Protein AF-A0A7V9L179-F1 (afdb_monomer_lite)

Sequence (390 aa):
MADELPDALVALLDKVSGKRRKLLLTRADIAQTIQEALVSEHGIAVRHGGAEPMSKTTLCIAIKPPKRQGVVVGIATCWADRPTPGRAWSDLGPWQQDFSRNVEKAHAWAAKTADDRVFVGGAKAAKAAKPAPTKSTAKGGDKLLAQILANPADDQARQVYADWLTEQGDPRGELITLQYALASASGSQKRELEKRTNELLKKHARTWAKEAMQNAKEYELRKGFVGMVKMTGAMWGAKGARLFAHDPIEELLISKPNAAGLKAIAAAPHTAKLQLIQNSSPVWLQSAKDVAAFAELFKSKYVGAVRELRFFVDHDRYLAPTPDLSALFAGVKLAGTKRLEIGFGPTLAAGYEQLAKLDAPALEELAIRSRSKPVVAALTKVFGKKLRSL

Foldseek 3Di:
DDDDPPVLVVVLQCVQCDPPDAWGDDPVNQVVLQVCLVPDPLSKGKDWSAADAPDKIKIKMWGDAPPAAWIKIFIHIAHRNDDDVCRRDVLQPPPDPPCVVRNVSSNVVSVDDDSRIDTDHDDDDDDDDDDDDDDDPDVLLVVLQVVCLVPVPPLVSLLVNLVNCVVVVNCLSVLLVLLVVLVPDDDPRNVVSVVVNVVCCVVPVCVQCVLLVVQAPDFDQHSSHGQEGEHALQSCLVRVVVRSPRGQHAEYAHEPYDLVSLQSCLPHQCLLSHQEYEYPDAQEDADPSSLVSQLSSQQRPSNLNHQEYAHEHEYDCVRHPQYDNQRNQAPGENARHQEYEYEYDPSVLVNLVSVLNYRYPNHQAYEYADPDPVSQVNVCVRCPPRYDYD

Radius of gyration: 29.22 Å; chains: 1; bounding box: 73×58×76 Å

Structure (mmCIF, N/CA/C/O backbone):
data_AF-A0A7V9L179-F1
#
_entry.id   AF-A0A7V9L179-F1
#
loop_
_atom_site.group_PDB
_atom_site.id
_atom_site.type_symbol
_atom_site.label_atom_id
_atom_site.label_alt_id
_atom_site.label_comp_id
_atom_site.label_asym_id
_atom_site.label_entity_id
_atom_site.label_seq_id
_atom_site.pdbx_PDB_ins_code
_atom_site.Cartn_x
_atom_site.Cartn_y
_atom_site.Cartn_z
_atom_site.occupancy
_atom_site.B_iso_or_equiv
_atom_site.auth_seq_id
_atom_site.auth_comp_id
_atom_site.auth_asym_id
_atom_site.auth_atom_id
_atom_site.pdbx_PDB_model_num
ATOM 1 N N . MET A 1 1 ? -21.851 7.223 19.942 1.00 31.70 1 MET A N 1
ATOM 2 C CA . MET A 1 1 ? -22.320 7.079 21.346 1.00 31.70 1 MET A CA 1
ATOM 3 C C . MET A 1 1 ? -23.003 5.722 21.589 1.00 31.70 1 MET A C 1
ATOM 5 O O . MET A 1 1 ? -24.134 5.663 22.054 1.00 31.70 1 MET A O 1
ATOM 9 N N . ALA A 1 2 ? -22.292 4.641 21.273 1.00 27.56 2 ALA A N 1
ATOM 10 C CA . ALA A 1 2 ? -22.382 3.282 21.823 1.00 27.56 2 ALA A CA 1
ATOM 11 C C . ALA A 1 2 ? -20.938 2.770 21.634 1.00 27.56 2 ALA A C 1
ATOM 13 O O . ALA A 1 2 ? -20.400 2.956 20.550 1.00 27.56 2 ALA A O 1
ATOM 14 N N . ASP A 1 3 ? -20.150 2.311 22.594 1.00 43.09 3 ASP A N 1
ATOM 15 C CA . ASP A 1 3 ? -20.420 1.561 23.809 1.00 43.09 3 ASP A CA 1
ATOM 16 C C . ASP A 1 3 ? -19.395 1.988 24.880 1.00 43.09 3 ASP A C 1
ATOM 18 O O . ASP A 1 3 ? -18.311 1.407 24.981 1.00 43.09 3 ASP A O 1
ATOM 22 N N . GLU A 1 4 ? -19.711 2.976 25.720 1.00 58.97 4 GLU A N 1
ATOM 23 C CA . GLU A 1 4 ? -19.182 2.881 27.081 1.00 58.97 4 GLU A CA 1
ATOM 24 C C . GLU A 1 4 ? -19.974 1.762 27.752 1.00 58.97 4 GLU A C 1
ATOM 26 O O . GLU A 1 4 ? -21.208 1.792 27.784 1.00 58.97 4 GLU A O 1
ATOM 31 N N . LEU A 1 5 ? -19.271 0.727 28.230 1.00 71.12 5 LEU A N 1
ATOM 32 C CA . LEU A 1 5 ? -19.891 -0.236 29.135 1.00 71.12 5 LEU A CA 1
ATOM 33 C C . LEU A 1 5 ? -20.556 0.569 30.256 1.00 71.12 5 LEU A C 1
ATOM 35 O O . LEU A 1 5 ? -19.888 1.450 30.800 1.00 71.12 5 LEU A O 1
ATOM 39 N N . PRO A 1 6 ? -21.814 0.276 30.628 1.00 83.25 6 PRO A N 1
ATOM 40 C CA . PRO A 1 6 ? -22.468 0.993 31.712 1.00 83.25 6 PRO A CA 1
ATOM 41 C C . PRO A 1 6 ? -21.571 1.031 32.948 1.00 83.25 6 PRO A C 1
ATOM 43 O O . PRO A 1 6 ? -20.952 0.014 33.273 1.00 83.25 6 PRO A O 1
ATOM 46 N N . ASP A 1 7 ? -21.534 2.157 33.661 1.00 81.69 7 ASP A N 1
ATOM 47 C CA . ASP A 1 7 ? -20.675 2.326 34.843 1.00 81.69 7 ASP A CA 1
ATOM 48 C C . ASP A 1 7 ? -20.849 1.190 35.856 1.00 81.69 7 ASP A C 1
ATOM 50 O O . ASP A 1 7 ? -19.880 0.715 36.442 1.00 81.69 7 ASP A O 1
ATOM 54 N N . ALA A 1 8 ? -22.072 0.670 35.997 1.00 82.50 8 ALA A N 1
ATOM 55 C CA . ALA A 1 8 ? -22.370 -0.489 36.836 1.00 82.50 8 ALA A CA 1
ATOM 56 C C . ALA A 1 8 ? -21.612 -1.760 36.406 1.00 82.50 8 ALA A C 1
ATOM 58 O O . ALA A 1 8 ? -21.163 -2.536 37.247 1.00 82.50 8 ALA A O 1
ATOM 59 N N . LEU A 1 9 ? -21.445 -1.977 35.101 1.00 87.00 9 LEU A N 1
ATOM 60 C CA . LEU A 1 9 ? -20.735 -3.127 34.549 1.00 87.00 9 LEU A CA 1
ATOM 61 C C . LEU A 1 9 ? -19.213 -2.939 34.604 1.00 87.00 9 LEU A C 1
ATOM 63 O O . LEU A 1 9 ? -18.487 -3.903 34.848 1.00 87.00 9 LEU A O 1
ATOM 67 N N . VAL A 1 10 ? -18.735 -1.700 34.448 1.00 87.44 10 VAL A N 1
ATOM 68 C CA . VAL A 1 10 ? -17.332 -1.337 34.703 1.00 87.44 10 VAL A CA 1
ATOM 69 C C . VAL A 1 10 ? -16.984 -1.566 36.174 1.00 87.44 10 VAL A C 1
ATOM 71 O O . VAL A 1 10 ? -16.019 -2.267 36.471 1.00 87.44 10 VAL A O 1
ATOM 74 N N . ALA A 1 11 ? -17.815 -1.070 37.092 1.00 85.50 11 ALA A N 1
ATOM 75 C CA . ALA A 1 11 ? -17.650 -1.268 38.526 1.00 85.50 11 ALA A CA 1
ATOM 76 C C . ALA A 1 11 ? -17.686 -2.756 38.906 1.00 85.50 11 ALA A C 1
ATOM 78 O O . ALA A 1 11 ? -16.882 -3.206 39.724 1.00 85.50 11 ALA A O 1
ATOM 79 N N . LEU A 1 12 ? -18.572 -3.542 38.285 1.00 90.38 12 LEU A N 1
ATOM 80 C CA . LEU A 1 12 ? -18.625 -4.989 38.485 1.00 90.38 12 LEU A CA 1
ATOM 81 C C . LEU A 1 12 ? -17.341 -5.678 37.993 1.00 90.38 12 LEU A C 1
ATOM 83 O O . LEU A 1 12 ? -16.785 -6.512 38.709 1.00 90.38 12 LEU A O 1
ATOM 87 N N . LEU A 1 13 ? -16.828 -5.311 36.814 1.00 91.88 13 LEU A N 1
ATOM 88 C CA . LEU A 1 13 ? -15.575 -5.853 36.283 1.00 91.88 13 LEU A CA 1
ATOM 89 C C . LEU A 1 13 ? -14.378 -5.515 37.183 1.00 91.88 13 LEU A C 1
ATOM 91 O O . LEU A 1 13 ? -13.559 -6.395 37.465 1.00 91.88 13 LEU A O 1
ATOM 95 N N . ASP A 1 14 ? -14.289 -4.273 37.655 1.00 89.31 14 ASP A N 1
ATOM 96 C CA . ASP A 1 14 ? -13.212 -3.811 38.533 1.00 89.31 14 ASP A CA 1
ATOM 97 C C . ASP A 1 14 ? -13.281 -4.516 39.899 1.00 89.31 14 ASP A C 1
ATOM 99 O O . ASP A 1 14 ? -12.266 -5.023 40.391 1.00 89.31 14 ASP A O 1
ATOM 103 N N . LYS A 1 15 ? -14.489 -4.671 40.463 1.00 90.81 15 LYS A N 1
ATOM 104 C CA . LYS A 1 15 ? -14.742 -5.433 41.699 1.00 90.81 15 LYS A CA 1
ATOM 105 C C . LYS A 1 15 ? -14.299 -6.892 41.572 1.00 90.81 15 LYS A C 1
ATOM 107 O O . LYS A 1 15 ? -13.623 -7.408 42.460 1.00 90.81 15 LYS A O 1
ATOM 112 N N . VAL A 1 16 ? -14.652 -7.561 40.473 1.00 90.44 16 VAL A N 1
ATOM 113 C CA . VAL A 1 16 ? -14.315 -8.977 40.235 1.00 90.44 16 VAL A CA 1
ATOM 114 C C . VAL A 1 16 ? -12.824 -9.164 39.933 1.00 90.44 16 VAL A C 1
ATOM 116 O O . VAL A 1 16 ? -12.214 -10.164 40.331 1.00 90.44 16 VAL A O 1
ATOM 119 N N . SER A 1 17 ? -12.206 -8.215 39.233 1.00 86.06 17 SER A N 1
ATOM 120 C CA . SER A 1 17 ? -10.778 -8.258 38.904 1.00 86.06 17 SER A CA 1
ATOM 121 C C . SER A 1 17 ? -9.905 -8.015 40.140 1.00 86.06 17 SER A C 1
ATOM 123 O O . SER A 1 17 ? -8.898 -8.707 40.331 1.00 86.06 17 SER A O 1
ATOM 125 N N . GLY A 1 18 ? -10.317 -7.110 41.031 1.00 88.00 18 GLY A N 1
ATOM 126 C CA . GLY A 1 18 ? -9.626 -6.819 42.285 1.00 88.00 18 GLY A CA 1
ATOM 127 C C . GLY A 1 18 ? -8.144 -6.474 42.079 1.00 88.00 18 GLY A C 1
ATOM 128 O O . GLY A 1 18 ? -7.767 -5.737 41.168 1.00 88.00 18 GLY A O 1
ATOM 129 N N . LYS A 1 19 ? -7.259 -7.036 42.916 1.00 84.38 19 LYS A N 1
ATOM 130 C CA . LYS A 1 19 ? -5.795 -6.859 42.793 1.00 84.38 19 LYS A CA 1
ATOM 131 C C . LYS A 1 19 ? -5.130 -7.834 41.813 1.00 84.38 19 LYS A C 1
ATOM 133 O O . LYS A 1 19 ? -3.916 -7.758 41.625 1.00 84.38 19 LYS A O 1
ATOM 138 N N . ARG A 1 20 ? -5.882 -8.759 41.198 1.00 90.06 20 ARG A N 1
ATOM 139 C CA . ARG A 1 20 ? -5.308 -9.735 40.259 1.00 90.06 20 ARG A CA 1
ATOM 140 C C . ARG A 1 20 ? -4.754 -9.006 39.029 1.00 90.06 20 ARG A C 1
ATOM 142 O O . ARG A 1 20 ? -5.138 -7.878 38.721 1.00 90.06 20 ARG A O 1
ATOM 149 N N . ARG A 1 21 ? -3.786 -9.638 38.364 1.00 83.19 21 ARG A N 1
ATOM 150 C CA . ARG A 1 21 ? -3.094 -9.099 37.173 1.00 83.19 21 ARG A CA 1
ATOM 151 C C . ARG A 1 21 ? -2.973 -10.114 36.032 1.00 83.19 21 ARG A C 1
ATOM 153 O O . ARG A 1 21 ? -2.435 -9.785 34.985 1.00 83.19 21 ARG A O 1
ATOM 160 N N . LYS A 1 22 ? -3.459 -11.340 36.236 1.00 84.62 22 LYS A N 1
ATOM 161 C CA . LYS A 1 22 ? -3.445 -12.437 35.263 1.00 84.62 22 LYS A CA 1
ATOM 162 C C . LYS A 1 22 ? -4.854 -13.003 35.113 1.00 84.62 22 LYS A C 1
ATOM 164 O O . LYS A 1 22 ? -5.640 -12.928 36.058 1.00 84.62 22 LYS A O 1
ATOM 169 N N . LEU A 1 23 ? -5.136 -13.568 33.940 1.00 86.31 23 LEU A N 1
ATOM 170 C CA . LEU A 1 23 ? -6.411 -14.206 33.593 1.00 86.31 23 LEU A CA 1
ATOM 171 C C . LEU A 1 23 ? -7.632 -13.292 33.815 1.00 86.31 23 LEU A C 1
ATOM 173 O O . LEU A 1 23 ? -8.648 -13.692 34.392 1.00 86.31 23 LEU A O 1
ATOM 177 N N . LEU A 1 24 ? -7.500 -12.031 33.395 1.00 90.19 24 LEU A N 1
ATOM 178 C CA . LEU A 1 24 ? -8.542 -11.010 33.481 1.00 90.19 24 LEU A CA 1
ATOM 179 C C . LEU A 1 24 ? -9.214 -10.811 32.125 1.00 90.19 24 LEU A C 1
ATOM 181 O O . LEU A 1 24 ? -8.591 -11.007 31.086 1.00 90.19 24 LEU A O 1
ATOM 185 N N . LEU A 1 25 ? -10.467 -10.370 32.163 1.00 88.19 25 LEU A N 1
ATOM 186 C CA . LEU A 1 25 ? -11.167 -9.864 30.991 1.00 88.19 25 LEU A CA 1
ATOM 187 C C . LEU A 1 25 ? -11.049 -8.346 30.962 1.00 88.19 25 LEU A C 1
ATOM 189 O O . LEU A 1 25 ? -11.119 -7.685 31.997 1.00 88.19 25 LEU A O 1
ATOM 193 N N . THR A 1 26 ? -10.853 -7.799 29.774 1.00 90.50 26 THR A N 1
ATOM 194 C CA . THR A 1 26 ? -10.834 -6.358 29.538 1.00 90.50 26 THR A CA 1
ATOM 195 C C . THR A 1 26 ? -12.248 -5.833 29.299 1.00 90.50 26 THR A C 1
ATOM 197 O O . THR A 1 26 ? -13.178 -6.592 29.031 1.00 90.50 26 THR A O 1
ATOM 200 N N . ARG A 1 27 ? -12.422 -4.508 29.324 1.00 88.12 27 ARG A N 1
ATOM 201 C CA . ARG A 1 27 ? -13.690 -3.876 28.921 1.00 88.12 27 ARG A CA 1
ATOM 202 C C . ARG A 1 27 ? -14.099 -4.281 27.495 1.00 88.12 27 ARG A C 1
ATOM 204 O O . ARG A 1 27 ? -15.269 -4.550 27.246 1.00 88.12 27 ARG A O 1
ATOM 211 N N . ALA A 1 28 ? -13.128 -4.414 26.591 1.00 81.62 28 ALA A N 1
ATOM 212 C CA . ALA A 1 28 ? -13.371 -4.882 25.229 1.00 81.62 28 ALA A CA 1
ATOM 213 C C . ALA A 1 28 ? -13.890 -6.331 25.198 1.00 81.62 28 ALA A C 1
ATOM 215 O O . ALA A 1 28 ? -14.819 -6.626 24.455 1.00 81.62 28 ALA A O 1
ATOM 216 N N . ASP A 1 29 ? -13.364 -7.214 26.052 1.00 87.94 29 ASP A N 1
ATOM 217 C CA . ASP A 1 29 ? -13.839 -8.599 26.153 1.00 87.94 29 ASP A CA 1
ATOM 218 C C . ASP A 1 29 ? -15.293 -8.687 26.639 1.00 87.94 29 ASP A C 1
ATOM 220 O O . ASP A 1 29 ? -16.071 -9.509 26.147 1.00 87.94 29 ASP A O 1
ATOM 224 N N . ILE A 1 30 ? -15.682 -7.837 27.597 1.00 90.25 30 ILE A N 1
ATOM 225 C CA . ILE A 1 30 ? -17.065 -7.771 28.087 1.00 90.25 30 ILE A CA 1
ATOM 226 C C . ILE A 1 30 ? -17.995 -7.238 26.994 1.00 90.25 30 ILE A C 1
ATOM 228 O O . ILE A 1 30 ? -19.030 -7.850 26.733 1.00 90.25 30 ILE A O 1
ATOM 232 N N . ALA A 1 31 ? -17.601 -6.159 26.311 1.00 83.25 31 ALA A N 1
ATOM 233 C CA . ALA A 1 31 ? -18.358 -5.606 25.189 1.00 83.25 31 ALA A CA 1
ATOM 234 C C . ALA A 1 31 ? -18.535 -6.641 24.067 1.00 83.25 31 ALA A C 1
ATOM 236 O O . ALA A 1 31 ? -19.643 -6.845 23.577 1.00 83.25 31 ALA A O 1
ATOM 237 N N . GLN A 1 32 ? -17.477 -7.379 23.723 1.00 85.31 32 GLN A N 1
ATOM 238 C CA . GLN A 1 32 ? -17.550 -8.445 22.729 1.00 85.31 32 GLN A CA 1
ATOM 239 C C . GLN A 1 32 ? -18.506 -9.567 23.161 1.00 85.31 32 GLN A C 1
ATOM 241 O O . GLN A 1 32 ? -19.321 -10.017 22.360 1.00 85.31 32 GLN A O 1
ATOM 246 N N . THR A 1 33 ? -18.465 -9.975 24.433 1.00 88.50 33 THR A N 1
ATOM 247 C CA . THR A 1 33 ? -19.364 -11.014 24.967 1.00 88.50 33 THR A CA 1
ATOM 248 C C . THR A 1 33 ? -20.834 -10.573 24.897 1.00 88.50 33 THR A C 1
ATOM 250 O O . THR A 1 33 ? -21.705 -11.369 24.557 1.00 88.50 33 THR A O 1
ATOM 253 N N . ILE A 1 34 ? -21.126 -9.291 25.148 1.00 88.81 34 ILE A N 1
ATOM 254 C CA . ILE A 1 34 ? -22.469 -8.709 24.980 1.00 88.81 34 ILE A CA 1
ATOM 255 C C . ILE A 1 34 ? -22.934 -8.803 23.526 1.00 88.81 34 ILE A C 1
ATOM 257 O O . ILE A 1 34 ? -24.044 -9.271 23.264 1.00 88.81 34 ILE A O 1
ATOM 261 N N . GLN A 1 35 ? -22.089 -8.375 22.586 1.00 84.44 35 GLN A N 1
ATOM 262 C CA . GLN A 1 35 ? -22.421 -8.388 21.162 1.00 84.44 35 GLN A CA 1
ATOM 263 C C . GLN A 1 35 ? -22.649 -9.817 20.656 1.00 84.44 35 GLN A C 1
ATOM 265 O O . GLN A 1 35 ? -23.630 -10.071 19.960 1.00 84.44 35 GLN A O 1
ATOM 270 N N . GLU A 1 36 ? -21.810 -10.769 21.071 1.00 86.88 36 GLU A N 1
ATOM 271 C CA . GLU A 1 36 ? -21.958 -12.192 20.749 1.00 86.88 36 GLU A CA 1
ATOM 272 C C . GLU A 1 36 ? -23.290 -12.751 21.269 1.00 86.88 36 GLU A C 1
ATOM 274 O O . GLU A 1 36 ? -24.023 -13.385 20.510 1.00 86.88 36 GLU A O 1
ATOM 279 N N . ALA A 1 37 ? -23.679 -12.449 22.513 1.00 88.44 37 ALA A N 1
ATOM 280 C CA . ALA A 1 37 ? -24.968 -12.889 23.049 1.00 88.44 37 ALA A CA 1
ATOM 281 C C . ALA A 1 37 ? -26.158 -12.293 22.281 1.00 88.44 37 ALA A C 1
ATOM 283 O O . ALA A 1 37 ? -27.154 -12.981 22.064 1.00 88.44 37 ALA A O 1
ATOM 284 N N . LEU A 1 38 ? -26.061 -11.038 21.828 1.00 85.19 38 LEU A N 1
ATOM 285 C CA . LEU A 1 38 ? -27.136 -10.362 21.094 1.00 85.19 38 LEU A CA 1
ATOM 286 C C . LEU A 1 38 ? -27.436 -10.989 19.725 1.00 85.19 38 LEU A C 1
ATOM 288 O O . LEU A 1 38 ? -28.598 -10.934 19.293 1.00 85.19 38 LEU A O 1
ATOM 292 N N . VAL A 1 39 ? -26.412 -11.552 19.070 1.00 82.75 39 VAL A N 1
ATOM 293 C CA . VAL A 1 39 ? -26.484 -12.130 17.714 1.00 82.75 39 VAL A CA 1
ATOM 294 C C . VAL A 1 39 ? -26.446 -13.660 17.682 1.00 82.75 39 VAL A C 1
ATOM 296 O O . VAL A 1 39 ? -26.749 -14.240 16.644 1.00 82.75 39 VAL A O 1
ATOM 299 N N . SER A 1 40 ? -26.080 -14.315 18.787 1.00 82.88 40 SER A N 1
ATOM 300 C CA . SER A 1 40 ? -26.068 -15.779 18.887 1.00 82.88 40 SER A CA 1
ATOM 301 C C . SER A 1 40 ? -27.470 -16.378 18.744 1.00 82.88 40 SER A C 1
ATOM 303 O O . SER A 1 40 ? -28.452 -15.812 19.227 1.00 82.88 40 SER A O 1
ATOM 305 N N . GLU A 1 41 ? -27.547 -17.565 18.138 1.00 81.00 41 GLU A N 1
ATOM 306 C CA . GLU A 1 41 ? -28.794 -18.318 17.935 1.00 81.00 41 GLU A CA 1
ATOM 307 C C . GLU A 1 41 ? -29.561 -18.552 19.246 1.00 81.00 41 GLU A C 1
ATOM 309 O O . GLU A 1 41 ? -30.784 -18.437 19.297 1.00 81.00 41 GLU A O 1
ATOM 314 N N . HIS A 1 42 ? -28.833 -18.825 20.329 1.00 88.56 42 HIS A N 1
ATOM 315 C CA . HIS A 1 42 ? -29.401 -19.150 21.638 1.00 88.56 42 HIS A CA 1
ATOM 316 C C . HIS A 1 42 ? -29.449 -17.963 22.607 1.00 88.56 42 HIS A C 1
ATOM 318 O O . HIS A 1 42 ? -29.860 -18.134 23.752 1.00 88.56 42 HIS A O 1
ATOM 324 N N . GLY A 1 43 ? -29.017 -16.771 22.183 1.00 90.81 43 GLY A N 1
ATOM 325 C CA . GLY A 1 43 ? -28.981 -15.591 23.043 1.00 90.81 43 GLY A CA 1
ATOM 326 C C . GLY A 1 43 ? -27.974 -15.684 24.196 1.00 90.81 43 GLY A C 1
ATOM 327 O O . GLY A 1 43 ? -28.187 -15.042 25.220 1.00 90.81 43 GLY A O 1
ATOM 328 N N . ILE A 1 44 ? -26.920 -16.498 24.078 1.00 93.81 44 ILE A N 1
ATOM 329 C CA . ILE A 1 44 ? -25.939 -16.781 25.137 1.00 93.81 44 ILE A CA 1
ATOM 330 C C . ILE A 1 44 ? -24.524 -16.638 24.573 1.00 93.81 44 ILE A C 1
ATOM 332 O O . ILE A 1 44 ? -24.185 -17.263 23.570 1.00 93.81 44 ILE A O 1
ATOM 336 N N . ALA A 1 45 ? -23.671 -15.897 25.277 1.00 95.44 45 ALA A N 1
ATOM 337 C CA . ALA A 1 45 ? -22.227 -15.897 25.055 1.00 95.44 45 ALA A CA 1
ATOM 338 C C . ALA A 1 45 ? -21.473 -15.960 26.383 1.00 95.44 45 ALA A C 1
ATOM 340 O O . ALA A 1 45 ? -21.916 -15.417 27.397 1.00 95.44 45 ALA A O 1
ATOM 341 N N . VAL A 1 46 ? -20.328 -16.641 26.374 1.00 94.88 46 VAL A N 1
ATOM 342 C CA . VAL A 1 46 ? -19.488 -16.875 27.552 1.00 94.88 46 VAL A CA 1
ATOM 343 C C . VAL A 1 46 ? -18.034 -16.631 27.178 1.00 94.88 46 VAL A C 1
ATOM 345 O O . VAL A 1 46 ? -17.576 -17.097 26.138 1.00 94.88 46 VAL A O 1
ATOM 348 N N . ARG A 1 47 ? -17.288 -15.961 28.055 1.00 95.00 47 ARG A N 1
ATOM 349 C CA . ARG A 1 47 ? -15.855 -15.707 27.887 1.00 95.00 47 ARG A CA 1
ATOM 350 C C . ARG A 1 47 ? -15.129 -15.813 29.218 1.00 95.00 47 ARG A C 1
ATOM 352 O O . ARG A 1 47 ? -15.694 -15.491 30.257 1.00 95.00 47 ARG A O 1
ATOM 359 N N . HIS A 1 48 ? -13.869 -16.230 29.203 1.00 94.25 48 HIS A N 1
ATOM 360 C CA . HIS A 1 48 ? -13.010 -16.224 30.386 1.00 94.25 48 HIS A CA 1
ATOM 361 C C . HIS A 1 48 ? -11.597 -15.754 30.031 1.00 94.25 48 HIS A C 1
ATOM 363 O O . HIS A 1 48 ? -11.163 -15.901 28.892 1.00 94.25 48 HIS A O 1
ATOM 369 N N . GLY A 1 49 ? -10.863 -15.200 30.997 1.00 88.38 49 GLY A N 1
ATOM 370 C CA . GLY A 1 49 ? -9.521 -14.630 30.790 1.00 88.38 49 GLY A CA 1
ATOM 371 C C . GLY A 1 49 ? -8.401 -15.650 30.528 1.00 88.38 49 GLY A C 1
ATOM 372 O O . GLY A 1 49 ? -7.231 -15.303 30.622 1.00 88.38 49 GLY A O 1
ATOM 373 N N . GLY A 1 50 ? -8.739 -16.908 30.236 1.00 85.88 50 GLY A N 1
ATOM 374 C CA . GLY A 1 50 ? -7.802 -18.026 30.062 1.00 85.88 50 GLY A CA 1
ATOM 375 C C . GLY A 1 50 ? -8.027 -19.168 31.057 1.00 85.88 50 GLY A C 1
ATOM 376 O O . GLY A 1 50 ? -8.849 -19.042 31.972 1.00 85.88 50 GLY A O 1
ATOM 377 N N . ALA A 1 51 ? -7.346 -20.291 30.821 1.00 84.81 51 ALA A N 1
ATOM 378 C CA . ALA A 1 51 ? -7.433 -21.518 31.608 1.00 84.81 51 ALA A CA 1
ATOM 379 C C . ALA A 1 51 ? -6.036 -21.924 32.103 1.00 84.81 51 ALA A C 1
ATOM 381 O O . ALA A 1 51 ? -5.115 -22.069 31.303 1.00 84.81 51 ALA A O 1
ATOM 382 N N . GLU A 1 52 ? -5.878 -22.073 33.417 1.00 84.31 52 GLU A N 1
ATOM 383 C CA . GLU A 1 52 ? -4.611 -22.413 34.074 1.00 84.31 52 GLU A CA 1
ATOM 384 C C . GLU A 1 52 ? -4.900 -23.152 35.400 1.00 84.31 52 GLU A C 1
ATOM 386 O O . GLU A 1 52 ? -5.706 -22.666 36.205 1.00 84.31 52 GLU A O 1
ATOM 391 N N . PRO A 1 53 ? -4.290 -24.325 35.665 1.00 83.00 53 PRO A N 1
ATOM 392 C CA . PRO A 1 53 ? -4.475 -25.048 36.924 1.00 83.00 53 PRO A CA 1
ATOM 393 C C . PRO A 1 53 ? -4.121 -24.199 38.151 1.00 83.00 53 PRO A C 1
ATOM 395 O O . PRO A 1 53 ? -3.232 -23.356 38.099 1.00 83.00 53 PRO A O 1
ATOM 398 N N . MET A 1 54 ? -4.821 -24.428 39.268 1.00 83.81 54 MET A N 1
ATOM 399 C CA . MET A 1 54 ? -4.607 -23.728 40.550 1.00 83.81 54 MET A CA 1
ATOM 400 C C . MET A 1 54 ? -4.730 -22.189 40.496 1.00 83.81 54 MET A C 1
ATOM 402 O O . MET A 1 54 ? -4.428 -21.515 41.479 1.00 83.81 54 MET A O 1
ATOM 406 N N . SER A 1 55 ? -5.247 -21.626 39.400 1.00 89.12 55 SER A N 1
ATOM 407 C CA . SER A 1 55 ? -5.443 -20.183 39.220 1.00 89.12 55 SER A CA 1
ATOM 408 C C . SER A 1 55 ? -6.924 -19.794 39.155 1.00 89.12 55 SER A C 1
ATOM 410 O O . SER A 1 55 ? -7.807 -20.620 38.912 1.00 89.12 55 SER A O 1
ATOM 412 N N . LYS A 1 56 ? -7.217 -18.506 39.378 1.00 91.19 56 LYS A N 1
ATOM 413 C CA . LYS A 1 56 ? -8.558 -17.916 39.220 1.00 91.19 56 LYS A CA 1
ATOM 414 C C . LYS A 1 56 ? -8.626 -17.086 37.946 1.00 91.19 56 LYS A C 1
ATOM 416 O O . LYS A 1 56 ? -7.773 -16.226 37.738 1.00 91.19 56 LYS A O 1
ATOM 421 N N . THR A 1 57 ? -9.684 -17.264 37.163 1.00 93.56 57 THR A N 1
ATOM 422 C CA . THR A 1 57 ? -9.956 -16.475 35.953 1.00 93.56 57 THR A CA 1
ATOM 423 C C . THR A 1 57 ? -11.214 -15.635 36.130 1.00 93.56 57 THR A C 1
ATOM 425 O O . THR A 1 57 ? -12.120 -15.999 36.887 1.00 93.56 57 THR A O 1
ATOM 428 N N . THR A 1 58 ? -11.251 -14.478 35.475 1.00 95.25 58 THR A N 1
ATOM 429 C CA . THR A 1 58 ? -12.483 -13.697 35.331 1.00 95.25 58 THR A CA 1
ATOM 430 C C . THR A 1 58 ? -13.323 -14.332 34.231 1.00 95.25 58 THR A C 1
ATOM 432 O O . THR A 1 58 ? -12.821 -14.543 33.129 1.00 95.25 58 THR A O 1
ATOM 435 N N . LEU A 1 59 ? -14.581 -14.644 34.533 1.00 96.12 59 LEU A N 1
ATOM 436 C CA . LEU A 1 59 ? -15.549 -15.210 33.600 1.00 96.12 59 LEU A CA 1
ATOM 437 C C . LEU A 1 59 ? -16.704 -14.226 33.416 1.00 96.12 59 LEU A C 1
ATOM 439 O O . LEU A 1 59 ? -17.216 -13.674 34.387 1.00 96.12 59 LEU A O 1
ATOM 443 N N . CYS A 1 60 ? -17.095 -14.023 32.165 1.00 97.06 60 CYS A N 1
ATOM 444 C CA . CYS A 1 60 ? -18.232 -13.222 31.748 1.00 97.06 60 CYS A CA 1
ATOM 445 C C . CYS A 1 60 ? -19.252 -14.125 31.054 1.00 97.06 60 CYS A C 1
ATOM 447 O O . CYS A 1 60 ? -18.879 -14.959 30.227 1.00 97.06 60 CYS A O 1
ATOM 449 N N . ILE A 1 61 ? -20.528 -13.942 31.374 1.00 97.06 61 ILE A N 1
ATOM 450 C CA . ILE A 1 61 ? -21.650 -14.496 30.621 1.00 97.06 61 ILE A CA 1
ATOM 451 C C . ILE A 1 61 ? -22.603 -13.363 30.253 1.00 97.06 61 ILE A C 1
ATOM 453 O O . ILE A 1 61 ? -22.939 -12.540 31.099 1.00 97.06 61 ILE A O 1
ATOM 457 N N . ALA A 1 62 ? -23.059 -13.329 29.006 1.00 96.62 62 ALA A N 1
ATOM 458 C CA . ALA A 1 62 ? -24.119 -12.437 28.560 1.00 96.62 62 ALA A CA 1
ATOM 459 C C . ALA A 1 62 ? -25.297 -13.268 28.045 1.00 96.62 62 ALA A C 1
ATOM 461 O O . ALA A 1 62 ? -25.110 -14.217 27.281 1.00 96.62 62 ALA A O 1
ATOM 462 N N . ILE A 1 63 ? -26.505 -12.927 28.496 1.00 95.31 63 ILE A N 1
ATOM 463 C CA . ILE A 1 63 ? -27.745 -13.639 28.169 1.00 95.31 63 ILE A CA 1
ATOM 464 C C . ILE A 1 63 ? -28.787 -12.637 27.689 1.00 95.31 63 ILE A C 1
ATOM 466 O O . ILE A 1 63 ? -29.093 -11.677 28.392 1.00 95.31 63 ILE A O 1
ATOM 470 N N . LYS A 1 64 ? -29.366 -12.874 26.514 1.00 93.25 64 LYS A N 1
ATOM 471 C CA . LYS A 1 64 ? -30.453 -12.090 25.925 1.00 93.25 64 LYS A CA 1
ATOM 472 C C . LYS A 1 64 ? -31.804 -12.671 26.360 1.00 93.25 64 LYS A C 1
ATOM 474 O O . LYS A 1 64 ? -32.206 -13.705 25.834 1.00 93.25 64 LYS A O 1
ATOM 479 N N . PRO A 1 65 ? -32.541 -12.042 27.294 1.00 87.00 65 PRO A N 1
ATOM 480 C CA . PRO A 1 65 ? -33.819 -12.579 27.739 1.00 87.00 65 PRO A CA 1
ATOM 481 C C . PRO A 1 65 ? -34.871 -12.448 26.624 1.00 87.00 65 PRO A C 1
ATOM 483 O O . PRO A 1 65 ? -34.925 -11.412 25.960 1.00 87.00 65 PRO A O 1
ATOM 486 N N . PRO A 1 66 ? -35.794 -13.410 26.462 1.00 77.25 66 PRO A N 1
ATOM 487 C CA . PRO A 1 66 ? -36.721 -13.438 25.326 1.00 77.25 66 PRO A CA 1
ATOM 488 C C . PRO A 1 66 ? -37.706 -12.257 25.304 1.00 77.25 66 PRO A C 1
ATOM 490 O O . PRO A 1 66 ? -38.190 -11.869 24.246 1.00 77.25 66 PRO A O 1
ATOM 493 N N . LYS A 1 67 ? -38.006 -11.671 26.472 1.00 75.12 67 LYS A N 1
ATOM 494 C CA . LYS A 1 67 ? -38.994 -10.589 26.638 1.00 75.12 67 LYS A CA 1
ATOM 495 C C . LYS A 1 67 ? -38.374 -9.210 26.904 1.00 75.12 67 LYS A C 1
ATOM 497 O O . LYS A 1 67 ? -39.112 -8.256 27.138 1.00 75.12 67 LYS A O 1
ATOM 502 N N . ARG A 1 68 ? -37.040 -9.081 26.913 1.00 76.00 68 ARG A N 1
ATOM 503 C CA . ARG A 1 68 ? -36.341 -7.813 27.191 1.00 76.00 68 ARG A CA 1
ATOM 504 C C . ARG A 1 68 ? -35.441 -7.433 26.020 1.00 76.00 68 ARG A C 1
ATOM 506 O O . ARG A 1 68 ? -34.641 -8.239 25.564 1.00 76.00 68 ARG A O 1
ATOM 513 N N . GLN A 1 69 ? -35.537 -6.186 25.559 1.00 77.81 69 GLN A N 1
ATOM 514 C CA . GLN A 1 69 ? -34.592 -5.643 24.581 1.00 77.81 69 GLN A CA 1
ATOM 515 C C . GLN A 1 69 ? -33.293 -5.251 25.287 1.00 77.81 69 GLN A C 1
ATOM 517 O O . GLN A 1 69 ? -33.183 -4.159 25.844 1.00 77.81 69 GLN A O 1
ATOM 522 N N . GLY A 1 70 ? -32.340 -6.180 25.301 1.00 86.81 70 GLY A N 1
ATOM 523 C CA . GLY A 1 70 ? -31.053 -6.019 25.966 1.00 86.81 70 GLY A CA 1
ATOM 524 C C . GLY A 1 70 ? -30.440 -7.357 26.361 1.00 86.81 70 GLY A C 1
ATOM 525 O O . GLY A 1 70 ? -30.983 -8.415 26.039 1.00 86.81 70 GLY A O 1
ATOM 526 N N . VAL A 1 71 ? -29.332 -7.305 27.091 1.00 91.81 71 VAL A N 1
ATOM 527 C CA . VAL A 1 71 ? -28.707 -8.488 27.698 1.00 91.81 71 VAL A CA 1
ATOM 528 C C . VAL A 1 71 ? -28.534 -8.304 29.196 1.00 91.81 71 VAL A C 1
ATOM 530 O O . VAL A 1 71 ? -28.374 -7.192 29.689 1.00 91.81 71 VAL A O 1
ATOM 533 N N . VAL A 1 72 ? -28.552 -9.411 29.924 1.00 95.12 72 VAL A N 1
ATOM 534 C CA . VAL A 1 72 ? -28.094 -9.491 31.309 1.00 95.12 72 VAL A CA 1
ATOM 535 C C . VAL A 1 72 ? -26.675 -10.035 31.285 1.00 95.12 72 VAL A C 1
ATOM 537 O O . VAL A 1 72 ? -26.437 -11.105 30.727 1.00 95.12 72 VAL A O 1
ATOM 540 N N . VAL A 1 73 ? -25.740 -9.291 31.867 1.00 96.19 73 VAL A N 1
ATOM 541 C CA . VAL A 1 73 ? -24.310 -9.610 31.866 1.00 96.19 73 VAL A CA 1
ATOM 542 C C . VAL A 1 73 ? -23.872 -9.939 33.278 1.00 96.19 73 VAL A C 1
ATOM 544 O O . VAL A 1 73 ? -23.965 -9.081 34.149 1.00 96.19 73 VAL A O 1
ATOM 547 N N . GLY A 1 74 ? -23.395 -11.160 33.502 1.00 96.06 74 GLY A N 1
ATOM 548 C CA . GLY A 1 74 ? -22.775 -11.586 34.753 1.00 96.06 74 GLY A CA 1
ATOM 549 C C . GLY A 1 74 ? -21.264 -11.627 34.635 1.00 96.06 74 GLY A C 1
ATOM 550 O O . GLY A 1 74 ? -20.737 -12.135 33.646 1.00 96.06 74 GLY A O 1
ATOM 551 N N . ILE A 1 75 ? -20.566 -11.142 35.661 1.00 96.06 75 ILE A N 1
ATOM 552 C CA . ILE A 1 75 ? -19.108 -11.248 35.757 1.00 96.06 75 ILE A CA 1
ATOM 553 C C . ILE A 1 75 ? -18.760 -11.839 37.120 1.00 96.06 75 ILE A C 1
ATOM 555 O O . ILE A 1 75 ? -19.224 -11.360 38.150 1.00 96.06 75 ILE A O 1
ATOM 559 N N . ALA A 1 76 ? -17.937 -12.884 37.131 1.00 94.94 76 ALA A N 1
ATOM 560 C CA . ALA A 1 76 ? -17.535 -13.567 38.355 1.00 94.94 76 ALA A CA 1
ATOM 561 C C . ALA A 1 76 ? -16.104 -14.105 38.270 1.00 94.94 76 ALA A C 1
ATOM 563 O O . ALA A 1 76 ? -15.488 -14.170 37.203 1.00 94.94 76 ALA A O 1
ATOM 564 N N . THR A 1 77 ? -15.568 -14.511 39.422 1.00 93.25 77 THR A N 1
ATOM 565 C CA . THR A 1 77 ? -14.324 -15.286 39.480 1.00 93.25 77 THR A CA 1
ATOM 566 C C . THR A 1 77 ? -14.639 -16.768 39.602 1.00 93.25 77 THR A C 1
ATOM 568 O O . THR A 1 77 ? -15.483 -17.166 40.400 1.00 93.25 77 THR A O 1
ATOM 571 N N . CYS A 1 78 ? -13.936 -17.608 38.848 1.00 91.62 78 CYS A N 1
ATOM 572 C CA . CYS A 1 78 ? -14.007 -19.059 39.008 1.00 91.62 78 CYS A CA 1
ATOM 573 C C . CYS A 1 78 ? -12.617 -19.690 38.865 1.00 91.62 78 CYS A C 1
ATOM 575 O O . CYS A 1 78 ? -11.646 -19.021 38.499 1.00 91.62 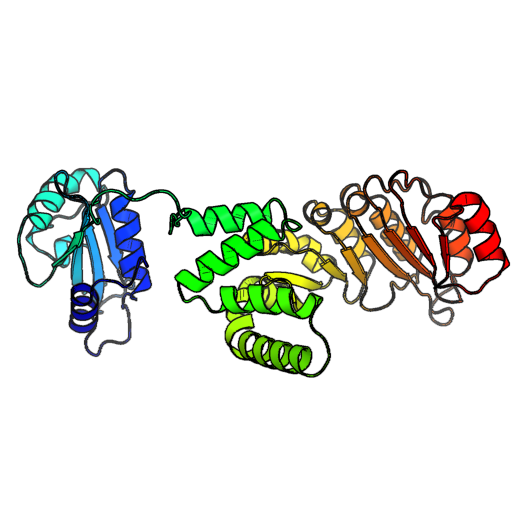78 CYS A O 1
ATOM 577 N N . TRP A 1 79 ? -12.499 -20.968 39.230 1.00 91.06 79 TRP A N 1
ATOM 578 C CA . TRP A 1 79 ? -11.265 -21.724 39.013 1.00 91.06 79 TRP A CA 1
ATOM 579 C C . TRP A 1 79 ? -10.998 -21.894 37.514 1.00 91.06 79 TRP A C 1
ATOM 581 O O . TRP A 1 79 ? -11.904 -22.211 36.745 1.00 91.06 79 TRP A O 1
ATOM 591 N N . ALA A 1 80 ? -9.753 -21.648 37.113 1.00 89.12 80 ALA A N 1
ATOM 592 C CA . ALA A 1 80 ? -9.330 -21.613 35.720 1.00 89.12 80 ALA A CA 1
ATOM 593 C C . ALA A 1 80 ? -8.948 -22.996 35.162 1.00 89.12 80 ALA A C 1
ATOM 595 O O . ALA A 1 80 ? -8.596 -23.089 33.994 1.00 89.12 80 ALA A O 1
ATOM 596 N N . ASP A 1 81 ? -9.054 -24.074 35.944 1.00 85.56 81 ASP A N 1
ATOM 597 C CA . ASP A 1 81 ? -8.872 -25.448 35.458 1.00 85.56 81 ASP A CA 1
ATOM 598 C C . ASP A 1 81 ? -9.946 -25.823 34.418 1.00 85.56 81 ASP A C 1
ATOM 600 O O . ASP A 1 81 ? -9.630 -26.423 33.395 1.00 85.56 81 ASP A O 1
ATOM 604 N N . ARG A 1 82 ? -11.209 -25.440 34.671 1.00 85.69 82 ARG A N 1
ATOM 605 C CA . ARG A 1 82 ? -12.379 -25.627 33.791 1.00 85.69 82 ARG A CA 1
ATOM 606 C C . ARG A 1 82 ? -13.397 -24.491 33.986 1.00 85.69 82 ARG A C 1
ATOM 608 O O . ARG A 1 82 ? -14.440 -24.701 34.618 1.00 85.69 82 ARG A O 1
ATOM 615 N N . PRO A 1 83 ? -13.113 -23.282 33.481 1.00 89.12 83 PRO A N 1
ATOM 616 C CA . PRO A 1 83 ? -13.931 -22.107 33.751 1.00 89.12 83 PRO A CA 1
ATOM 617 C C . PRO A 1 83 ? -15.251 -22.171 32.976 1.00 89.12 83 PRO A C 1
ATOM 619 O O . PRO A 1 83 ? -15.303 -21.949 31.771 1.00 89.12 83 PRO A O 1
ATOM 622 N N . THR A 1 84 ? -16.334 -22.495 33.683 1.00 92.69 84 THR A N 1
ATOM 623 C CA . THR A 1 84 ? -17.690 -22.597 33.122 1.00 92.69 84 THR A CA 1
ATOM 624 C C . THR A 1 84 ? -18.674 -21.772 33.949 1.00 92.69 84 THR A C 1
ATOM 626 O O . THR A 1 84 ? -18.477 -21.637 35.162 1.00 92.69 84 THR A O 1
ATOM 629 N N . PRO A 1 85 ? -19.768 -21.264 33.350 1.00 95.25 85 PRO A N 1
ATOM 630 C CA . PRO A 1 85 ? -20.782 -20.516 34.087 1.00 95.25 85 PRO A CA 1
ATOM 631 C C . PRO A 1 85 ? -21.363 -21.295 35.268 1.00 95.25 85 PRO A C 1
ATOM 633 O O . PRO A 1 85 ? -21.534 -20.718 36.330 1.00 95.25 85 PRO A O 1
ATOM 636 N N . GLY A 1 86 ? -21.558 -22.613 35.143 1.00 91.75 86 GLY A N 1
ATOM 637 C CA . GLY A 1 86 ? -22.053 -23.452 36.244 1.00 91.75 86 GLY A CA 1
ATOM 638 C C . GLY A 1 86 ? -21.111 -23.564 37.453 1.00 91.75 86 GLY A C 1
ATOM 639 O O . GLY A 1 86 ? -21.548 -23.949 38.531 1.00 91.75 86 GLY A O 1
ATOM 640 N N . ARG A 1 87 ? -19.822 -23.225 37.301 1.00 91.56 87 ARG A N 1
ATOM 641 C CA . ARG A 1 87 ? -18.866 -23.114 38.421 1.00 91.56 87 ARG A CA 1
ATOM 642 C C . ARG A 1 87 ? -18.791 -21.709 39.013 1.00 91.56 87 ARG A C 1
ATOM 644 O O . ARG A 1 87 ? -18.339 -21.561 40.143 1.00 91.56 87 ARG A O 1
ATOM 651 N N . ALA A 1 88 ? -19.164 -20.697 38.236 1.00 92.06 88 ALA A N 1
ATOM 652 C CA . ALA A 1 88 ? -19.239 -19.311 38.682 1.00 92.06 88 ALA A CA 1
ATOM 653 C C . ALA A 1 88 ? -20.583 -19.007 39.371 1.00 92.06 88 ALA A C 1
ATOM 655 O O . ALA A 1 88 ? -20.616 -18.261 40.343 1.00 92.06 88 ALA A O 1
ATOM 656 N N . TRP A 1 89 ? -21.663 -19.639 38.907 1.00 94.94 89 TRP A N 1
ATOM 657 C CA . TRP A 1 89 ? -23.022 -19.510 39.423 1.00 94.94 89 TRP A CA 1
ATOM 658 C C . TRP A 1 89 ? -23.664 -20.892 39.543 1.00 94.94 89 TRP A C 1
ATOM 660 O O . TRP A 1 89 ? -23.867 -21.571 38.536 1.00 94.94 89 TRP A O 1
ATOM 670 N N . SER A 1 90 ? -24.026 -21.296 40.763 1.00 89.25 90 SER A N 1
ATOM 671 C CA . SER A 1 90 ? -24.650 -22.601 41.039 1.00 89.25 90 SER A CA 1
ATOM 672 C C . SER A 1 90 ? -25.943 -22.819 40.246 1.00 89.25 90 SER A C 1
ATOM 674 O O . SER A 1 90 ? -26.167 -23.905 39.726 1.00 89.25 90 SER A O 1
ATOM 676 N N . ASP A 1 91 ? -26.734 -21.760 40.068 1.00 90.19 91 ASP A N 1
ATOM 677 C CA . ASP A 1 91 ? -27.973 -21.731 39.278 1.00 90.19 91 ASP A CA 1
ATOM 678 C C . ASP A 1 91 ? -27.784 -22.062 37.782 1.00 90.19 91 ASP A C 1
ATOM 680 O O . ASP A 1 91 ? -28.747 -22.378 37.087 1.00 90.19 91 ASP A O 1
ATOM 684 N N . LEU A 1 92 ? -26.554 -21.963 37.261 1.00 93.69 92 LEU A N 1
ATOM 685 C CA . LEU A 1 92 ? -26.215 -22.319 35.878 1.00 93.69 92 LEU A CA 1
ATOM 686 C C . LEU A 1 92 ? -25.604 -23.727 35.767 1.00 93.69 92 LEU A C 1
ATOM 688 O O . LEU A 1 92 ? -25.256 -24.165 34.666 1.00 93.69 92 LEU A O 1
ATOM 692 N N . GLY A 1 93 ? -25.453 -24.434 36.889 1.00 87.81 93 GLY A N 1
ATOM 693 C CA . GLY A 1 93 ? -24.948 -25.799 36.952 1.00 87.81 93 GLY A CA 1
ATOM 694 C C . GLY A 1 93 ? -26.059 -26.848 36.783 1.00 87.81 93 GLY A C 1
ATOM 695 O O . GLY A 1 93 ? -27.154 -26.657 37.302 1.00 87.81 93 GLY A O 1
ATOM 696 N N . PRO A 1 94 ? -25.799 -27.976 36.093 1.00 90.62 94 PRO A N 1
ATOM 697 C CA . PRO A 1 94 ? -24.611 -28.281 35.293 1.00 90.62 94 PRO A CA 1
ATOM 698 C C . PRO A 1 94 ? -24.610 -27.525 33.952 1.00 90.62 94 PRO A C 1
ATOM 700 O O . PRO A 1 94 ? -25.638 -27.434 33.279 1.00 90.62 94 PRO A O 1
ATOM 703 N N . TRP A 1 95 ? -23.445 -27.023 33.529 1.00 93.12 95 TRP A N 1
ATOM 704 C CA . TRP A 1 95 ? -23.289 -26.285 32.268 1.00 93.12 95 TRP A CA 1
ATOM 705 C C . TRP A 1 95 ? -22.854 -27.203 31.120 1.00 93.12 95 TRP A C 1
ATOM 707 O O . TRP A 1 95 ? -21.863 -27.919 31.250 1.00 93.12 95 TRP A O 1
ATOM 717 N N . GLN A 1 96 ? -23.571 -27.160 29.995 1.00 92.06 96 GLN A N 1
ATOM 718 C CA . GLN A 1 96 ? -23.264 -27.945 28.792 1.00 92.06 96 GLN A CA 1
ATOM 719 C C . GLN A 1 96 ? -22.525 -27.091 27.754 1.00 92.06 96 GLN A C 1
ATOM 721 O O . GLN A 1 96 ? -22.758 -25.888 27.670 1.00 92.06 96 GLN A O 1
ATOM 726 N N . GLN A 1 97 ? -21.637 -27.690 26.955 1.00 84.06 97 GLN A N 1
ATOM 727 C CA . GLN A 1 97 ? -20.992 -26.963 25.847 1.00 84.06 97 GLN A CA 1
ATOM 728 C C . GLN A 1 97 ? -21.984 -26.625 24.729 1.00 84.06 97 GLN A C 1
ATOM 730 O O . GLN A 1 97 ? -21.892 -25.561 24.127 1.00 84.06 97 GLN A O 1
ATOM 735 N N . ASP A 1 98 ? -22.964 -27.500 24.511 1.00 87.38 98 ASP A N 1
ATOM 736 C CA . ASP A 1 98 ? -24.125 -27.230 23.671 1.00 87.38 98 ASP A CA 1
ATOM 737 C C . ASP A 1 98 ? -25.056 -26.230 24.380 1.00 87.38 98 ASP A C 1
ATOM 739 O O . ASP A 1 98 ? -25.725 -26.560 25.367 1.00 87.38 98 ASP A O 1
ATOM 743 N N . PHE A 1 99 ? -25.065 -24.985 23.898 1.00 87.06 99 PHE A N 1
ATOM 744 C CA . PHE A 1 99 ? -25.818 -23.890 24.511 1.00 87.06 99 PHE A CA 1
ATOM 745 C C . PHE A 1 99 ? -27.333 -24.068 24.418 1.00 87.06 99 PHE A C 1
ATOM 747 O O . PHE A 1 99 ? -28.029 -23.546 25.292 1.00 87.06 99 PHE A O 1
ATOM 754 N N . SER A 1 100 ? -27.846 -24.857 23.465 1.00 87.69 100 SER A N 1
ATOM 755 C CA . SER A 1 100 ? -29.280 -25.165 23.366 1.00 87.69 100 SER A CA 1
ATOM 756 C C . SER A 1 100 ? -29.813 -25.809 24.657 1.00 87.69 100 SER A C 1
ATOM 758 O O . SER A 1 100 ? -30.900 -25.476 25.130 1.00 87.69 100 SER A O 1
ATOM 760 N N . ARG A 1 101 ? -28.985 -26.627 25.325 1.00 91.00 101 ARG A N 1
ATOM 761 C CA . ARG A 1 101 ? -29.288 -27.299 26.605 1.00 91.00 101 ARG A CA 1
ATOM 762 C C . ARG A 1 101 ? -29.209 -26.384 27.830 1.00 91.00 101 ARG A C 1
ATOM 764 O O . ARG A 1 101 ? -29.477 -26.815 28.954 1.00 91.00 101 ARG A O 1
ATOM 771 N N . ASN A 1 102 ? -28.783 -25.135 27.650 1.00 93.12 102 ASN A N 1
ATOM 772 C CA . ASN A 1 102 ? -28.639 -24.160 28.729 1.00 93.12 102 ASN A CA 1
ATOM 773 C C . ASN A 1 102 ? -29.664 -23.023 28.649 1.00 93.12 102 ASN A C 1
ATOM 775 O O . ASN A 1 102 ? -29.750 -22.261 29.608 1.00 93.12 102 ASN A O 1
ATOM 779 N N . VAL A 1 103 ? -30.431 -22.903 27.558 1.00 90.88 103 VAL A N 1
ATOM 780 C CA . VAL A 1 103 ? -31.317 -21.754 27.285 1.00 90.88 103 VAL A CA 1
ATOM 781 C C . VAL A 1 103 ? -32.299 -21.491 28.422 1.00 90.88 103 VAL A C 1
ATOM 783 O O . VAL A 1 103 ? -32.362 -20.377 28.937 1.00 90.88 103 VAL A O 1
ATOM 786 N N . GLU A 1 104 ? -33.026 -22.517 28.862 1.00 90.25 104 GLU A N 1
ATOM 787 C CA . GLU A 1 104 ? -34.051 -22.374 29.899 1.00 90.25 104 GLU A CA 1
ATOM 788 C C . GLU A 1 104 ? -33.461 -21.866 31.224 1.00 90.25 104 GLU A C 1
ATOM 790 O O . GLU A 1 104 ? -33.903 -20.846 31.759 1.00 90.25 104 GLU A O 1
ATOM 795 N N . LYS A 1 105 ? -32.391 -22.509 31.712 1.00 93.94 105 LYS A N 1
ATOM 796 C CA . LYS A 1 105 ? -31.718 -22.091 32.950 1.00 93.94 105 LYS A CA 1
ATOM 797 C C . LYS A 1 105 ? -31.013 -20.741 32.819 1.00 93.94 105 LYS A C 1
ATOM 799 O O . LYS A 1 105 ? -31.013 -19.967 33.770 1.00 93.94 105 LYS A O 1
ATOM 804 N N . ALA A 1 106 ? -30.454 -20.420 31.652 1.00 93.12 106 ALA A N 1
ATOM 805 C CA . ALA A 1 106 ? -29.837 -19.125 31.388 1.00 93.12 106 ALA A CA 1
ATOM 806 C C . ALA A 1 106 ? -30.882 -18.004 31.449 1.00 93.12 106 ALA A C 1
ATOM 808 O O . ALA A 1 106 ? -30.659 -16.985 32.101 1.00 93.12 106 ALA A O 1
ATOM 809 N N . HIS A 1 107 ? -32.059 -18.206 30.854 1.00 93.56 107 HIS A N 1
ATOM 810 C CA . HIS A 1 107 ? -33.164 -17.255 30.952 1.00 93.56 107 HIS A CA 1
ATOM 811 C C . HIS A 1 107 ? -33.689 -17.115 32.386 1.00 93.56 107 HIS A C 1
ATOM 813 O O . HIS A 1 107 ? -33.910 -15.990 32.836 1.00 93.56 107 HIS A O 1
ATOM 819 N N . ALA A 1 108 ? -33.839 -18.222 33.121 1.00 90.88 108 ALA A N 1
ATOM 820 C CA . ALA A 1 108 ? -34.249 -18.194 34.525 1.00 90.88 108 ALA A CA 1
ATOM 821 C C . ALA A 1 108 ? -33.229 -17.451 35.404 1.00 90.88 108 ALA A C 1
ATOM 823 O O . ALA A 1 108 ? -33.605 -16.622 36.230 1.00 90.88 108 ALA A O 1
ATOM 824 N N . TRP A 1 109 ? -31.933 -17.686 35.185 1.00 95.00 109 TRP A N 1
ATOM 825 C CA . TRP A 1 109 ? -30.847 -16.964 35.845 1.00 95.00 109 TRP A CA 1
ATOM 826 C C . TRP A 1 109 ? -30.874 -15.468 35.496 1.00 95.00 109 TRP A C 1
ATOM 828 O O . TRP A 1 109 ? -30.778 -14.629 36.389 1.00 95.00 109 TRP A O 1
ATOM 838 N N . ALA A 1 110 ? -31.079 -15.109 34.227 1.00 92.38 110 ALA A N 1
ATOM 839 C CA . ALA A 1 110 ? -31.134 -13.715 33.779 1.00 92.38 110 ALA A CA 1
ATOM 840 C C . ALA A 1 110 ? -32.379 -12.959 34.285 1.00 92.38 110 ALA A C 1
ATOM 842 O O . ALA A 1 110 ? -32.384 -11.730 34.331 1.00 92.38 110 ALA A O 1
ATOM 843 N N . ALA A 1 111 ? -33.443 -13.669 34.666 1.00 88.25 111 ALA A N 1
ATOM 844 C CA . ALA A 1 111 ? -34.648 -13.066 35.229 1.00 88.25 111 ALA A CA 1
ATOM 845 C C . ALA A 1 111 ? -34.486 -12.634 36.700 1.00 88.25 111 ALA A C 1
ATOM 847 O O . ALA A 1 111 ? -35.255 -11.791 37.163 1.00 88.25 111 ALA A O 1
ATOM 848 N N . LYS A 1 112 ? -33.503 -13.183 37.427 1.00 88.50 112 LYS A N 1
ATOM 849 C CA . LYS A 1 112 ? -33.241 -12.848 38.835 1.00 88.50 112 LYS A CA 1
ATOM 850 C C . LYS A 1 112 ? -32.450 -11.543 38.954 1.00 88.50 112 LYS A C 1
ATOM 852 O O . LYS A 1 112 ? -31.488 -11.324 38.220 1.00 88.50 112 LYS A O 1
ATOM 857 N N . THR A 1 113 ? -32.811 -10.712 39.928 1.00 82.06 113 THR A N 1
ATOM 858 C CA . THR A 1 113 ? -31.999 -9.558 40.344 1.00 82.06 113 THR A CA 1
ATOM 859 C C . THR A 1 113 ? -30.915 -10.031 41.310 1.00 82.06 113 THR A C 1
ATOM 861 O O . THR A 1 113 ? -31.229 -10.703 42.289 1.00 82.06 113 THR A O 1
ATOM 864 N N . ALA A 1 114 ? -29.655 -9.693 41.041 1.00 86.81 114 ALA A N 1
ATOM 865 C CA . ALA A 1 114 ? -28.518 -9.986 41.912 1.00 86.81 114 ALA A CA 1
ATOM 866 C C . ALA A 1 114 ? -27.360 -9.013 41.628 1.00 86.81 114 ALA A C 1
ATOM 868 O O . ALA A 1 114 ? -27.242 -8.507 40.514 1.00 86.81 114 ALA A O 1
ATOM 869 N N . ASP A 1 115 ? -26.485 -8.793 42.612 1.00 85.44 115 ASP A N 1
ATOM 870 C CA . ASP A 1 115 ? -25.376 -7.820 42.536 1.00 85.44 115 ASP A CA 1
ATOM 871 C C . ASP A 1 115 ? -24.212 -8.255 41.628 1.00 85.44 115 ASP A C 1
ATOM 873 O O . ASP A 1 115 ? -23.241 -7.522 41.438 1.00 85.44 115 ASP A O 1
ATOM 877 N N . ASP A 1 116 ? -24.271 -9.479 41.108 1.00 88.38 116 ASP A N 1
ATOM 878 C CA . ASP A 1 116 ? -23.256 -10.097 40.257 1.00 88.38 116 ASP A CA 1
ATOM 879 C C . ASP A 1 116 ? -23.596 -10.021 38.761 1.00 88.38 116 ASP A C 1
ATOM 881 O O . ASP A 1 116 ? -22.884 -10.602 37.935 1.00 88.38 116 ASP A O 1
ATOM 885 N N . ARG A 1 117 ? -24.685 -9.321 38.407 1.00 93.31 117 ARG A N 1
ATOM 886 C CA . ARG A 1 117 ? -25.133 -9.147 37.026 1.00 93.31 117 ARG A CA 1
ATOM 887 C C . ARG A 1 117 ? -25.814 -7.804 36.781 1.00 93.31 117 ARG A C 1
ATOM 889 O O . ARG A 1 117 ? -26.491 -7.263 37.646 1.00 93.31 117 ARG A O 1
ATOM 896 N N . VAL A 1 118 ? -25.674 -7.286 35.565 1.00 92.25 118 VAL A N 1
ATOM 897 C CA . VAL A 1 118 ? -26.207 -5.979 35.150 1.00 92.25 118 VAL A CA 1
ATOM 898 C C . VAL A 1 118 ? -27.047 -6.143 33.889 1.00 92.25 118 VAL A C 1
ATOM 900 O O . VAL A 1 118 ? -26.631 -6.815 32.945 1.00 92.25 118 VAL A O 1
ATOM 903 N N . PHE A 1 119 ? -28.229 -5.525 33.852 1.00 90.81 119 PHE A N 1
ATOM 904 C CA . PHE A 1 119 ? -29.024 -5.427 32.627 1.00 90.81 119 PHE A CA 1
ATOM 905 C C . PHE A 1 119 ? -28.557 -4.242 31.778 1.00 90.81 119 PHE A C 1
ATOM 907 O O . PHE A 1 119 ? -28.478 -3.115 32.263 1.00 90.81 119 PHE A O 1
ATOM 914 N N . VAL A 1 120 ? -28.298 -4.496 30.500 1.00 87.31 120 VAL A N 1
ATOM 915 C CA . VAL A 1 120 ? -27.887 -3.506 29.501 1.00 87.31 120 VAL A CA 1
ATOM 916 C C . VAL A 1 120 ? -28.993 -3.419 28.448 1.00 87.31 120 VAL A C 1
ATOM 918 O O . VAL A 1 120 ? -29.199 -4.369 27.692 1.00 87.31 120 VAL A O 1
ATOM 921 N N . GLY A 1 121 ? -29.757 -2.319 28.449 1.00 75.75 121 GLY A N 1
ATOM 922 C CA . GLY A 1 121 ? -30.954 -2.135 27.612 1.00 75.75 121 GLY A CA 1
ATOM 923 C C . GLY A 1 121 ? -30.706 -1.411 26.281 1.00 75.75 121 GLY A C 1
ATOM 924 O O . GLY A 1 121 ? -29.768 -0.631 26.161 1.00 75.75 121 GLY A O 1
ATOM 925 N N . GLY A 1 122 ? -31.582 -1.634 25.291 1.00 53.41 122 GLY A N 1
ATOM 926 C CA . GLY A 1 122 ? -31.650 -0.844 24.048 1.00 53.41 122 GLY A CA 1
ATOM 927 C C . GLY A 1 122 ? -32.595 0.364 24.175 1.00 53.41 122 GLY A C 1
ATOM 928 O O . GLY A 1 122 ? -33.718 0.220 24.658 1.00 53.41 122 GLY A O 1
ATOM 929 N N . ALA A 1 123 ? -32.162 1.563 23.772 1.00 35.44 123 ALA A N 1
ATOM 930 C CA . ALA A 1 123 ? -32.907 2.818 23.957 1.00 35.44 123 ALA A CA 1
ATOM 931 C C . ALA A 1 123 ? -34.129 2.985 23.011 1.00 35.44 123 ALA A C 1
ATOM 933 O O . ALA A 1 123 ? -34.063 2.654 21.828 1.00 35.44 123 ALA A O 1
ATOM 934 N N . LYS A 1 124 ? -35.241 3.536 23.537 1.00 30.86 124 LYS A N 1
ATOM 935 C CA . LYS A 1 124 ? -36.532 3.821 22.858 1.00 30.86 124 LYS A CA 1
ATOM 936 C C . LYS A 1 124 ? -36.637 5.268 22.326 1.00 30.86 124 LYS A C 1
ATOM 938 O O . LYS A 1 124 ? -36.066 6.187 22.898 1.00 30.86 124 LYS A O 1
ATOM 943 N N . ALA A 1 125 ? -37.451 5.442 21.278 1.00 31.77 125 ALA A N 1
ATOM 944 C CA . ALA A 1 125 ? -37.744 6.667 20.520 1.00 31.77 125 ALA A CA 1
ATOM 945 C C . ALA A 1 125 ? -38.757 7.648 21.167 1.00 31.77 125 ALA A C 1
ATOM 947 O O . ALA A 1 125 ? -39.724 7.208 21.788 1.00 31.77 125 ALA A O 1
ATOM 948 N N . ALA A 1 126 ? -38.613 8.957 20.883 1.00 25.86 126 ALA A N 1
ATOM 949 C CA . ALA A 1 126 ? -39.664 9.983 21.003 1.00 25.86 126 ALA A CA 1
ATOM 950 C C . ALA A 1 126 ? -39.535 11.109 19.933 1.00 25.86 126 ALA A C 1
ATOM 952 O O . ALA A 1 126 ? -38.627 11.927 19.971 1.00 25.86 126 ALA A O 1
ATOM 953 N N . LYS A 1 127 ? -40.468 11.066 18.966 1.00 25.09 127 LYS A N 1
ATOM 954 C CA . LYS A 1 127 ? -41.189 12.103 18.176 1.00 25.09 127 LYS A CA 1
ATOM 955 C C . LYS A 1 127 ? -40.569 13.475 17.759 1.00 25.09 127 LYS A C 1
ATOM 957 O O . LYS A 1 127 ? -40.395 14.369 18.570 1.00 25.09 127 LYS A O 1
ATOM 962 N N . ALA A 1 128 ? -40.537 13.646 16.423 1.00 29.17 128 ALA A N 1
ATOM 963 C CA . ALA A 1 128 ? -40.965 14.780 15.567 1.00 29.17 128 ALA A CA 1
ATOM 964 C C . ALA A 1 128 ? -40.279 16.174 15.612 1.00 29.17 128 ALA A C 1
ATOM 966 O O . ALA A 1 128 ? -40.756 17.078 16.285 1.00 29.17 128 ALA A O 1
ATOM 967 N N . ALA A 1 129 ? -39.314 16.387 14.698 1.00 23.81 129 ALA A N 1
ATOM 968 C CA . ALA A 1 129 ? -39.192 17.556 13.800 1.00 23.81 129 ALA A CA 1
ATOM 969 C C . ALA A 1 129 ? -38.273 17.201 12.594 1.00 23.81 129 ALA A C 1
ATOM 971 O O . ALA A 1 129 ? -37.423 16.323 12.704 1.00 23.81 129 ALA A O 1
ATOM 972 N N . LYS A 1 130 ? -38.514 17.812 11.423 1.00 25.25 130 LYS A N 1
ATOM 973 C CA . LYS A 1 130 ? -38.020 17.470 10.058 1.00 25.25 130 LYS A CA 1
ATOM 974 C C . LYS A 1 130 ? -36.495 17.693 9.829 1.00 25.25 130 LYS A C 1
ATOM 976 O O . LYS A 1 130 ? -35.850 18.328 10.651 1.00 25.25 130 LYS A O 1
ATOM 981 N N . PRO A 1 131 ? -35.918 17.168 8.722 1.00 30.92 131 PRO A N 1
ATOM 982 C CA . PRO A 1 131 ? -34.809 16.222 8.716 1.00 30.92 131 PRO A CA 1
ATOM 983 C C . PRO A 1 131 ? -33.420 16.881 8.775 1.00 30.92 131 PRO A C 1
ATOM 985 O O . PRO A 1 131 ? -33.071 17.708 7.937 1.00 30.92 131 PRO A O 1
ATOM 988 N N . ALA A 1 132 ? -32.584 16.402 9.691 1.00 25.31 132 ALA A N 1
ATOM 989 C CA . ALA A 1 132 ? -31.130 16.467 9.577 1.00 25.31 132 ALA A CA 1
ATOM 990 C C . ALA A 1 132 ? -30.606 15.019 9.606 1.00 25.31 132 ALA A C 1
ATOM 992 O O . ALA A 1 132 ? -31.137 14.212 10.374 1.00 25.31 132 ALA A O 1
ATOM 993 N N . PRO A 1 133 ? -29.640 14.630 8.757 1.00 29.08 133 PRO A N 1
ATOM 994 C CA . PRO A 1 133 ? -29.267 13.229 8.616 1.00 29.08 133 PRO A CA 1
ATOM 995 C C . PRO A 1 133 ? -28.452 12.777 9.836 1.00 29.08 133 PRO A C 1
ATOM 997 O O . PRO A 1 133 ? -27.333 13.236 10.049 1.00 29.08 133 PRO A O 1
ATOM 1000 N N . THR A 1 134 ? -28.997 11.864 10.645 1.00 30.06 134 THR A N 1
ATOM 1001 C CA . THR A 1 134 ? -28.309 11.280 11.810 1.00 30.06 134 THR A CA 1
ATOM 1002 C C . THR A 1 134 ? -28.194 9.752 11.725 1.00 30.06 134 THR A C 1
ATOM 1004 O O . THR A 1 134 ? -29.136 9.003 11.954 1.00 30.06 134 THR A O 1
ATOM 1007 N N . LYS A 1 135 ? -26.974 9.325 11.369 1.00 35.06 135 LYS A N 1
ATOM 1008 C CA . LYS A 1 135 ? -26.060 8.434 12.119 1.00 35.06 135 LYS A CA 1
ATOM 1009 C C . LYS A 1 135 ? -26.617 7.102 12.658 1.00 35.06 135 LYS A C 1
ATOM 1011 O O . LYS A 1 135 ? -27.112 7.006 13.776 1.00 35.06 135 LYS A O 1
ATOM 1016 N N . SER A 1 136 ? -26.373 6.033 11.888 1.00 31.58 136 SER A N 1
ATOM 1017 C CA . SER A 1 136 ? -26.401 4.628 12.331 1.00 31.58 136 SER A CA 1
ATOM 1018 C C . SER A 1 136 ? -25.007 4.205 12.809 1.00 31.58 136 SER A C 1
ATOM 1020 O O . SER A 1 136 ? -24.063 4.323 12.027 1.00 31.58 136 SER A O 1
ATOM 1022 N N . THR A 1 137 ? -24.822 3.698 14.032 1.00 45.97 137 THR A N 1
ATOM 1023 C CA . THR A 1 137 ? -23.457 3.452 14.547 1.00 45.97 137 THR A CA 1
ATOM 1024 C C . THR A 1 137 ? -23.297 2.087 15.228 1.00 45.97 137 THR A C 1
ATOM 1026 O O . THR A 1 137 ? -23.805 1.842 16.311 1.00 45.97 137 THR A O 1
ATOM 1029 N N . ALA A 1 138 ? -22.650 1.187 14.474 1.00 39.72 138 ALA A N 1
ATOM 1030 C CA . ALA A 1 138 ? -21.859 -0.005 14.837 1.00 39.72 138 ALA A CA 1
ATOM 1031 C C . ALA A 1 138 ? -21.643 -0.803 13.534 1.00 39.72 138 ALA A C 1
ATOM 1033 O O . ALA A 1 138 ? -20.552 -0.792 12.980 1.00 39.72 138 ALA A O 1
ATOM 1034 N N . LYS A 1 139 ? -22.735 -1.279 12.902 1.00 49.94 139 LYS A N 1
ATOM 1035 C CA . LYS A 1 139 ? -22.735 -1.759 11.495 1.00 49.94 139 LYS A CA 1
ATOM 1036 C C . LYS A 1 139 ? -22.377 -0.667 10.472 1.00 49.94 139 LYS A C 1
ATOM 1038 O O . LYS A 1 139 ? -22.090 -0.972 9.319 1.00 49.94 139 LYS A O 1
ATOM 1043 N N . GLY A 1 140 ? -22.442 0.601 10.885 1.00 62.22 140 GLY A N 1
ATOM 1044 C CA . GLY A 1 140 ? -22.072 1.758 10.073 1.00 62.22 140 GLY A CA 1
ATOM 1045 C C . GLY A 1 140 ? -20.574 1.813 9.778 1.00 62.22 140 GLY A C 1
ATOM 1046 O O . GLY A 1 140 ? -20.212 1.882 8.613 1.00 62.22 140 GLY A O 1
ATOM 1047 N N . GLY A 1 141 ? -19.715 1.712 10.799 1.00 76.62 141 GLY A N 1
ATOM 1048 C CA . GLY A 1 141 ? -18.261 1.848 10.652 1.00 76.62 141 GLY A CA 1
ATOM 1049 C C . GLY A 1 141 ? -17.654 0.819 9.702 1.00 76.62 141 GLY A C 1
ATOM 1050 O O . GLY A 1 141 ? -17.000 1.200 8.739 1.00 76.62 141 GLY A O 1
ATOM 1051 N N . ASP A 1 142 ? -17.954 -0.468 9.896 1.00 79.12 142 ASP A N 1
ATOM 1052 C CA . ASP A 1 142 ? -17.457 -1.540 9.019 1.00 79.12 142 ASP A CA 1
ATOM 1053 C C . ASP A 1 142 ? -17.973 -1.405 7.585 1.00 79.12 142 ASP A C 1
ATOM 1055 O O . ASP A 1 142 ? -17.247 -1.667 6.629 1.00 79.12 142 ASP A O 1
ATOM 1059 N N . LYS A 1 143 ? -19.223 -0.959 7.412 1.00 82.81 143 LYS A N 1
ATOM 1060 C CA . LYS A 1 143 ? -19.799 -0.710 6.087 1.00 82.81 143 LYS A CA 1
ATOM 1061 C C . LYS A 1 143 ? -19.135 0.486 5.403 1.00 82.81 143 LYS A C 1
ATOM 1063 O O . LYS A 1 143 ? -18.853 0.408 4.212 1.00 82.81 143 LYS A O 1
ATOM 1068 N N . LEU A 1 144 ? -18.874 1.565 6.139 1.00 85.50 144 LEU A N 1
ATOM 1069 C CA . LEU A 1 144 ? -18.157 2.746 5.650 1.00 85.50 144 LEU A CA 1
ATOM 1070 C C . LEU A 1 144 ? -16.704 2.394 5.301 1.00 85.50 144 LEU A C 1
ATOM 1072 O O . LEU A 1 144 ? -16.219 2.761 4.234 1.00 85.50 144 LEU A O 1
ATOM 1076 N N . LEU A 1 145 ? -16.035 1.600 6.138 1.00 88.75 145 LEU A N 1
ATOM 1077 C CA . LEU A 1 145 ? -14.699 1.088 5.855 1.00 88.75 145 LEU A CA 1
ATOM 1078 C C . LEU A 1 145 ? -14.698 0.189 4.613 1.00 88.75 145 LEU A C 1
ATOM 1080 O O . LEU A 1 145 ? -13.870 0.371 3.727 1.00 88.75 145 LEU A O 1
ATOM 1084 N N . ALA A 1 146 ? -15.648 -0.739 4.498 1.00 86.56 146 ALA A N 1
ATOM 1085 C CA . ALA A 1 146 ? -15.783 -1.593 3.322 1.00 86.56 146 ALA A CA 1
ATOM 1086 C C . ALA A 1 146 ? -16.032 -0.781 2.039 1.00 86.56 146 ALA A C 1
ATOM 1088 O O . ALA A 1 146 ? -15.500 -1.138 0.990 1.00 86.56 146 ALA A O 1
ATOM 1089 N N . GLN A 1 147 ? -16.784 0.324 2.112 1.00 85.38 147 GLN A N 1
ATOM 1090 C CA . GLN A 1 147 ? -16.960 1.251 0.988 1.00 85.38 147 GLN A CA 1
ATOM 1091 C C . GLN A 1 147 ? -15.632 1.895 0.574 1.00 85.38 147 GLN A C 1
ATOM 1093 O O . GLN A 1 147 ? -15.313 1.907 -0.613 1.00 85.38 147 GLN A O 1
ATOM 1098 N N . ILE A 1 148 ? -14.823 2.343 1.539 1.00 90.25 148 ILE A N 1
ATOM 1099 C CA . ILE A 1 148 ? -13.488 2.902 1.279 1.00 90.25 148 ILE A CA 1
ATOM 1100 C C . ILE A 1 148 ? -12.555 1.847 0.669 1.00 90.25 148 ILE A C 1
ATOM 1102 O O . ILE A 1 148 ? -11.822 2.141 -0.272 1.00 90.25 148 ILE A O 1
ATOM 1106 N N . LEU A 1 149 ? -12.573 0.610 1.174 1.00 88.94 149 LEU A N 1
ATOM 1107 C CA . LEU A 1 149 ? -11.740 -0.474 0.641 1.00 88.94 149 LEU A CA 1
ATOM 1108 C C . LEU A 1 149 ? -12.174 -0.902 -0.768 1.00 88.94 149 LEU A C 1
ATOM 1110 O O . LEU A 1 149 ? -11.327 -1.257 -1.587 1.00 88.94 149 LEU A O 1
ATOM 1114 N N . ALA A 1 150 ? -13.477 -0.867 -1.057 1.00 86.00 150 ALA A N 1
ATOM 1115 C CA . ALA A 1 150 ? -14.019 -1.173 -2.377 1.00 86.00 150 ALA A CA 1
ATOM 1116 C C . ALA A 1 150 ? -13.740 -0.057 -3.396 1.00 86.00 150 ALA A C 1
ATOM 1118 O O . ALA A 1 150 ? -13.496 -0.352 -4.565 1.00 86.00 150 ALA A O 1
ATOM 1119 N N . ASN A 1 151 ? -13.746 1.207 -2.960 1.00 85.31 151 ASN A N 1
ATOM 1120 C CA . ASN A 1 151 ? -13.430 2.363 -3.792 1.00 85.31 151 ASN A CA 1
ATOM 1121 C C . ASN A 1 151 ? -12.472 3.337 -3.073 1.00 85.31 151 ASN A C 1
ATOM 1123 O O . ASN A 1 151 ? -12.914 4.351 -2.527 1.00 85.31 151 ASN A O 1
ATOM 1127 N N . PRO A 1 152 ? -11.147 3.085 -3.114 1.00 86.69 152 PRO A N 1
ATOM 1128 C CA . PRO A 1 152 ? -10.144 3.930 -2.458 1.00 86.69 152 PRO A CA 1
ATOM 1129 C C . PRO A 1 152 ? -10.173 5.412 -2.855 1.00 86.69 152 PRO A C 1
ATOM 1131 O O . PRO A 1 152 ? -9.745 6.266 -2.078 1.00 86.69 152 PRO A O 1
ATOM 1134 N N . ALA A 1 153 ? -10.666 5.728 -4.055 1.00 82.56 153 ALA A N 1
ATOM 1135 C CA . ALA A 1 153 ? -10.729 7.090 -4.576 1.00 82.56 153 ALA A CA 1
ATOM 1136 C C . ALA A 1 153 ? -11.957 7.885 -4.090 1.00 82.56 153 ALA A C 1
ATOM 1138 O O . ALA A 1 153 ? -12.062 9.069 -4.402 1.00 82.56 153 ALA A O 1
ATOM 1139 N N . ASP A 1 154 ? -12.879 7.261 -3.350 1.00 84.56 154 ASP A N 1
ATOM 1140 C CA . ASP A 1 154 ? -14.072 7.924 -2.825 1.00 84.56 154 ASP A CA 1
ATOM 1141 C C . ASP A 1 154 ? -13.731 8.788 -1.602 1.00 84.56 154 ASP A C 1
ATOM 1143 O O . ASP A 1 154 ? -13.732 8.340 -0.450 1.00 84.56 154 ASP A O 1
ATOM 1147 N N . ASP A 1 155 ? -13.408 10.054 -1.863 1.00 86.44 155 ASP A N 1
ATOM 1148 C CA . ASP A 1 155 ? -13.107 11.022 -0.812 1.00 86.44 155 ASP A CA 1
ATOM 1149 C C . ASP A 1 155 ? -14.332 11.313 0.077 1.00 86.44 155 ASP A C 1
ATOM 1151 O O . ASP A 1 155 ? -14.172 11.570 1.272 1.00 86.44 155 ASP A O 1
ATOM 1155 N N . GLN A 1 156 ? -15.557 11.199 -0.453 1.00 83.31 156 GLN A N 1
ATOM 1156 C CA . GLN A 1 156 ? -16.782 11.407 0.320 1.00 83.31 156 GLN A CA 1
ATOM 1157 C C . GLN A 1 156 ? -16.989 10.276 1.333 1.00 83.31 156 GLN A C 1
ATOM 1159 O O . GLN A 1 156 ? -17.280 10.543 2.500 1.00 83.31 156 GLN A O 1
ATOM 1164 N N . ALA A 1 157 ? -16.775 9.020 0.932 1.00 83.06 157 ALA A N 1
ATOM 1165 C CA . ALA A 1 157 ? -16.837 7.880 1.848 1.00 83.06 157 ALA A CA 1
ATOM 1166 C C . ALA A 1 157 ? -15.834 8.025 3.006 1.00 83.06 157 ALA A C 1
ATOM 1168 O O . ALA A 1 157 ? -16.158 7.718 4.156 1.00 83.06 157 ALA A O 1
ATOM 1169 N N . ARG A 1 158 ? -14.637 8.558 2.725 1.00 91.06 158 ARG A N 1
ATOM 1170 C CA . ARG A 1 158 ? -13.607 8.828 3.742 1.00 91.06 158 ARG A CA 1
ATOM 1171 C C . ARG A 1 158 ? -14.008 9.945 4.702 1.00 91.06 158 ARG A C 1
ATOM 1173 O O . ARG A 1 158 ? -13.762 9.799 5.895 1.00 91.06 158 ARG A O 1
ATOM 1180 N N . GLN A 1 159 ? -14.651 11.010 4.222 1.00 84.31 159 GLN A N 1
ATOM 1181 C CA . GLN A 1 159 ? -15.178 12.079 5.081 1.00 84.31 159 GLN A CA 1
ATOM 1182 C C . GLN A 1 159 ? -16.300 11.574 5.996 1.00 84.31 159 GLN A C 1
ATOM 1184 O O . GLN A 1 159 ? -16.245 11.787 7.203 1.00 84.31 159 GLN A O 1
ATOM 1189 N N . VAL A 1 160 ? -17.256 10.806 5.461 1.00 83.88 160 VAL A N 1
ATOM 1190 C CA . VAL A 1 160 ? -18.336 10.212 6.272 1.00 83.88 160 VAL A CA 1
ATOM 1191 C C . VAL A 1 160 ? -17.774 9.248 7.323 1.00 83.88 160 VAL A C 1
ATOM 1193 O O . VAL A 1 160 ? -18.240 9.217 8.462 1.00 83.88 160 VAL A O 1
ATOM 1196 N N . TYR A 1 161 ? -16.744 8.475 6.973 1.00 89.12 161 TYR A N 1
ATOM 1197 C CA . TYR A 1 161 ? -16.046 7.621 7.932 1.00 89.12 161 TYR A CA 1
ATOM 1198 C C . TYR A 1 161 ? -15.268 8.420 8.984 1.00 89.12 161 TYR A C 1
ATOM 1200 O O . TYR A 1 161 ? -15.257 8.031 10.149 1.00 89.12 161 TYR A O 1
ATOM 1208 N N . ALA A 1 162 ? -14.656 9.547 8.612 1.00 89.50 162 ALA A N 1
ATOM 1209 C CA . ALA A 1 162 ? -13.969 10.437 9.544 1.00 89.50 162 ALA A CA 1
ATOM 1210 C C . ALA A 1 162 ? -14.926 11.052 10.573 1.00 89.50 162 ALA A C 1
ATOM 1212 O O . ALA A 1 162 ? -14.610 11.065 11.765 1.00 89.50 162 ALA A O 1
ATOM 1213 N N . ASP A 1 163 ? -16.107 11.491 10.134 1.00 80.69 163 ASP A N 1
ATOM 1214 C CA . ASP A 1 163 ? -17.164 11.993 11.016 1.00 80.69 163 ASP A CA 1
ATOM 1215 C C . ASP A 1 163 ? -17.626 10.894 11.976 1.00 80.69 163 ASP A C 1
ATOM 1217 O O . ASP A 1 163 ? -17.687 11.099 13.191 1.00 80.69 163 ASP A O 1
ATOM 1221 N N . TRP A 1 164 ? -17.854 9.690 11.442 1.00 88.94 164 TRP A N 1
ATOM 1222 C CA . TRP A 1 164 ? -18.229 8.527 12.239 1.00 88.94 164 TRP A CA 1
ATOM 1223 C C . TRP A 1 164 ? -17.171 8.169 13.296 1.00 88.94 164 TRP A C 1
ATOM 1225 O O . TRP A 1 164 ? -17.524 7.920 14.450 1.00 88.94 164 TRP A O 1
ATOM 1235 N N . LEU A 1 165 ? -15.884 8.167 12.926 1.00 88.19 165 LEU A N 1
ATOM 1236 C CA . LEU A 1 165 ? -14.757 7.925 13.834 1.00 88.19 165 LEU A CA 1
ATOM 1237 C C . LEU A 1 165 ? -14.661 9.009 14.912 1.00 88.19 165 LEU A C 1
ATOM 1239 O O . LEU A 1 165 ? -14.487 8.693 16.087 1.00 88.19 165 LEU A O 1
ATOM 1243 N N . THR A 1 166 ? -14.836 10.274 14.527 1.00 82.38 166 THR A N 1
ATOM 1244 C CA . THR A 1 166 ? -14.830 11.417 15.451 1.00 82.38 166 THR A CA 1
ATOM 1245 C C . THR A 1 166 ? -15.946 11.288 16.490 1.00 82.38 166 THR A C 1
ATOM 1247 O O . THR A 1 166 ? -15.708 11.497 17.677 1.00 82.38 166 THR A O 1
ATOM 1250 N N . GLU A 1 167 ? -17.145 10.852 16.093 1.00 76.94 167 GLU A N 1
ATOM 1251 C CA . GLU A 1 167 ? -18.244 10.566 17.030 1.00 76.94 167 GLU A CA 1
ATOM 1252 C C . GLU A 1 167 ? -17.971 9.399 17.982 1.00 76.94 167 GLU A C 1
ATOM 1254 O O . GLU A 1 167 ? -18.595 9.321 19.043 1.00 76.94 167 GLU A O 1
ATOM 1259 N N . GLN A 1 168 ? -17.101 8.465 17.586 1.00 82.25 168 GLN A N 1
ATOM 1260 C CA . GLN A 1 168 ? -16.651 7.376 18.454 1.00 82.25 168 GLN A CA 1
ATOM 1261 C C . GLN A 1 168 ? -15.451 7.787 19.322 1.00 82.25 168 GLN A C 1
ATOM 1263 O O . GLN A 1 168 ? -14.956 6.974 20.098 1.00 82.25 168 GLN A O 1
ATOM 1268 N N . GLY A 1 169 ? -14.965 9.027 19.195 1.00 84.12 169 GLY A N 1
ATOM 1269 C CA . GLY A 1 169 ? -13.762 9.495 19.879 1.00 84.12 169 GLY A CA 1
ATOM 1270 C C . GLY A 1 169 ? -12.468 8.867 19.351 1.00 84.12 169 GLY A C 1
ATOM 1271 O O . GLY A 1 169 ? -11.448 8.926 20.038 1.00 84.12 169 GLY A O 1
ATOM 1272 N N . ASP A 1 170 ? -12.480 8.264 18.155 1.00 91.00 170 ASP A N 1
ATOM 1273 C CA . ASP A 1 170 ? -11.269 7.722 17.539 1.00 91.00 170 ASP A CA 1
ATOM 1274 C C . ASP A 1 170 ? -10.451 8.864 16.895 1.00 91.00 170 ASP A C 1
ATOM 1276 O O . ASP A 1 170 ? -10.926 9.509 15.951 1.00 91.00 170 ASP A O 1
ATOM 1280 N N . PRO A 1 171 ? -9.197 9.103 17.339 1.00 92.50 171 PRO A N 1
ATOM 1281 C CA . PRO A 1 171 ? -8.335 10.149 16.783 1.00 92.50 171 PRO A CA 1
ATO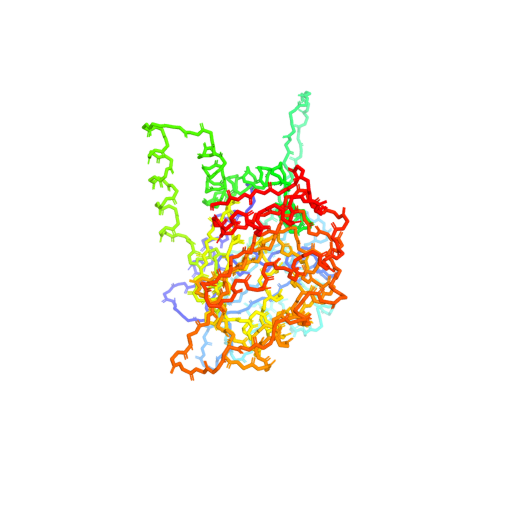M 1282 C C . PRO A 1 171 ? -8.009 9.969 15.291 1.00 92.50 171 PRO A C 1
ATOM 1284 O O . PRO A 1 171 ? -7.482 10.885 14.657 1.00 92.50 171 PRO A O 1
ATOM 1287 N N . ARG A 1 172 ? -8.314 8.809 14.697 1.00 93.12 172 ARG A N 1
ATOM 1288 C CA . ARG A 1 172 ? -8.168 8.571 13.259 1.00 93.12 172 ARG A CA 1
ATOM 1289 C C . ARG A 1 172 ? -9.133 9.430 12.444 1.00 93.12 172 ARG A C 1
ATOM 1291 O O . ARG A 1 172 ? -8.780 9.811 11.332 1.00 93.12 172 ARG A O 1
ATOM 1298 N N . GLY A 1 173 ? -10.303 9.768 12.995 1.00 91.75 173 GLY A N 1
ATOM 1299 C CA . GLY A 1 173 ? -11.251 10.689 12.361 1.00 91.75 173 GLY A CA 1
ATOM 1300 C C . GLY A 1 173 ? -10.645 12.079 12.179 1.00 91.75 173 GLY A C 1
ATOM 1301 O O . GLY A 1 173 ? -10.618 12.603 11.068 1.00 91.75 173 GLY A O 1
ATOM 1302 N N . GLU A 1 174 ? -10.029 12.609 13.241 1.00 94.00 174 GLU A N 1
ATOM 1303 C CA . GLU A 1 174 ? -9.293 13.877 13.198 1.00 94.00 174 GLU A CA 1
ATOM 1304 C C . GLU A 1 174 ? -8.153 13.830 12.166 1.00 94.00 174 GLU A C 1
ATOM 1306 O O . GLU A 1 174 ? -8.018 14.745 11.354 1.00 94.00 174 GLU A O 1
ATOM 1311 N N . LEU A 1 175 ? -7.369 12.741 12.136 1.00 96.00 175 LEU A N 1
ATOM 1312 C CA . LEU A 1 175 ? -6.291 12.571 11.155 1.00 96.00 175 LEU A CA 1
ATOM 1313 C C . LEU A 1 175 ? -6.805 12.669 9.710 1.00 96.00 175 LEU A C 1
ATOM 1315 O O . LEU A 1 175 ? -6.187 13.355 8.894 1.00 96.00 175 LEU A O 1
ATOM 1319 N N . ILE A 1 176 ? -7.904 11.977 9.382 1.00 93.38 176 ILE A N 1
ATOM 1320 C CA . ILE A 1 176 ? -8.478 11.994 8.028 1.00 93.38 176 ILE A CA 1
ATOM 1321 C C . ILE A 1 176 ? -8.861 13.427 7.647 1.00 93.38 176 ILE A C 1
ATOM 1323 O O . ILE A 1 176 ? -8.425 13.918 6.605 1.00 93.38 176 ILE A O 1
ATOM 1327 N N . THR A 1 177 ? -9.614 14.116 8.506 1.00 91.62 177 THR A N 1
ATOM 1328 C CA . THR A 1 177 ? -10.068 15.493 8.271 1.00 91.62 177 THR A CA 1
ATOM 1329 C C . THR A 1 177 ? -8.897 16.459 8.074 1.00 91.62 177 THR A C 1
ATOM 1331 O O . THR A 1 177 ? -8.895 17.239 7.119 1.00 91.62 177 THR A O 1
ATOM 1334 N N . LEU A 1 178 ? -7.858 16.373 8.913 1.00 93.75 178 LEU A N 1
ATOM 1335 C CA . LEU A 1 178 ? -6.661 17.213 8.797 1.00 93.75 178 LEU A CA 1
ATOM 1336 C C . LEU A 1 178 ? -5.911 16.979 7.482 1.00 93.75 178 LEU A C 1
ATOM 1338 O O . LEU A 1 178 ? -5.490 17.938 6.835 1.00 93.75 178 LEU A O 1
ATOM 1342 N N . GLN A 1 179 ? -5.765 15.722 7.054 1.00 90.75 179 GLN A N 1
ATOM 1343 C CA . GLN A 1 179 ? -5.073 15.399 5.805 1.00 90.75 179 GLN A CA 1
ATOM 1344 C C . GLN A 1 179 ? -5.825 15.887 4.559 1.00 90.75 179 GLN A C 1
ATOM 1346 O O . GLN A 1 179 ? -5.177 16.256 3.580 1.00 90.75 179 GLN A O 1
ATOM 1351 N N . TYR A 1 180 ? -7.159 15.970 4.596 1.00 89.31 180 TYR A N 1
ATOM 1352 C CA . TYR A 1 180 ? -7.924 16.650 3.545 1.00 89.31 180 TYR A CA 1
ATOM 1353 C C . TYR A 1 180 ? -7.750 18.169 3.590 1.00 89.31 180 TYR A C 1
ATOM 1355 O O . TYR A 1 180 ? -7.510 18.781 2.551 1.00 89.31 180 TYR A O 1
ATOM 1363 N N . ALA A 1 181 ? -7.802 18.779 4.777 1.00 89.00 181 ALA A N 1
ATOM 1364 C CA . ALA A 1 181 ? -7.604 20.221 4.929 1.00 89.00 181 ALA A CA 1
ATOM 1365 C C . ALA A 1 181 ? -6.210 20.676 4.452 1.00 89.00 181 ALA A C 1
ATOM 1367 O O . ALA A 1 181 ? -6.067 21.754 3.872 1.00 89.00 181 ALA A O 1
ATOM 1368 N N . LEU A 1 182 ? -5.185 19.835 4.634 1.00 91.31 182 LEU A N 1
ATOM 1369 C CA . LEU A 1 182 ? -3.821 20.088 4.161 1.00 91.31 182 LEU A CA 1
ATOM 1370 C C . LEU A 1 182 ? -3.712 20.260 2.642 1.00 91.31 182 LEU A C 1
ATOM 1372 O O . LEU A 1 182 ? -2.806 20.960 2.190 1.00 91.31 182 LEU A O 1
ATOM 1376 N N . ALA A 1 183 ? -4.611 19.659 1.856 1.00 84.62 183 ALA A N 1
ATOM 1377 C CA . ALA A 1 183 ? -4.562 19.737 0.397 1.00 84.62 183 ALA A CA 1
ATOM 1378 C C . ALA A 1 183 ? -4.827 21.159 -0.135 1.00 84.62 183 ALA A C 1
ATOM 1380 O O . ALA A 1 183 ? -4.289 21.529 -1.176 1.00 84.62 183 ALA A O 1
ATOM 1381 N N . SER A 1 184 ? -5.620 21.959 0.583 1.00 86.69 184 SER A N 1
ATOM 1382 C CA . SER A 1 184 ? -5.963 23.342 0.219 1.00 86.69 184 SER A CA 1
ATOM 1383 C C . SER A 1 184 ? -5.305 24.401 1.109 1.00 86.69 184 SER A C 1
ATOM 1385 O O . SER A 1 184 ? -5.427 25.593 0.835 1.00 86.69 184 SER A O 1
ATOM 1387 N N . ALA A 1 185 ? -4.629 23.997 2.187 1.00 88.75 185 ALA A N 1
ATOM 1388 C CA . ALA A 1 185 ? -4.008 24.919 3.130 1.00 88.75 185 ALA A CA 1
ATOM 1389 C C . ALA A 1 185 ? -2.692 25.512 2.600 1.00 88.75 185 ALA A C 1
ATOM 1391 O O . ALA A 1 185 ? -1.914 24.862 1.898 1.00 88.75 185 ALA A O 1
ATOM 1392 N N . SER A 1 186 ? -2.388 26.742 3.014 1.00 90.88 186 SER A N 1
ATOM 1393 C CA . SER A 1 186 ? -1.129 27.421 2.699 1.00 90.88 186 SER A CA 1
ATOM 1394 C C . SER A 1 186 ? -0.597 28.210 3.902 1.00 90.88 186 SER A C 1
ATOM 1396 O O . SER A 1 186 ? -1.247 28.302 4.946 1.00 90.88 186 SER A O 1
ATOM 1398 N N . GLY A 1 187 ? 0.628 28.733 3.790 1.00 93.62 187 GLY A N 1
ATOM 1399 C CA . GLY A 1 187 ? 1.212 29.629 4.791 1.00 93.62 187 GLY A CA 1
ATOM 1400 C C . GLY A 1 187 ? 1.269 29.046 6.210 1.00 93.62 187 GLY A C 1
ATOM 1401 O O . GLY A 1 187 ? 1.711 27.915 6.418 1.00 93.62 187 GLY A O 1
ATOM 1402 N N . SER A 1 188 ? 0.856 29.845 7.195 1.00 89.50 188 SER A N 1
ATOM 1403 C CA . SER A 1 188 ? 0.837 29.476 8.617 1.00 89.50 188 SER A CA 1
ATOM 1404 C C . SER A 1 188 ? -0.170 28.369 8.935 1.00 89.50 188 SER A C 1
ATOM 1406 O O . SER A 1 188 ? 0.173 27.449 9.674 1.00 89.50 188 SER A O 1
ATOM 1408 N N . GLN A 1 189 ? -1.362 28.404 8.329 1.00 89.00 189 GLN A N 1
ATOM 1409 C CA . GLN A 1 189 ? -2.407 27.394 8.526 1.00 89.00 189 GLN A CA 1
ATOM 1410 C C . GLN A 1 189 ? -1.910 25.996 8.145 1.00 89.00 189 GLN A C 1
ATOM 1412 O O . GLN A 1 189 ? -2.106 25.038 8.890 1.00 89.00 189 GLN A O 1
ATOM 1417 N N . LYS A 1 190 ? -1.203 25.873 7.014 1.00 90.94 190 LYS A N 1
ATOM 1418 C CA . LYS A 1 190 ? -0.608 24.595 6.600 1.00 90.94 190 LYS A CA 1
ATOM 1419 C C . LYS A 1 190 ? 0.358 24.049 7.655 1.00 90.94 190 LYS A C 1
ATOM 1421 O O . LYS A 1 190 ? 0.274 22.876 8.000 1.00 90.94 190 LYS A O 1
ATOM 1426 N N . ARG A 1 191 ? 1.231 24.901 8.203 1.00 92.50 191 ARG A N 1
ATOM 1427 C CA . ARG A 1 191 ? 2.213 24.501 9.228 1.00 92.50 191 ARG A CA 1
ATOM 1428 C C . ARG A 1 191 ? 1.540 24.005 10.509 1.00 92.50 191 ARG A C 1
ATOM 1430 O O . ARG A 1 191 ? 2.022 23.057 11.123 1.00 92.50 191 ARG A O 1
ATOM 1437 N N . GLU A 1 192 ? 0.434 24.626 10.912 1.00 92.62 192 GLU A N 1
ATOM 1438 C CA . GLU A 1 192 ? -0.337 24.205 12.086 1.00 92.62 192 GLU A CA 1
ATOM 1439 C C . GLU A 1 192 ? -1.012 22.844 11.868 1.00 92.62 192 GLU A C 1
ATOM 1441 O O . GLU A 1 192 ? -0.877 21.943 12.699 1.00 92.62 192 GLU A O 1
ATOM 1446 N N . LEU A 1 193 ? -1.652 22.656 10.710 1.00 89.12 193 LEU A N 1
ATOM 1447 C CA . LEU A 1 193 ? -2.254 21.379 10.325 1.00 89.12 193 LEU A CA 1
ATOM 1448 C C . LEU A 1 193 ? -1.204 20.260 10.220 1.00 89.12 193 LEU A C 1
ATOM 1450 O O . LEU A 1 193 ? -1.444 19.147 10.690 1.00 89.12 193 LEU A O 1
ATOM 1454 N N . GLU A 1 194 ? -0.025 20.541 9.655 1.00 91.31 194 GLU A N 1
ATOM 1455 C CA . GLU A 1 194 ? 1.098 19.594 9.581 1.00 91.31 194 GLU A CA 1
ATOM 1456 C C . GLU A 1 194 ? 1.592 19.220 10.976 1.00 91.31 194 GLU A C 1
ATOM 1458 O O . GLU A 1 194 ? 1.794 18.040 11.268 1.00 91.31 194 GLU A O 1
ATOM 1463 N N . LYS A 1 195 ? 1.746 20.207 11.866 1.00 95.31 195 LYS A N 1
ATOM 1464 C CA . LYS A 1 195 ? 2.140 19.971 13.255 1.00 95.31 195 LYS A CA 1
ATOM 1465 C C . LYS A 1 195 ? 1.152 19.028 13.944 1.00 95.31 195 LYS A C 1
ATOM 1467 O O . LYS A 1 195 ? 1.579 18.008 14.485 1.00 95.31 195 LYS A O 1
ATOM 1472 N N . ARG A 1 196 ? -0.152 19.315 13.872 1.00 95.38 196 ARG A N 1
ATOM 1473 C CA . ARG A 1 196 ? -1.183 18.482 14.505 1.00 95.38 196 ARG A CA 1
ATOM 1474 C C . ARG A 1 196 ? -1.258 17.080 13.896 1.00 95.38 196 ARG A C 1
ATOM 1476 O O . ARG A 1 196 ? -1.335 16.089 14.621 1.00 95.38 196 ARG A O 1
ATOM 1483 N N . THR A 1 197 ? -1.148 16.982 12.573 1.00 93.44 197 THR A N 1
ATOM 1484 C CA . THR A 1 197 ? -1.072 15.700 11.854 1.00 93.44 197 THR A CA 1
ATOM 1485 C C . THR A 1 197 ? 0.112 14.866 12.351 1.00 93.44 197 THR A C 1
ATOM 1487 O O . THR A 1 197 ? -0.045 13.689 12.677 1.00 93.44 197 THR A O 1
ATOM 1490 N N . ASN A 1 198 ? 1.290 15.478 12.487 1.00 93.38 198 ASN A N 1
ATOM 1491 C CA .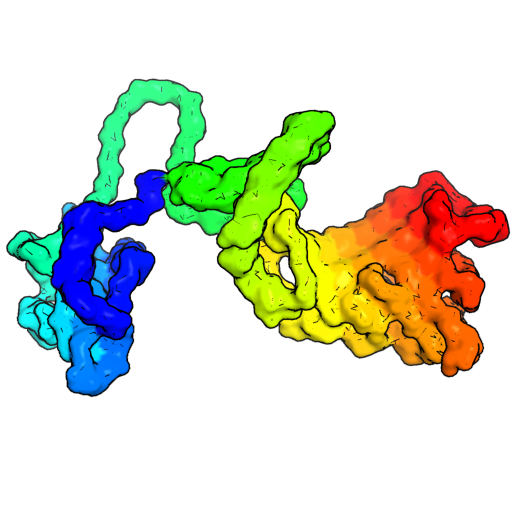 ASN A 1 198 ? 2.496 14.806 12.968 1.00 93.38 198 ASN A CA 1
ATOM 1492 C C . ASN A 1 198 ? 2.377 14.351 14.430 1.00 93.38 198 ASN A C 1
ATOM 1494 O O . ASN A 1 198 ? 2.863 13.271 14.771 1.00 93.38 198 ASN A O 1
ATOM 1498 N N . GLU A 1 199 ? 1.714 15.127 15.291 1.00 94.94 199 GLU A N 1
ATOM 1499 C CA . GLU A 1 199 ? 1.419 14.727 16.674 1.00 94.94 199 GLU A CA 1
ATOM 1500 C C . GLU A 1 199 ? 0.554 13.458 16.725 1.00 94.94 199 GLU A C 1
ATOM 1502 O O . GLU A 1 199 ? 0.895 12.506 17.437 1.00 94.94 199 GLU A O 1
ATOM 1507 N N . LEU A 1 200 ? -0.524 13.411 15.931 1.00 91.38 200 LEU A N 1
ATOM 1508 C CA . LEU A 1 200 ? -1.398 12.239 15.831 1.00 91.38 200 LEU A CA 1
ATOM 1509 C C . LEU A 1 200 ? -0.642 11.020 15.296 1.00 91.38 200 LEU A C 1
ATOM 1511 O O . LEU A 1 200 ? -0.707 9.944 15.894 1.00 91.38 200 LEU A O 1
ATOM 1515 N N . LEU A 1 201 ? 0.126 11.185 14.215 1.00 91.88 201 LEU A N 1
ATOM 1516 C CA . LEU A 1 201 ? 0.919 10.102 13.630 1.00 91.88 201 LEU A CA 1
ATOM 1517 C C . LEU A 1 201 ? 1.958 9.566 14.622 1.00 91.88 201 LEU A C 1
ATOM 1519 O O . LEU A 1 201 ? 2.050 8.355 14.816 1.00 91.88 201 LEU A O 1
ATOM 1523 N N . LYS A 1 202 ? 2.689 10.441 15.322 1.00 91.56 202 LYS A N 1
ATOM 1524 C CA . LYS A 1 202 ? 3.682 10.029 16.325 1.00 91.56 202 LYS A CA 1
ATOM 1525 C C . LYS A 1 202 ? 3.058 9.188 17.441 1.00 91.56 202 LYS A C 1
ATOM 1527 O O . LYS A 1 202 ? 3.688 8.242 17.912 1.00 91.56 202 LYS A O 1
ATOM 1532 N N . LYS A 1 203 ? 1.838 9.527 17.863 1.00 93.00 203 LYS A N 1
ATOM 1533 C CA . LYS A 1 203 ? 1.148 8.858 18.972 1.00 93.00 203 LYS A CA 1
ATOM 1534 C C . LYS A 1 203 ? 0.421 7.576 18.551 1.00 93.00 203 LYS A C 1
ATOM 1536 O O . LYS A 1 203 ? 0.418 6.616 19.317 1.00 93.00 203 LYS A O 1
ATOM 1541 N N . HIS A 1 204 ? -0.172 7.541 17.357 1.00 91.38 204 HIS A N 1
ATOM 1542 C CA . HIS A 1 204 ? -1.156 6.517 16.988 1.00 91.38 204 HIS A CA 1
ATOM 1543 C C . HIS A 1 204 ? -0.817 5.698 15.731 1.00 91.38 204 HIS A C 1
ATOM 1545 O O . HIS A 1 204 ? -1.390 4.622 15.555 1.00 91.38 204 HIS A O 1
ATOM 1551 N N . ALA A 1 205 ? 0.139 6.119 14.886 1.00 86.31 205 ALA A N 1
ATOM 1552 C CA . ALA A 1 205 ? 0.409 5.448 13.604 1.00 86.31 205 ALA A CA 1
ATOM 1553 C C . ALA A 1 205 ? 0.746 3.959 13.755 1.00 86.31 205 ALA A C 1
ATOM 1555 O O . ALA A 1 205 ? 0.310 3.148 12.946 1.00 86.31 205 ALA A O 1
ATOM 1556 N N . ARG A 1 206 ? 1.458 3.575 14.824 1.00 87.31 206 ARG A N 1
ATOM 1557 C CA . ARG A 1 206 ? 1.783 2.166 15.100 1.00 87.31 206 ARG A CA 1
ATOM 1558 C C . ARG A 1 206 ? 0.539 1.301 15.300 1.00 87.31 206 ARG A C 1
ATOM 1560 O O . ARG A 1 206 ? 0.520 0.151 14.878 1.00 87.31 206 ARG A O 1
ATOM 1567 N N . THR A 1 207 ? -0.492 1.842 15.938 1.00 88.31 207 THR A N 1
ATOM 1568 C CA . THR A 1 207 ? -1.750 1.121 16.147 1.00 88.31 207 THR A CA 1
ATOM 1569 C C . THR A 1 207 ? -2.507 0.986 14.831 1.00 88.31 207 THR A C 1
ATOM 1571 O O . THR A 1 207 ? -2.960 -0.105 14.499 1.00 88.31 207 THR A O 1
ATOM 1574 N N . TRP A 1 208 ? -2.589 2.068 14.052 1.00 89.56 208 TRP A N 1
ATOM 1575 C CA . TRP A 1 208 ? -3.321 2.079 12.783 1.00 89.56 208 TRP A CA 1
ATOM 1576 C C . TRP A 1 208 ? -2.642 1.268 11.674 1.00 89.56 208 TRP A C 1
ATOM 1578 O O . TRP A 1 208 ? -3.335 0.672 10.863 1.00 89.56 208 TRP A O 1
ATOM 1588 N N . ALA A 1 209 ? -1.309 1.198 11.659 1.00 91.19 209 ALA A N 1
ATOM 1589 C CA . ALA A 1 209 ? -0.522 0.545 10.613 1.00 91.19 209 ALA A CA 1
ATOM 1590 C C . ALA A 1 209 ? 0.092 -0.796 11.056 1.00 91.19 209 ALA A C 1
ATOM 1592 O O . ALA A 1 209 ? 1.168 -1.176 10.587 1.00 91.19 209 ALA A O 1
ATOM 1593 N N . LYS A 1 210 ? -0.558 -1.520 11.979 1.00 88.94 210 LYS A N 1
ATOM 1594 C CA . LYS A 1 210 ? -0.039 -2.772 12.563 1.00 88.94 210 LYS A CA 1
ATOM 1595 C C . LYS A 1 210 ? 0.391 -3.792 11.503 1.00 88.94 210 LYS A C 1
ATOM 1597 O O . LYS A 1 210 ? 1.504 -4.309 11.579 1.00 88.94 210 LYS A O 1
ATOM 1602 N N . GLU A 1 211 ? -0.455 -4.046 10.506 1.00 83.06 211 GLU A N 1
ATOM 1603 C CA . GLU A 1 211 ? -0.153 -4.987 9.419 1.00 83.06 211 GLU A CA 1
ATOM 1604 C C . GLU A 1 211 ? 1.016 -4.504 8.550 1.00 83.06 211 GLU A C 1
ATOM 1606 O O . GLU A 1 211 ? 1.910 -5.283 8.214 1.00 83.06 211 GLU A O 1
ATOM 1611 N N . ALA A 1 212 ? 1.068 -3.209 8.225 1.00 86.88 212 ALA A N 1
ATOM 1612 C CA . ALA A 1 212 ? 2.168 -2.646 7.448 1.00 86.88 212 ALA A CA 1
ATOM 1613 C C . ALA A 1 212 ? 3.499 -2.711 8.214 1.00 86.88 212 ALA A C 1
ATOM 1615 O O . ALA A 1 212 ? 4.507 -3.096 7.632 1.00 86.88 212 ALA A O 1
ATOM 1616 N N . MET A 1 213 ? 3.515 -2.446 9.524 1.00 89.12 213 MET A N 1
ATOM 1617 C CA . MET A 1 213 ? 4.725 -2.568 10.353 1.00 89.12 213 MET A CA 1
ATOM 1618 C C . MET A 1 213 ? 5.308 -3.982 10.384 1.00 89.12 213 MET A C 1
ATOM 1620 O O . MET A 1 213 ? 6.519 -4.144 10.501 1.00 89.12 213 MET A O 1
ATOM 1624 N N . GLN A 1 214 ? 4.461 -5.009 10.315 1.00 87.12 214 GLN A N 1
ATOM 1625 C CA . GLN A 1 214 ? 4.906 -6.403 10.371 1.00 87.12 214 GLN A CA 1
ATOM 1626 C C . GLN A 1 214 ? 5.427 -6.922 9.025 1.00 87.12 214 GLN A C 1
ATOM 1628 O O . GLN A 1 214 ? 6.147 -7.923 8.981 1.00 87.12 214 GLN A O 1
ATOM 1633 N N . ASN A 1 215 ? 5.040 -6.279 7.920 1.00 85.50 215 ASN A N 1
ATOM 1634 C CA . ASN A 1 215 ? 5.202 -6.843 6.580 1.00 85.50 215 ASN A CA 1
ATOM 1635 C C . ASN A 1 215 ? 5.946 -5.928 5.592 1.00 85.50 215 ASN A C 1
ATOM 1637 O O . ASN A 1 215 ? 6.490 -6.433 4.609 1.00 85.50 215 ASN A O 1
ATOM 1641 N N . ALA A 1 216 ? 5.997 -4.617 5.839 1.00 90.31 216 ALA A N 1
ATOM 1642 C CA . ALA A 1 216 ? 6.663 -3.619 5.006 1.00 90.31 216 ALA A CA 1
ATOM 1643 C C . ALA A 1 216 ? 7.919 -3.058 5.692 1.00 90.31 216 ALA A C 1
ATOM 1645 O O . ALA A 1 216 ? 8.046 -3.071 6.913 1.00 90.31 216 ALA A O 1
ATOM 1646 N N . LYS A 1 217 ? 8.856 -2.540 4.892 1.00 91.12 217 LYS A N 1
ATOM 1647 C CA . LYS A 1 217 ? 10.056 -1.859 5.393 1.00 91.12 217 LYS A CA 1
ATOM 1648 C C . LYS A 1 217 ? 9.724 -0.453 5.896 1.00 91.12 217 LYS A C 1
ATOM 1650 O O . LYS A 1 217 ? 10.199 -0.051 6.950 1.00 91.12 217 LYS A O 1
ATOM 1655 N N . GLU A 1 218 ? 8.944 0.286 5.116 1.00 93.31 218 GLU A N 1
ATOM 1656 C CA . GLU A 1 218 ? 8.430 1.618 5.444 1.00 93.31 218 GLU A CA 1
ATOM 1657 C C . GLU A 1 218 ? 6.969 1.693 4.975 1.00 93.31 218 GLU A C 1
ATOM 1659 O O . GLU A 1 218 ? 6.547 0.921 4.109 1.00 93.31 218 GLU A O 1
ATOM 1664 N N . TYR A 1 219 ? 6.199 2.609 5.549 1.00 95.81 219 TYR A N 1
ATOM 1665 C CA . TYR A 1 219 ? 4.818 2.875 5.163 1.00 95.81 219 TYR A CA 1
ATOM 1666 C C . TYR A 1 219 ? 4.495 4.349 5.395 1.00 95.81 219 TYR A C 1
ATOM 1668 O O . TYR A 1 219 ? 5.157 5.021 6.187 1.00 95.81 219 TYR A O 1
ATOM 1676 N N . GLU A 1 220 ? 3.455 4.834 4.732 1.00 93.88 220 GLU A N 1
ATOM 1677 C CA . GLU A 1 220 ? 2.950 6.193 4.907 1.00 93.88 220 GLU A CA 1
ATOM 1678 C C . GLU A 1 220 ? 1.433 6.160 5.073 1.00 93.88 220 GLU A C 1
ATOM 1680 O O . GLU A 1 220 ? 0.727 5.490 4.308 1.00 93.88 220 GLU A O 1
ATOM 1685 N N . LEU A 1 221 ? 0.933 6.892 6.075 1.00 93.94 221 LEU A N 1
ATOM 1686 C CA . LEU A 1 221 ? -0.498 7.115 6.216 1.00 93.94 221 LEU A CA 1
ATOM 1687 C C . LEU A 1 221 ? -0.936 8.293 5.347 1.00 93.94 221 LEU A C 1
ATOM 1689 O O . LEU A 1 221 ? -0.538 9.432 5.591 1.00 93.94 221 LEU A O 1
ATOM 1693 N N . ARG A 1 222 ? -1.810 8.018 4.382 1.00 90.44 222 ARG A N 1
ATOM 1694 C CA . ARG A 1 222 ? -2.449 8.998 3.506 1.00 90.44 222 ARG A CA 1
ATOM 1695 C C . ARG A 1 222 ? -3.957 8.899 3.644 1.00 90.44 222 ARG A C 1
ATOM 1697 O O . ARG A 1 222 ? -4.514 7.802 3.686 1.00 90.44 222 ARG A O 1
ATOM 1704 N N . LYS A 1 223 ? -4.618 10.053 3.716 1.00 90.56 223 LYS A N 1
ATOM 1705 C CA . LYS A 1 223 ? -6.069 10.165 3.926 1.00 90.56 223 LYS A CA 1
ATOM 1706 C C . LYS A 1 223 ? -6.558 9.288 5.096 1.00 90.56 223 LYS A C 1
ATOM 1708 O O . LYS A 1 223 ? -7.610 8.665 5.011 1.00 90.56 223 LYS A O 1
ATOM 1713 N N . GLY A 1 224 ? -5.742 9.189 6.150 1.00 92.25 224 GLY A N 1
ATOM 1714 C CA . GLY A 1 224 ? -5.955 8.409 7.372 1.00 92.25 224 GLY A CA 1
ATOM 1715 C C . GLY A 1 224 ? -5.754 6.896 7.287 1.00 92.25 224 GLY A C 1
ATOM 1716 O O . GLY A 1 224 ? -6.047 6.201 8.259 1.00 92.25 224 GLY A O 1
ATOM 1717 N N . PHE A 1 225 ? -5.244 6.353 6.185 1.00 95.50 225 PHE A N 1
ATOM 1718 C CA . PHE A 1 225 ? -4.958 4.921 6.042 1.00 95.50 225 PHE A CA 1
ATOM 1719 C C . PHE A 1 225 ? -3.557 4.672 5.536 1.00 95.50 225 PHE A C 1
ATOM 1721 O O . PHE A 1 225 ? -2.944 5.581 4.991 1.00 95.50 225 PHE A O 1
ATOM 1728 N N . VAL A 1 226 ? -3.053 3.445 5.667 1.00 96.75 226 VAL A N 1
ATOM 1729 C CA . VAL A 1 226 ? -1.827 3.086 4.952 1.00 96.75 226 VAL A CA 1
ATOM 1730 C C . VAL A 1 226 ? -2.105 3.205 3.451 1.00 96.75 226 VAL A C 1
ATOM 1732 O O . VAL A 1 226 ? -2.883 2.441 2.894 1.00 96.75 226 VAL A O 1
ATOM 1735 N N . GLY A 1 227 ? -1.510 4.210 2.809 1.00 95.25 227 GLY A N 1
ATOM 1736 C CA . GLY A 1 227 ? -1.709 4.491 1.384 1.00 95.25 227 GLY A CA 1
ATOM 1737 C C . GLY A 1 227 ? -0.503 4.092 0.544 1.00 95.25 227 GLY A C 1
ATOM 1738 O O . GLY A 1 227 ? -0.653 3.730 -0.618 1.00 95.25 227 GLY A O 1
ATOM 1739 N N . MET A 1 228 ? 0.687 4.105 1.146 1.00 96.94 228 MET A N 1
ATOM 1740 C CA . MET A 1 228 ? 1.926 3.664 0.517 1.00 96.94 228 MET A CA 1
ATOM 1741 C C . MET A 1 228 ? 2.639 2.664 1.413 1.00 96.94 228 MET A C 1
ATOM 1743 O O . MET A 1 228 ? 2.726 2.845 2.631 1.00 96.94 228 MET A O 1
ATOM 1747 N N . VAL A 1 229 ? 3.179 1.623 0.789 1.00 98.00 229 VAL A N 1
ATOM 1748 C CA . VAL A 1 229 ? 4.092 0.679 1.429 1.00 98.00 229 VAL A CA 1
ATOM 1749 C C . VAL A 1 229 ? 5.365 0.531 0.620 1.00 98.00 229 VAL A C 1
ATOM 1751 O O . VAL A 1 229 ? 5.349 0.397 -0.604 1.00 98.00 229 VAL A O 1
ATOM 1754 N N . LYS A 1 230 ? 6.489 0.483 1.329 1.00 98.06 230 LYS A N 1
ATOM 1755 C CA . LYS A 1 230 ? 7.793 0.183 0.757 1.00 98.06 230 LYS A CA 1
ATOM 1756 C C . LYS A 1 230 ? 8.215 -1.219 1.143 1.00 98.06 230 LYS A C 1
ATOM 1758 O O . LYS A 1 230 ? 8.393 -1.517 2.324 1.00 98.06 230 LYS A O 1
ATOM 1763 N N . MET A 1 231 ? 8.425 -2.085 0.160 1.00 97.12 231 MET A N 1
ATOM 1764 C CA . MET A 1 231 ? 8.873 -3.457 0.404 1.00 97.12 231 MET A CA 1
ATOM 1765 C C . MET A 1 231 ? 9.591 -4.059 -0.797 1.00 97.12 231 MET A C 1
ATOM 1767 O O . MET A 1 231 ? 9.654 -3.465 -1.870 1.00 97.12 231 MET A O 1
ATOM 1771 N N . THR A 1 232 ? 10.205 -5.225 -0.613 1.00 97.69 232 THR A N 1
ATOM 1772 C CA . THR A 1 232 ? 10.777 -5.980 -1.733 1.00 97.69 232 THR A CA 1
ATOM 1773 C C . THR A 1 232 ? 9.657 -6.635 -2.537 1.00 97.69 232 THR A C 1
ATOM 1775 O O . THR A 1 232 ? 8.599 -6.959 -1.993 1.00 97.69 232 THR A O 1
ATOM 1778 N N . GLY A 1 233 ? 9.892 -6.890 -3.825 1.00 97.50 233 GLY A N 1
ATOM 1779 C CA . GLY A 1 233 ? 8.889 -7.560 -4.657 1.00 97.50 233 GLY A CA 1
ATOM 1780 C C . GLY A 1 233 ? 8.527 -8.969 -4.169 1.00 97.50 233 GLY A C 1
ATOM 1781 O O . GLY A 1 233 ? 7.367 -9.362 -4.233 1.00 97.50 233 GLY A O 1
ATOM 1782 N N . ALA A 1 234 ? 9.483 -9.694 -3.577 1.00 97.12 234 ALA A N 1
ATOM 1783 C CA . ALA A 1 234 ? 9.227 -11.002 -2.970 1.00 97.12 234 ALA A CA 1
ATOM 1784 C C . ALA A 1 234 ? 8.246 -10.910 -1.785 1.00 97.12 234 ALA A C 1
ATOM 1786 O O . ALA A 1 234 ? 7.305 -11.696 -1.694 1.00 97.12 234 ALA A O 1
ATOM 1787 N N . MET A 1 235 ? 8.426 -9.916 -0.906 1.00 97.06 235 MET A N 1
ATOM 1788 C CA . MET A 1 235 ? 7.511 -9.676 0.214 1.00 97.06 235 MET A CA 1
ATOM 1789 C C . MET A 1 235 ? 6.132 -9.225 -0.265 1.00 97.06 235 MET A C 1
ATOM 1791 O O . MET A 1 235 ? 5.126 -9.685 0.274 1.00 97.06 235 MET A O 1
ATOM 1795 N N . TRP A 1 236 ? 6.074 -8.391 -1.308 1.00 97.81 236 TRP A N 1
ATOM 1796 C CA . TRP A 1 236 ? 4.808 -7.997 -1.924 1.00 97.81 236 TRP A CA 1
ATOM 1797 C C . TRP A 1 236 ? 4.041 -9.202 -2.468 1.00 97.81 236 TRP A C 1
ATOM 1799 O O . TRP A 1 236 ? 2.858 -9.355 -2.166 1.00 97.81 236 TRP A O 1
ATOM 1809 N N . GLY A 1 237 ? 4.712 -10.084 -3.213 1.00 97.19 237 GLY A N 1
ATOM 1810 C CA . GLY A 1 237 ? 4.097 -11.303 -3.736 1.00 97.19 237 GLY A CA 1
ATOM 1811 C C . GLY A 1 237 ? 3.577 -12.220 -2.627 1.00 97.19 237 GLY A C 1
ATOM 1812 O O . GLY A 1 237 ? 2.448 -12.693 -2.704 1.00 97.19 237 GLY A O 1
ATOM 1813 N N . ALA A 1 238 ? 4.360 -12.417 -1.562 1.00 95.25 238 ALA A N 1
ATOM 1814 C CA . ALA A 1 238 ? 4.016 -13.343 -0.483 1.00 95.25 238 ALA A CA 1
ATOM 1815 C C . ALA A 1 238 ? 2.975 -12.803 0.514 1.00 95.25 238 ALA A C 1
ATOM 1817 O O . ALA A 1 238 ? 2.185 -13.573 1.059 1.00 95.25 238 ALA A O 1
ATOM 1818 N N . LYS A 1 239 ? 2.998 -11.497 0.814 1.00 93.50 239 LYS A N 1
ATOM 1819 C CA . LYS A 1 239 ? 2.235 -10.915 1.934 1.00 93.50 239 LYS A CA 1
ATOM 1820 C C . LYS A 1 239 ? 1.366 -9.714 1.564 1.00 93.50 239 LYS A C 1
ATOM 1822 O O . LYS A 1 239 ? 0.521 -9.332 2.370 1.00 93.50 239 LYS A O 1
ATOM 1827 N N . GLY A 1 240 ? 1.524 -9.137 0.371 1.00 93.88 240 GLY A N 1
ATOM 1828 C CA . GLY A 1 240 ? 0.851 -7.891 -0.016 1.00 93.88 240 GLY A CA 1
ATOM 1829 C C . GLY A 1 240 ? -0.677 -7.964 0.043 1.00 93.88 240 GLY A C 1
ATOM 1830 O O . GLY A 1 240 ? -1.315 -6.997 0.444 1.00 93.88 240 GLY A O 1
ATOM 1831 N N . ALA A 1 241 ? -1.271 -9.129 -0.241 1.00 94.31 241 ALA A N 1
ATOM 1832 C CA . ALA A 1 241 ? -2.721 -9.325 -0.169 1.00 94.31 241 ALA A CA 1
ATOM 1833 C C . ALA A 1 241 ? -3.314 -9.031 1.223 1.00 94.31 241 ALA A C 1
ATOM 1835 O O . ALA A 1 241 ? -4.437 -8.541 1.311 1.00 94.31 241 ALA A O 1
ATOM 1836 N N . ARG A 1 242 ? -2.560 -9.289 2.303 1.00 92.38 242 ARG A N 1
ATOM 1837 C CA . ARG A 1 242 ? -3.027 -9.094 3.688 1.00 92.38 242 ARG A CA 1
ATOM 1838 C C . ARG A 1 242 ? -3.231 -7.623 4.039 1.00 92.38 242 ARG A C 1
ATOM 1840 O O . ARG A 1 242 ? -4.097 -7.306 4.843 1.00 92.38 242 ARG A O 1
ATOM 1847 N N . LEU A 1 243 ? -2.469 -6.732 3.408 1.00 92.56 243 LEU A N 1
ATOM 1848 C CA . LEU A 1 243 ? -2.531 -5.296 3.679 1.00 92.56 243 LEU A CA 1
ATOM 1849 C C . LEU A 1 243 ? -3.892 -4.696 3.302 1.00 92.56 243 LEU A C 1
ATOM 1851 O O . LEU A 1 243 ? -4.380 -3.792 3.969 1.00 92.56 243 LEU A O 1
ATOM 1855 N N . PHE A 1 244 ? -4.546 -5.262 2.286 1.00 90.62 244 PHE A N 1
ATOM 1856 C CA . PHE A 1 244 ? -5.857 -4.812 1.820 1.00 90.62 244 PHE A CA 1
ATOM 1857 C C . PHE A 1 244 ? -7.024 -5.197 2.742 1.00 90.62 244 PHE A C 1
ATOM 1859 O O . PHE A 1 244 ? -8.158 -4.827 2.453 1.00 90.62 244 PHE A O 1
ATOM 1866 N N . ALA A 1 245 ? -6.784 -5.950 3.823 1.00 87.50 245 ALA A N 1
ATOM 1867 C CA . ALA A 1 245 ? -7.838 -6.320 4.768 1.00 87.50 245 ALA A CA 1
ATOM 1868 C C . ALA A 1 245 ? -8.377 -5.108 5.545 1.00 87.50 245 ALA A C 1
ATOM 1870 O O . ALA A 1 245 ? -9.554 -5.074 5.896 1.00 87.50 245 ALA A O 1
ATOM 1871 N N . HIS A 1 246 ? -7.517 -4.121 5.801 1.00 84.81 246 HIS A N 1
ATOM 1872 C CA . HIS A 1 246 ? -7.844 -2.970 6.643 1.00 84.81 246 HIS A CA 1
ATOM 1873 C C . HIS A 1 246 ? -7.440 -1.629 6.033 1.00 84.81 246 HIS A C 1
ATOM 1875 O O . HIS A 1 246 ? -7.925 -0.595 6.495 1.00 84.81 246 HIS A O 1
ATOM 1881 N N . ASP A 1 247 ? -6.600 -1.629 4.994 1.00 93.81 247 ASP A N 1
ATOM 1882 C CA . ASP A 1 247 ? -6.094 -0.404 4.392 1.00 93.81 247 ASP A CA 1
ATOM 1883 C C . ASP A 1 247 ? -6.240 -0.403 2.855 1.00 93.81 247 ASP A C 1
ATOM 1885 O O . ASP A 1 247 ? -5.884 -1.377 2.183 1.00 93.81 247 ASP A O 1
ATOM 1889 N N . PRO A 1 248 ? -6.736 0.698 2.262 1.00 94.31 248 PRO A N 1
ATOM 1890 C CA . PRO A 1 248 ? -6.738 0.920 0.824 1.00 94.31 248 PRO A CA 1
ATOM 1891 C C . PRO A 1 248 ? -5.325 1.291 0.347 1.00 94.31 248 PRO A C 1
ATOM 1893 O O . PRO A 1 248 ? -5.021 2.463 0.136 1.00 94.31 248 PRO A O 1
ATOM 1896 N N . ILE A 1 249 ? -4.452 0.293 0.194 1.00 96.50 249 ILE A N 1
ATOM 1897 C CA . ILE A 1 249 ? -3.091 0.504 -0.317 1.00 96.50 249 ILE A CA 1
ATOM 1898 C C . ILE A 1 249 ? -3.165 1.003 -1.765 1.00 96.50 249 ILE A C 1
ATOM 1900 O O . ILE A 1 249 ? -3.645 0.298 -2.651 1.00 96.50 249 ILE A O 1
ATOM 1904 N N . GLU A 1 250 ? -2.662 2.207 -2.018 1.00 95.81 250 GLU A N 1
ATOM 1905 C CA . GLU A 1 250 ? -2.689 2.843 -3.339 1.00 95.81 250 GLU A CA 1
ATOM 1906 C C . GLU A 1 250 ? -1.332 2.753 -4.041 1.00 95.81 250 GLU A C 1
ATOM 1908 O O . GLU A 1 250 ? -1.278 2.700 -5.270 1.00 95.81 250 GLU A O 1
ATOM 1913 N N . GLU A 1 251 ? -0.237 2.701 -3.283 1.00 97.94 251 GLU A N 1
ATOM 1914 C CA . GLU A 1 251 ? 1.118 2.773 -3.814 1.00 97.94 251 GLU A CA 1
ATOM 1915 C C . GLU A 1 251 ? 2.032 1.665 -3.279 1.00 97.94 251 GLU A C 1
ATOM 1917 O O . GLU A 1 251 ? 2.172 1.466 -2.068 1.00 97.94 251 GLU A O 1
ATOM 1922 N N . LEU A 1 252 ? 2.734 1.004 -4.202 1.00 98.56 252 LEU A N 1
ATOM 1923 C CA . LEU A 1 252 ? 3.886 0.163 -3.892 1.00 98.56 252 LEU A CA 1
ATOM 1924 C C . LEU A 1 252 ? 5.183 0.869 -4.294 1.00 98.56 252 LEU A C 1
ATOM 1926 O O . LEU A 1 252 ? 5.447 1.069 -5.481 1.00 98.56 252 LEU A O 1
ATOM 1930 N N . LEU A 1 253 ? 6.037 1.131 -3.306 1.00 98.44 253 LEU A N 1
ATOM 1931 C CA . LEU A 1 253 ? 7.419 1.548 -3.509 1.00 98.44 253 LEU A CA 1
ATOM 1932 C C . LEU A 1 253 ? 8.360 0.333 -3.394 1.00 98.44 253 LEU A C 1
ATOM 1934 O O . LEU A 1 253 ? 8.684 -0.158 -2.311 1.00 98.44 253 LEU A O 1
ATOM 1938 N N . ILE A 1 254 ? 8.830 -0.171 -4.529 1.00 98.31 254 ILE A N 1
ATOM 1939 C CA . ILE A 1 254 ? 9.713 -1.331 -4.613 1.00 98.31 254 ILE A CA 1
ATOM 1940 C C . ILE A 1 254 ? 11.098 -0.955 -4.082 1.00 98.31 254 ILE A C 1
ATOM 1942 O O . ILE A 1 254 ? 11.830 -0.156 -4.671 1.00 98.31 254 ILE A O 1
ATOM 1946 N N . SER A 1 255 ? 11.483 -1.582 -2.976 1.00 96.50 255 SER A N 1
ATOM 1947 C CA . SER A 1 255 ? 12.834 -1.492 -2.426 1.00 96.50 255 SER A CA 1
ATOM 1948 C C . SER A 1 255 ? 13.718 -2.617 -2.946 1.00 96.50 255 SER A C 1
ATOM 1950 O O . SER A 1 255 ? 13.263 -3.760 -3.031 1.00 96.50 255 SER A O 1
ATOM 1952 N N . LYS A 1 256 ? 14.989 -2.302 -3.231 1.00 94.31 256 LYS A N 1
ATOM 1953 C CA . LYS A 1 256 ? 15.998 -3.271 -3.698 1.00 94.31 256 LYS A CA 1
ATOM 1954 C C . LYS A 1 256 ? 15.456 -4.155 -4.842 1.00 94.31 256 LYS A C 1
ATOM 1956 O O . LYS A 1 256 ? 15.392 -5.378 -4.680 1.00 94.31 256 LYS A O 1
ATOM 1961 N N . PRO A 1 257 ? 14.984 -3.551 -5.951 1.00 95.62 257 PRO A N 1
ATOM 1962 C CA . PRO A 1 257 ? 14.404 -4.308 -7.053 1.00 95.62 257 PRO A CA 1
ATOM 1963 C C . PRO A 1 257 ? 15.416 -5.323 -7.596 1.00 95.62 257 PRO A C 1
ATOM 1965 O O . PRO A 1 257 ? 16.600 -5.027 -7.729 1.00 95.62 257 PRO A O 1
ATOM 1968 N N . ASN A 1 258 ? 14.936 -6.529 -7.885 1.00 95.31 258 ASN A N 1
ATOM 1969 C CA . ASN A 1 258 ? 15.713 -7.616 -8.474 1.00 95.31 258 ASN A CA 1
ATOM 1970 C C . ASN A 1 258 ? 14.790 -8.521 -9.299 1.00 95.31 258 ASN A C 1
ATOM 1972 O O . ASN A 1 258 ? 13.570 -8.495 -9.111 1.00 95.31 258 ASN A O 1
ATOM 1976 N N . ALA A 1 259 ? 15.363 -9.352 -10.171 1.00 95.88 259 ALA A N 1
ATOM 1977 C CA . ALA A 1 259 ? 14.601 -10.194 -11.090 1.00 95.88 259 ALA A CA 1
ATOM 1978 C C . ALA A 1 259 ? 13.522 -11.057 -10.404 1.00 95.88 259 ALA A C 1
ATOM 1980 O O . ALA A 1 259 ? 12.384 -11.106 -10.866 1.00 95.88 259 ALA A O 1
ATOM 1981 N N . ALA A 1 260 ? 13.841 -11.712 -9.283 1.00 97.00 260 ALA A N 1
ATOM 1982 C CA . ALA A 1 260 ? 12.885 -12.567 -8.574 1.00 97.00 260 ALA A CA 1
ATOM 1983 C C . ALA A 1 260 ? 11.718 -11.760 -7.980 1.00 97.00 260 ALA A C 1
ATOM 1985 O O . ALA A 1 260 ? 10.561 -12.162 -8.079 1.00 97.00 260 ALA A O 1
ATOM 1986 N N . GLY A 1 261 ? 12.011 -10.595 -7.398 1.00 97.56 261 GLY A N 1
ATOM 1987 C CA . GLY A 1 261 ? 11.003 -9.701 -6.843 1.00 97.56 261 GLY A CA 1
ATOM 1988 C C . GLY A 1 261 ? 10.078 -9.118 -7.908 1.00 97.56 261 GLY A C 1
ATOM 1989 O O . GLY A 1 261 ? 8.875 -9.045 -7.677 1.00 97.56 261 GLY A O 1
ATOM 1990 N N . LEU A 1 262 ? 10.607 -8.745 -9.077 1.00 98.06 262 LEU A N 1
ATOM 1991 C CA . LEU A 1 262 ? 9.788 -8.241 -10.186 1.00 98.06 262 LEU A CA 1
ATOM 1992 C C . LEU A 1 262 ? 8.816 -9.313 -10.695 1.00 98.06 262 LEU A C 1
ATOM 1994 O O . LEU A 1 262 ? 7.629 -9.031 -10.843 1.00 98.06 262 LEU A O 1
ATOM 1998 N N . LYS A 1 263 ? 9.277 -10.560 -10.852 1.00 97.94 263 LYS A N 1
ATOM 1999 C CA . LYS A 1 263 ? 8.408 -11.696 -11.206 1.00 97.94 263 LYS A CA 1
ATOM 2000 C C . LYS A 1 263 ? 7.335 -11.960 -10.147 1.00 97.94 263 LYS A C 1
ATOM 2002 O O . LYS A 1 263 ? 6.178 -12.191 -10.483 1.00 97.94 263 LYS A O 1
ATOM 2007 N N . ALA A 1 264 ? 7.686 -11.866 -8.862 1.00 98.31 264 ALA A N 1
ATOM 2008 C CA . ALA A 1 264 ? 6.722 -12.024 -7.774 1.00 98.31 264 ALA A CA 1
ATOM 2009 C C . ALA A 1 264 ? 5.619 -10.947 -7.805 1.00 98.31 264 ALA A C 1
ATOM 2011 O O . ALA A 1 264 ? 4.453 -11.261 -7.576 1.00 98.31 264 ALA A O 1
ATOM 2012 N N . ILE A 1 265 ? 5.960 -9.695 -8.137 1.00 98.38 265 ILE A N 1
ATOM 2013 C CA . ILE A 1 265 ? 4.971 -8.620 -8.336 1.00 98.38 265 ILE A CA 1
ATOM 2014 C C . ILE A 1 265 ? 4.100 -8.907 -9.564 1.00 98.38 265 ILE A C 1
ATOM 2016 O O . ILE A 1 265 ? 2.877 -8.768 -9.492 1.00 98.38 265 ILE A O 1
ATOM 2020 N N . ALA A 1 266 ? 4.718 -9.338 -10.667 1.00 97.94 266 ALA A N 1
ATOM 2021 C CA . ALA A 1 266 ? 4.043 -9.661 -11.922 1.00 97.94 266 ALA A CA 1
ATOM 2022 C C . ALA A 1 266 ? 3.003 -10.783 -11.761 1.00 97.94 266 ALA A C 1
ATOM 2024 O O . ALA A 1 266 ? 1.938 -10.727 -12.374 1.00 97.94 266 ALA A O 1
ATOM 2025 N N . ALA A 1 267 ? 3.288 -11.780 -10.921 1.00 98.00 267 ALA A N 1
ATOM 2026 C CA . ALA A 1 267 ? 2.411 -12.923 -10.677 1.00 98.00 267 ALA A CA 1
ATOM 2027 C C . ALA A 1 267 ? 1.293 -12.651 -9.651 1.00 98.00 267 ALA A C 1
ATOM 2029 O O . ALA A 1 267 ? 0.325 -13.407 -9.588 1.00 98.00 267 ALA A O 1
ATOM 2030 N N . ALA A 1 268 ? 1.408 -11.590 -8.847 1.00 98.12 268 ALA A N 1
ATOM 2031 C CA . ALA A 1 268 ? 0.515 -11.306 -7.729 1.00 98.12 268 ALA A CA 1
ATOM 2032 C C . ALA A 1 268 ? -0.806 -10.631 -8.169 1.00 98.12 268 ALA A C 1
ATOM 2034 O O . ALA A 1 268 ? -0.777 -9.484 -8.620 1.00 98.12 268 ALA A O 1
ATOM 2035 N N . PRO A 1 269 ? -1.985 -11.263 -7.976 1.00 97.88 269 PRO A N 1
ATOM 2036 C CA . PRO A 1 269 ? -3.261 -10.682 -8.405 1.00 97.88 269 PRO A CA 1
ATOM 2037 C C . PRO A 1 269 ? -3.629 -9.377 -7.694 1.00 97.88 269 PRO A C 1
ATOM 2039 O O . PRO A 1 269 ? -4.224 -8.484 -8.296 1.00 97.88 269 PRO A O 1
ATOM 2042 N N . HIS A 1 270 ? -3.256 -9.231 -6.418 1.00 96.50 270 HIS A N 1
ATOM 2043 C CA . HIS A 1 270 ? -3.526 -8.018 -5.639 1.00 96.50 270 HIS A CA 1
ATOM 2044 C C . HIS A 1 270 ? -2.754 -6.790 -6.136 1.00 96.50 270 HIS A C 1
ATOM 2046 O O . HIS A 1 270 ? -3.138 -5.676 -5.795 1.00 96.50 270 HIS A O 1
ATOM 2052 N N . THR A 1 271 ? -1.732 -6.962 -6.982 1.00 98.00 271 THR A N 1
ATOM 2053 C CA . THR A 1 271 ? -1.029 -5.856 -7.654 1.00 98.00 271 THR A CA 1
ATOM 2054 C C . THR A 1 271 ? -1.985 -4.992 -8.483 1.00 98.00 271 THR A C 1
ATOM 2056 O O . THR A 1 271 ? -1.823 -3.778 -8.515 1.00 98.00 271 THR A O 1
ATOM 2059 N N . ALA A 1 272 ? -3.032 -5.583 -9.072 1.00 96.00 272 ALA A N 1
ATOM 2060 C CA . ALA A 1 272 ? -4.013 -4.860 -9.887 1.00 96.00 272 ALA A CA 1
ATOM 2061 C C . ALA A 1 272 ? -4.854 -3.836 -9.104 1.00 96.00 272 ALA A C 1
ATOM 2063 O O . ALA A 1 272 ? -5.525 -3.009 -9.711 1.00 96.00 272 ALA A O 1
ATOM 2064 N N . LYS A 1 273 ? -4.849 -3.899 -7.765 1.00 94.88 273 LYS A N 1
ATOM 2065 C CA . LYS A 1 273 ? -5.574 -2.955 -6.902 1.00 94.88 273 LYS A CA 1
ATOM 2066 C C . LYS A 1 273 ? -4.812 -1.648 -6.670 1.00 94.88 273 LYS A C 1
ATOM 2068 O O . LYS A 1 273 ? -5.383 -0.708 -6.128 1.00 94.88 273 LYS A O 1
ATOM 2073 N N . LEU A 1 274 ? -3.530 -1.599 -7.036 1.00 96.81 274 LEU A N 1
ATOM 2074 C CA . LEU A 1 274 ? -2.695 -0.419 -6.846 1.00 96.81 274 LEU A CA 1
ATOM 2075 C C . LEU A 1 274 ? -3.050 0.680 -7.848 1.00 96.81 274 LEU A C 1
ATOM 2077 O O . LEU A 1 274 ? -3.385 0.424 -9.005 1.00 96.81 274 LEU A O 1
ATOM 2081 N N . GLN A 1 275 ? -2.889 1.924 -7.411 1.00 96.06 275 GLN A N 1
ATOM 2082 C CA . GLN A 1 275 ? -2.915 3.090 -8.285 1.00 96.06 275 GLN A CA 1
ATOM 2083 C C . GLN A 1 275 ? -1.527 3.409 -8.839 1.00 96.06 275 GLN A C 1
ATOM 2085 O O . GLN A 1 275 ? -1.433 3.854 -9.979 1.00 96.06 275 GLN A O 1
ATOM 2090 N N . LEU A 1 276 ? -0.472 3.177 -8.052 1.00 98.06 276 LEU A N 1
ATOM 2091 C CA . LEU A 1 276 ? 0.904 3.504 -8.409 1.00 98.06 276 LEU A CA 1
ATOM 2092 C C . LEU A 1 276 ? 1.871 2.373 -8.041 1.00 98.06 276 LEU A C 1
ATOM 2094 O O . LEU A 1 276 ? 1.869 1.865 -6.919 1.00 98.06 276 LEU A O 1
ATOM 2098 N N . ILE A 1 277 ? 2.756 2.029 -8.974 1.00 98.56 277 ILE A N 1
ATOM 2099 C CA . ILE A 1 277 ? 3.971 1.259 -8.685 1.00 98.56 277 ILE A CA 1
ATOM 2100 C C . ILE A 1 277 ? 5.183 2.112 -9.032 1.00 98.56 277 ILE A C 1
ATOM 2102 O O . ILE A 1 277 ? 5.269 2.645 -10.139 1.00 98.56 277 ILE A O 1
ATOM 2106 N N . GLN A 1 278 ? 6.135 2.192 -8.103 1.00 98.12 278 GLN A N 1
ATOM 2107 C CA . GLN A 1 278 ? 7.425 2.824 -8.351 1.00 98.12 278 GLN A CA 1
ATOM 2108 C C . GLN A 1 278 ? 8.579 2.172 -7.595 1.00 98.12 278 GLN A C 1
ATOM 2110 O O . GLN A 1 278 ? 8.354 1.328 -6.735 1.00 98.12 278 GLN A O 1
ATOM 2115 N N . ASN A 1 279 ? 9.829 2.523 -7.903 1.00 97.25 279 ASN A N 1
ATOM 2116 C CA . ASN A 1 279 ? 11.019 1.971 -7.248 1.00 97.25 279 ASN A CA 1
ATOM 2117 C C . ASN A 1 279 ? 11.816 3.032 -6.471 1.00 97.25 279 ASN A C 1
ATOM 2119 O O . ASN A 1 279 ? 12.070 4.122 -6.968 1.00 97.25 279 ASN A O 1
ATOM 2123 N N . SER A 1 280 ? 12.271 2.693 -5.256 1.00 93.19 280 SER A N 1
ATOM 2124 C CA . SER A 1 280 ? 13.050 3.616 -4.402 1.00 93.19 280 SER A CA 1
ATOM 2125 C C . SER A 1 280 ? 14.532 3.708 -4.768 1.00 93.19 280 SER A C 1
ATOM 2127 O O . SER A 1 280 ? 15.269 4.519 -4.222 1.00 93.19 280 SER A O 1
ATOM 2129 N N . SER A 1 281 ? 14.996 2.780 -5.592 1.00 91.69 281 SER A N 1
ATOM 2130 C CA . SER A 1 281 ? 16.378 2.622 -6.039 1.00 91.69 281 SER A CA 1
ATOM 2131 C C . SER A 1 281 ? 16.330 2.037 -7.445 1.00 91.69 281 SER A C 1
ATOM 2133 O O . SER A 1 281 ? 15.405 1.251 -7.683 1.00 91.69 281 SER A O 1
ATOM 2135 N N . PRO A 1 282 ? 17.276 2.362 -8.343 1.00 94.06 282 PRO A N 1
ATOM 2136 C CA . PRO A 1 282 ? 17.210 1.947 -9.740 1.00 94.06 282 PRO A CA 1
ATOM 2137 C C . PRO A 1 282 ? 16.958 0.445 -9.910 1.00 94.06 282 PRO A C 1
ATOM 2139 O O . PRO A 1 282 ? 17.456 -0.369 -9.128 1.00 94.06 282 PRO A O 1
ATOM 2142 N N . VAL A 1 283 ? 16.174 0.078 -10.923 1.00 95.56 283 VAL A N 1
ATOM 2143 C CA . VAL A 1 283 ? 16.127 -1.303 -11.412 1.00 95.56 283 VAL A CA 1
ATOM 2144 C C . VAL A 1 283 ? 17.408 -1.537 -12.202 1.00 95.56 283 VAL A C 1
ATOM 2146 O O . VAL A 1 283 ? 17.573 -0.981 -13.283 1.00 95.56 283 VAL A O 1
ATOM 2149 N N . TRP A 1 284 ? 18.317 -2.330 -11.644 1.00 93.38 284 TRP A N 1
ATOM 2150 C CA . TRP A 1 284 ? 19.600 -2.628 -12.273 1.00 93.38 284 TRP A CA 1
ATOM 2151 C C . TRP A 1 284 ? 19.444 -3.743 -13.307 1.00 93.38 284 TRP A C 1
ATOM 2153 O O . TRP A 1 284 ? 19.116 -4.874 -12.949 1.00 93.38 284 TRP A O 1
ATOM 2163 N N . LEU A 1 285 ? 19.685 -3.434 -14.581 1.00 93.25 285 LEU A N 1
ATOM 2164 C CA . LEU A 1 285 ? 19.686 -4.421 -15.663 1.00 93.25 285 LEU A CA 1
ATOM 2165 C C . LEU A 1 285 ? 21.128 -4.845 -15.955 1.00 93.25 285 LEU A C 1
ATOM 2167 O O . LEU A 1 285 ? 21.808 -4.227 -16.768 1.00 93.25 285 LEU A O 1
ATOM 2171 N N . GLN A 1 286 ? 21.623 -5.867 -15.256 1.00 90.19 286 GLN A N 1
ATOM 2172 C CA . GLN A 1 286 ? 23.011 -6.342 -15.392 1.00 90.19 286 GLN A CA 1
ATOM 2173 C C . GLN A 1 286 ? 23.129 -7.587 -16.278 1.00 90.19 286 GLN A C 1
ATOM 2175 O O . GLN A 1 286 ? 24.215 -7.931 -16.731 1.00 90.19 286 GLN A O 1
ATOM 2180 N N . SER A 1 287 ? 22.017 -8.271 -16.535 1.00 90.69 287 SER A N 1
ATOM 2181 C CA . SER A 1 287 ? 21.982 -9.511 -17.303 1.00 90.69 287 SER A CA 1
ATOM 2182 C C . SER A 1 287 ? 20.724 -9.617 -18.164 1.00 90.69 287 SER A C 1
ATOM 2184 O O . SER A 1 287 ? 19.711 -8.960 -17.909 1.00 90.69 287 SER A O 1
ATOM 2186 N N . ALA A 1 288 ? 20.738 -10.529 -19.141 1.00 90.31 288 ALA A N 1
ATOM 2187 C CA . ALA A 1 288 ? 19.545 -10.877 -19.916 1.00 90.31 288 ALA A CA 1
ATOM 2188 C C . ALA A 1 288 ? 18.381 -11.356 -19.022 1.00 90.31 288 ALA A C 1
ATOM 2190 O O . ALA A 1 288 ? 17.214 -11.114 -19.327 1.00 90.31 288 ALA A O 1
ATOM 2191 N N . LYS A 1 289 ? 18.688 -11.985 -17.878 1.00 92.12 289 LYS A N 1
ATOM 2192 C CA . LYS A 1 289 ? 17.692 -12.404 -16.882 1.00 92.12 289 LYS A CA 1
ATOM 2193 C C . LYS A 1 289 ? 16.985 -11.208 -16.242 1.00 92.12 289 LYS A C 1
ATOM 2195 O O . LYS A 1 289 ? 15.779 -11.286 -16.004 1.00 92.12 289 LYS A O 1
ATOM 2200 N N . ASP A 1 290 ? 17.707 -10.122 -15.975 1.00 93.25 290 ASP A N 1
ATOM 2201 C CA . ASP A 1 290 ? 17.129 -8.905 -15.396 1.00 93.25 290 ASP A CA 1
ATOM 2202 C C . ASP A 1 290 ? 16.222 -8.202 -16.405 1.00 93.25 290 ASP A C 1
ATOM 2204 O O . ASP A 1 290 ? 15.097 -7.840 -16.060 1.00 93.25 290 ASP A O 1
ATOM 2208 N N . VAL A 1 291 ? 16.662 -8.097 -17.667 1.00 94.06 291 VAL A N 1
ATOM 2209 C CA . VAL A 1 291 ? 15.831 -7.557 -18.757 1.00 94.06 291 VAL A CA 1
ATOM 2210 C C . VAL A 1 291 ? 14.561 -8.385 -18.922 1.00 94.06 291 VAL A C 1
ATOM 2212 O O . VAL A 1 291 ? 13.468 -7.825 -18.967 1.00 94.06 291 VAL A O 1
ATOM 2215 N N . ALA A 1 292 ? 14.678 -9.715 -18.952 1.00 94.00 292 ALA A N 1
ATOM 2216 C CA . ALA A 1 292 ? 13.531 -10.605 -19.086 1.00 94.00 292 ALA A CA 1
ATOM 2217 C C . ALA A 1 292 ? 12.544 -10.459 -17.917 1.00 94.00 292 ALA A C 1
ATOM 2219 O O . ALA A 1 292 ? 11.338 -10.404 -18.140 1.00 94.00 292 ALA A O 1
ATOM 2220 N N . ALA A 1 293 ? 13.036 -10.356 -16.679 1.00 96.00 293 ALA A N 1
ATOM 2221 C CA . ALA A 1 293 ? 12.184 -10.158 -15.508 1.00 96.00 293 ALA A CA 1
ATOM 2222 C C . ALA A 1 293 ? 11.485 -8.789 -15.512 1.00 96.00 293 ALA A C 1
ATOM 2224 O O . ALA A 1 293 ? 10.320 -8.692 -15.126 1.00 96.00 293 ALA A O 1
ATOM 2225 N N . PHE A 1 294 ? 12.174 -7.738 -15.960 1.00 96.12 294 PHE A N 1
ATOM 2226 C CA . PHE A 1 294 ? 11.577 -6.415 -16.103 1.00 96.12 294 PHE A CA 1
ATOM 2227 C C . PHE A 1 294 ? 10.539 -6.384 -17.236 1.00 96.12 294 PHE A C 1
ATOM 2229 O O . PHE A 1 294 ? 9.446 -5.866 -17.036 1.00 96.12 294 PHE A O 1
ATOM 2236 N N . ALA A 1 295 ? 10.800 -7.032 -18.374 1.00 94.94 295 ALA A N 1
ATOM 2237 C CA . ALA A 1 295 ? 9.818 -7.195 -19.449 1.00 94.94 295 ALA A CA 1
ATOM 2238 C C . ALA A 1 295 ? 8.577 -7.988 -18.989 1.00 94.94 295 ALA A C 1
ATOM 2240 O O . ALA A 1 295 ? 7.444 -7.624 -19.300 1.00 94.94 295 ALA A O 1
ATOM 2241 N N . GLU A 1 296 ? 8.775 -9.065 -18.222 1.00 95.19 296 GLU A N 1
ATOM 2242 C CA . GLU A 1 296 ? 7.699 -9.898 -17.667 1.00 95.19 296 GLU A CA 1
ATOM 2243 C C . GLU A 1 296 ? 6.770 -9.102 -16.739 1.00 95.19 296 GLU A C 1
ATOM 2245 O O . GLU A 1 296 ? 5.552 -9.279 -16.795 1.00 95.19 296 GLU A O 1
ATOM 2250 N N . LEU A 1 297 ? 7.319 -8.166 -15.955 1.00 96.75 297 LEU A N 1
ATOM 2251 C CA . LEU A 1 297 ? 6.531 -7.244 -15.135 1.00 96.75 297 LEU A CA 1
ATOM 2252 C C . LEU A 1 297 ? 5.512 -6.469 -15.978 1.00 96.75 297 LEU A C 1
ATOM 2254 O O . LEU A 1 297 ? 4.336 -6.437 -15.631 1.00 96.75 297 LEU A O 1
ATOM 2258 N N . PHE A 1 298 ? 5.940 -5.895 -17.103 1.00 94.38 298 PHE A N 1
ATOM 2259 C CA . PHE A 1 298 ? 5.071 -5.125 -17.999 1.00 94.38 298 PHE A CA 1
ATOM 2260 C C . PHE A 1 298 ? 4.088 -5.993 -18.797 1.00 94.38 298 PHE A C 1
ATOM 2262 O O . PHE A 1 298 ? 3.033 -5.511 -19.202 1.00 94.38 298 PHE A O 1
ATOM 2269 N N . LYS A 1 299 ? 4.393 -7.279 -18.999 1.00 94.88 299 LYS A N 1
ATOM 2270 C CA . LYS A 1 299 ? 3.477 -8.246 -19.632 1.00 94.88 299 LYS A CA 1
ATOM 2271 C C . LYS A 1 299 ? 2.391 -8.755 -18.682 1.00 94.88 299 LYS A C 1
ATOM 2273 O O . LYS A 1 299 ? 1.434 -9.387 -19.127 1.00 94.88 299 LYS A O 1
ATOM 2278 N N . SER A 1 300 ? 2.514 -8.500 -17.380 1.00 96.25 300 SER A N 1
ATOM 2279 C CA . SER A 1 300 ? 1.502 -8.903 -16.408 1.00 96.25 300 SER A CA 1
ATOM 2280 C C . SER A 1 300 ? 0.196 -8.143 -16.615 1.00 96.25 300 SER A C 1
ATOM 2282 O O . SER A 1 300 ? 0.156 -6.915 -16.552 1.00 96.25 300 SER A O 1
ATOM 2284 N N . LYS A 1 301 ? -0.911 -8.885 -16.723 1.00 95.44 301 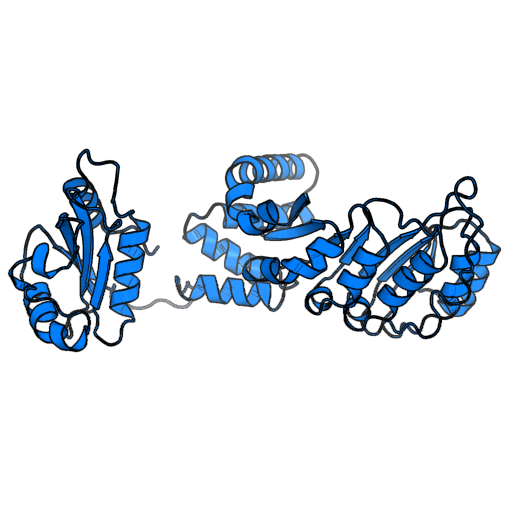LYS A N 1
ATOM 2285 C CA . LYS A 1 301 ? -2.263 -8.307 -16.718 1.00 95.44 301 LYS A CA 1
ATOM 2286 C C . LYS A 1 301 ? -2.579 -7.525 -15.437 1.00 95.44 301 LYS A C 1
ATOM 2288 O O . LYS A 1 301 ? -3.423 -6.639 -15.469 1.00 95.44 301 LYS A O 1
ATOM 2293 N N . TYR A 1 302 ? -1.927 -7.854 -14.317 1.00 96.69 302 TYR A N 1
ATOM 2294 C CA . TYR A 1 302 ? -2.147 -7.167 -13.046 1.00 96.69 302 TYR A CA 1
ATOM 2295 C C . TYR A 1 302 ? -1.418 -5.826 -13.011 1.00 96.69 302 TYR A C 1
ATOM 2297 O O . TYR A 1 302 ? -2.001 -4.830 -12.605 1.00 96.69 302 TYR A O 1
ATOM 2305 N N . VAL A 1 303 ? -0.173 -5.783 -13.493 1.00 96.94 303 VAL A N 1
ATOM 2306 C CA . VAL A 1 303 ? 0.596 -4.533 -13.612 1.00 96.94 303 VAL A CA 1
ATOM 2307 C C . VAL A 1 303 ? -0.005 -3.632 -14.690 1.00 96.94 303 VAL A C 1
ATOM 2309 O O . VAL A 1 303 ? -0.160 -2.439 -14.462 1.00 96.94 303 VAL A O 1
ATOM 2312 N N . GLY A 1 304 ? -0.433 -4.197 -15.823 1.00 94.50 304 GLY A N 1
ATOM 2313 C CA . GLY A 1 304 ? -1.093 -3.449 -16.897 1.00 94.50 304 GLY A CA 1
ATOM 2314 C C . GLY A 1 304 ? -2.458 -2.853 -16.524 1.00 94.50 304 GLY A C 1
ATOM 2315 O O . GLY A 1 304 ? -2.981 -2.039 -17.284 1.00 94.50 304 GLY A O 1
ATOM 2316 N N . ALA A 1 305 ? -3.037 -3.238 -15.380 1.00 94.00 305 ALA A N 1
ATOM 2317 C CA . ALA A 1 305 ? -4.249 -2.638 -14.818 1.00 94.00 305 ALA A CA 1
ATOM 2318 C C . ALA A 1 305 ? -3.958 -1.463 -13.864 1.00 94.00 305 ALA A C 1
ATOM 2320 O O . ALA A 1 305 ? -4.868 -0.701 -13.543 1.00 94.00 305 ALA A O 1
ATOM 2321 N N . VAL A 1 306 ? -2.707 -1.296 -13.421 1.00 96.94 306 VAL A N 1
ATOM 2322 C CA . VAL A 1 306 ? -2.313 -0.208 -12.522 1.00 96.94 306 VAL A CA 1
ATOM 2323 C C . VAL A 1 306 ? -2.354 1.116 -13.274 1.00 96.94 306 VAL A C 1
ATOM 2325 O O . VAL A 1 306 ? -1.830 1.243 -14.384 1.00 96.94 306 VAL A O 1
ATOM 2328 N N . ARG A 1 307 ? -2.976 2.118 -12.643 1.00 96.31 307 ARG A N 1
ATOM 2329 C CA . ARG A 1 307 ? -3.218 3.437 -13.239 1.00 96.31 307 ARG A CA 1
ATOM 2330 C C . ARG A 1 307 ? -1.925 4.167 -13.598 1.00 96.31 307 ARG A C 1
ATOM 2332 O O . ARG A 1 307 ? -1.885 4.838 -14.630 1.00 96.31 307 ARG A O 1
ATOM 2339 N N . GLU A 1 308 ? -0.909 4.072 -12.751 1.00 98.12 308 GLU A N 1
ATOM 2340 C CA . GLU A 1 308 ? 0.360 4.762 -12.918 1.00 98.12 308 GLU A CA 1
ATOM 2341 C C . GLU A 1 308 ? 1.561 3.859 -12.637 1.00 98.12 308 GLU A C 1
ATOM 2343 O O . GLU A 1 308 ? 1.632 3.161 -11.627 1.00 98.12 308 GLU A O 1
ATOM 2348 N N . LEU A 1 309 ? 2.538 3.900 -13.535 1.00 98.38 309 LEU A N 1
ATOM 2349 C CA . LEU A 1 309 ? 3.787 3.161 -13.413 1.00 98.38 309 LEU A CA 1
ATOM 2350 C C . LEU A 1 309 ? 4.939 4.153 -13.513 1.00 98.38 309 LEU A C 1
ATOM 2352 O O . LEU A 1 309 ? 5.018 4.877 -14.502 1.00 98.38 309 LEU A O 1
ATOM 2356 N N . ARG A 1 310 ? 5.831 4.189 -12.518 1.00 98.06 310 ARG A N 1
ATOM 2357 C CA . ARG A 1 310 ? 7.037 5.024 -12.563 1.00 98.06 310 ARG A CA 1
ATOM 2358 C C . ARG A 1 310 ? 8.272 4.189 -12.305 1.00 98.06 310 ARG A C 1
ATOM 2360 O O . ARG A 1 310 ? 8.472 3.702 -11.198 1.00 98.06 310 ARG A O 1
ATOM 2367 N N . PHE A 1 311 ? 9.118 4.043 -13.312 1.00 97.31 311 PHE A N 1
ATOM 2368 C CA . PHE A 1 311 ? 10.331 3.252 -13.187 1.00 97.31 311 PHE A CA 1
ATOM 2369 C C . PHE A 1 311 ? 11.565 4.052 -13.553 1.00 97.31 311 PHE A C 1
ATOM 2371 O O . PHE A 1 311 ? 11.655 4.635 -14.630 1.00 97.31 311 PHE A O 1
ATOM 2378 N N . PHE A 1 312 ? 12.551 4.014 -12.664 1.00 95.06 312 PHE A N 1
ATOM 2379 C CA . PHE A 1 312 ? 13.916 4.386 -12.998 1.00 95.06 312 PHE A CA 1
ATOM 2380 C C . PHE A 1 312 ? 14.771 3.127 -13.130 1.00 95.06 312 PHE A C 1
ATOM 2382 O O . PHE A 1 312 ? 14.839 2.310 -12.207 1.00 95.06 312 PHE A O 1
ATOM 2389 N N . VAL A 1 313 ? 15.403 2.976 -14.284 1.00 94.50 313 VAL A N 1
ATOM 2390 C CA . VAL A 1 313 ? 16.143 1.793 -14.714 1.00 94.50 313 VAL A CA 1
ATOM 2391 C C . VAL A 1 313 ? 17.562 2.222 -15.037 1.00 94.50 313 VAL A C 1
ATOM 2393 O O . VAL A 1 313 ? 17.757 3.225 -15.718 1.00 94.50 313 VAL A O 1
ATOM 2396 N N . ASP A 1 314 ? 18.550 1.474 -14.567 1.00 91.44 314 ASP A N 1
ATOM 2397 C CA . ASP A 1 314 ? 19.952 1.830 -14.765 1.00 91.44 314 ASP A CA 1
ATOM 2398 C C . ASP A 1 314 ? 20.821 0.595 -15.012 1.00 91.44 314 ASP A C 1
ATOM 2400 O O . ASP A 1 314 ? 20.402 -0.552 -14.818 1.00 91.44 314 ASP A O 1
ATOM 2404 N N . HIS A 1 315 ? 22.038 0.839 -15.474 1.00 87.75 315 HIS A N 1
ATOM 2405 C CA . HIS A 1 315 ? 23.030 -0.180 -15.756 1.00 87.75 315 HIS A CA 1
ATOM 2406 C C . HIS A 1 315 ? 24.433 0.365 -15.515 1.00 87.75 315 HIS A C 1
ATOM 2408 O O . HIS A 1 315 ? 24.822 1.405 -16.053 1.00 87.75 315 HIS A O 1
ATOM 2414 N N . ASP A 1 316 ? 25.219 -0.399 -14.764 1.00 83.69 316 ASP A N 1
ATOM 2415 C CA . ASP A 1 316 ? 26.628 -0.114 -14.554 1.00 83.69 316 ASP A CA 1
ATOM 2416 C C . ASP A 1 316 ? 27.486 -0.906 -15.549 1.00 83.69 316 ASP A C 1
ATOM 2418 O O . ASP A 1 316 ? 27.705 -2.111 -15.389 1.00 83.69 316 ASP A O 1
ATOM 2422 N N . ARG A 1 317 ? 27.995 -0.197 -16.563 1.00 76.44 317 ARG A N 1
ATOM 2423 C CA . ARG A 1 317 ? 28.849 -0.764 -17.618 1.00 76.44 317 ARG A CA 1
ATOM 2424 C C . ARG A 1 317 ? 30.190 -1.301 -17.111 1.00 76.44 317 ARG A C 1
ATOM 2426 O O . ARG A 1 317 ? 30.869 -2.009 -17.845 1.00 76.44 317 ARG A O 1
ATOM 2433 N N . TYR A 1 318 ? 30.608 -0.915 -15.903 1.00 78.81 318 TYR A N 1
ATOM 2434 C CA . TYR A 1 318 ? 31.847 -1.403 -15.297 1.00 78.81 318 TYR A CA 1
ATOM 2435 C C . TYR A 1 318 ? 31.653 -2.752 -14.599 1.00 78.81 318 TYR A C 1
ATOM 2437 O O . TYR A 1 318 ? 32.629 -3.464 -14.378 1.00 78.81 318 TYR A O 1
ATOM 2445 N N . LEU A 1 319 ? 30.408 -3.117 -14.273 1.00 77.50 319 LEU A N 1
ATOM 2446 C CA . LEU A 1 319 ? 30.075 -4.384 -13.620 1.00 77.50 319 LEU A CA 1
ATOM 2447 C C . LEU A 1 319 ? 29.639 -5.470 -14.611 1.00 77.50 319 LEU A C 1
ATOM 2449 O O . LEU A 1 319 ? 29.826 -6.651 -14.329 1.00 77.50 319 LEU A O 1
ATOM 2453 N N . ALA A 1 320 ? 29.058 -5.096 -15.756 1.00 81.75 320 ALA A N 1
ATOM 2454 C CA . ALA A 1 320 ? 28.617 -6.037 -16.785 1.00 81.75 320 ALA A CA 1
ATOM 2455 C C . ALA A 1 320 ? 28.528 -5.377 -18.177 1.00 81.75 320 ALA A C 1
ATOM 2457 O O . ALA A 1 320 ? 28.370 -4.159 -18.262 1.00 81.75 320 ALA A O 1
ATOM 2458 N N . PRO A 1 321 ? 28.567 -6.155 -19.279 1.00 85.75 321 PRO A N 1
ATOM 2459 C CA . PRO A 1 321 ? 28.230 -5.655 -20.610 1.00 85.75 321 PRO A CA 1
ATOM 2460 C C . PRO A 1 321 ? 26.793 -5.126 -20.672 1.00 85.75 321 PRO A C 1
ATOM 2462 O O . PRO A 1 321 ? 25.896 -5.665 -20.019 1.00 85.75 321 PRO A O 1
ATOM 2465 N N . THR A 1 322 ? 26.558 -4.107 -21.502 1.00 86.31 322 THR A N 1
ATOM 2466 C CA . THR A 1 322 ? 25.215 -3.549 -21.700 1.00 86.31 322 THR A CA 1
ATOM 2467 C C . THR A 1 322 ? 24.277 -4.617 -22.262 1.00 86.31 322 THR A C 1
ATOM 2469 O O . THR A 1 322 ? 24.579 -5.198 -23.307 1.00 86.31 322 THR A O 1
ATOM 2472 N N . PRO A 1 323 ? 23.157 -4.915 -21.581 1.00 88.81 323 PRO A N 1
ATOM 2473 C CA . PRO A 1 323 ? 22.268 -5.979 -22.009 1.00 88.81 323 PRO A CA 1
ATOM 2474 C C . PRO A 1 323 ? 21.433 -5.550 -23.220 1.00 88.81 323 PRO A C 1
ATOM 2476 O O . PRO A 1 323 ? 21.130 -4.369 -23.399 1.00 88.81 323 PRO A O 1
ATOM 2479 N N . ASP A 1 324 ? 21.007 -6.525 -24.023 1.00 90.94 324 ASP A N 1
ATOM 2480 C CA . ASP A 1 324 ? 20.063 -6.276 -25.111 1.00 90.94 324 ASP A CA 1
ATOM 2481 C C . ASP A 1 324 ? 18.679 -5.896 -24.556 1.00 90.94 324 ASP A C 1
ATOM 2483 O O . ASP A 1 324 ? 18.104 -6.611 -23.735 1.00 90.94 324 ASP A O 1
ATOM 2487 N N . LEU A 1 325 ? 18.140 -4.766 -25.022 1.00 92.00 325 LEU A N 1
ATOM 2488 C CA . LEU A 1 325 ? 16.833 -4.231 -24.635 1.00 92.00 325 LEU A CA 1
ATOM 2489 C C . LEU A 1 325 ? 15.754 -4.450 -25.705 1.00 92.00 325 LEU A C 1
ATOM 2491 O O . LEU A 1 325 ? 14.601 -4.082 -25.483 1.00 92.00 325 LEU A O 1
ATOM 2495 N N . SER A 1 326 ? 16.093 -5.043 -26.854 1.00 87.69 326 SER A N 1
ATOM 2496 C CA . SER A 1 326 ? 15.231 -5.164 -28.040 1.00 87.69 326 SER A CA 1
ATOM 2497 C C . SER A 1 326 ? 13.843 -5.769 -27.764 1.00 87.69 326 SER A C 1
ATOM 2499 O O . SER A 1 326 ? 12.863 -5.435 -28.443 1.00 87.69 326 SER A O 1
ATOM 2501 N N . ALA A 1 327 ? 13.749 -6.630 -26.747 1.00 85.38 327 ALA A N 1
ATOM 2502 C CA . ALA A 1 327 ? 12.541 -7.344 -26.349 1.00 85.38 327 ALA A CA 1
ATOM 2503 C C . ALA A 1 327 ? 11.761 -6.699 -25.184 1.00 85.38 327 ALA A C 1
ATOM 2505 O O . ALA A 1 327 ? 10.700 -7.211 -24.823 1.00 85.38 327 ALA A O 1
ATOM 2506 N N . LEU A 1 328 ? 12.250 -5.600 -24.591 1.00 88.50 328 LEU A N 1
ATOM 2507 C CA . LEU A 1 328 ? 11.763 -5.090 -23.301 1.00 88.50 328 LEU A CA 1
ATOM 2508 C C . LEU A 1 328 ? 10.256 -4.776 -23.289 1.00 88.50 328 LEU A C 1
ATOM 2510 O O . LEU A 1 328 ? 9.554 -5.151 -22.352 1.00 88.50 328 LEU A O 1
ATOM 2514 N N . PHE A 1 329 ? 9.752 -4.144 -24.351 1.00 91.50 329 PHE A N 1
ATOM 2515 C CA . PHE A 1 329 ? 8.334 -3.784 -24.492 1.00 91.50 329 PHE A CA 1
ATOM 2516 C C . PHE A 1 329 ? 7.627 -4.500 -25.647 1.00 91.50 329 PHE A C 1
ATOM 2518 O O . PHE A 1 329 ? 6.492 -4.177 -25.989 1.00 91.50 329 PHE A O 1
ATOM 2525 N N . ALA A 1 330 ? 8.270 -5.504 -26.246 1.00 88.31 330 ALA A N 1
ATOM 2526 C CA . ALA A 1 330 ? 7.663 -6.278 -27.319 1.00 88.31 330 ALA A CA 1
ATOM 2527 C C . ALA A 1 330 ? 6.457 -7.079 -26.793 1.00 88.31 330 ALA A C 1
ATOM 2529 O O . ALA A 1 330 ? 6.594 -7.907 -25.885 1.00 88.31 330 ALA A O 1
ATOM 2530 N N . GLY A 1 331 ? 5.276 -6.826 -27.369 1.00 86.88 331 GLY A N 1
ATOM 2531 C CA . GLY A 1 331 ? 4.022 -7.475 -26.974 1.00 86.88 331 GLY A CA 1
ATOM 2532 C C . GLY A 1 331 ? 3.516 -7.066 -25.585 1.00 86.88 331 GLY A C 1
ATOM 2533 O O . GLY A 1 331 ? 2.742 -7.804 -24.979 1.00 86.88 331 GLY A O 1
ATOM 2534 N N . VAL A 1 332 ? 3.978 -5.933 -25.049 1.00 92.12 332 VAL A N 1
ATOM 2535 C CA . VAL A 1 332 ? 3.476 -5.383 -23.786 1.00 92.12 332 VAL A CA 1
ATOM 2536 C C . VAL A 1 332 ? 2.151 -4.670 -24.025 1.00 92.12 332 VAL A C 1
ATOM 2538 O O . VAL A 1 332 ? 2.075 -3.777 -24.869 1.00 92.12 332 VAL A O 1
ATOM 2541 N N . LYS A 1 333 ? 1.140 -5.037 -23.229 1.00 90.75 333 LYS A N 1
ATOM 2542 C CA . LYS A 1 333 ? -0.192 -4.433 -23.251 1.00 90.75 333 LYS A CA 1
ATOM 2543 C C . LYS A 1 333 ? -0.539 -3.803 -21.904 1.00 90.75 333 LYS A C 1
ATOM 2545 O O . LYS A 1 333 ? -0.765 -4.506 -20.921 1.00 90.75 333 LYS A O 1
ATOM 2550 N N . LEU A 1 334 ? -0.645 -2.479 -21.883 1.00 92.94 334 LEU A N 1
ATOM 2551 C CA . LEU A 1 334 ? -1.025 -1.684 -20.716 1.00 92.94 334 LEU A CA 1
ATOM 2552 C C . LEU A 1 334 ? -2.471 -1.202 -20.867 1.00 92.94 334 LEU A C 1
ATOM 2554 O O . LEU A 1 334 ? -2.740 -0.076 -21.281 1.00 92.94 334 LEU A O 1
ATOM 2558 N N . ALA A 1 335 ? -3.419 -2.092 -20.572 1.00 90.88 335 ALA A N 1
ATOM 2559 C CA . ALA A 1 335 ? -4.838 -1.852 -20.830 1.00 90.88 335 ALA A CA 1
ATOM 2560 C C . ALA A 1 335 ? -5.460 -0.756 -19.941 1.00 90.88 335 ALA A C 1
ATOM 2562 O O . ALA A 1 335 ? -6.376 -0.072 -20.390 1.00 90.88 335 ALA A O 1
ATOM 2563 N N . GLY A 1 336 ? -4.988 -0.597 -18.699 1.00 93.25 336 GLY A N 1
ATOM 2564 C CA . GLY A 1 336 ? -5.537 0.339 -17.707 1.00 93.25 336 GLY A CA 1
ATOM 2565 C C . GLY A 1 336 ? -4.590 1.464 -17.281 1.00 93.25 336 GLY A C 1
ATOM 2566 O O . GLY A 1 336 ? -4.993 2.347 -16.521 1.00 93.25 336 GLY A O 1
ATOM 2567 N N . THR A 1 337 ? -3.341 1.461 -17.754 1.00 97.19 337 THR A N 1
ATOM 2568 C CA . THR A 1 337 ? -2.342 2.462 -17.364 1.00 97.19 337 THR A CA 1
ATOM 2569 C C . THR A 1 337 ? -2.588 3.789 -18.072 1.00 97.19 337 THR A C 1
ATOM 2571 O O . THR A 1 337 ? -2.509 3.885 -19.294 1.00 97.19 337 THR A O 1
ATOM 2574 N N . LYS A 1 338 ? -2.848 4.831 -17.280 1.00 97.31 338 LYS A N 1
ATOM 2575 C CA . LYS A 1 338 ? -3.073 6.205 -17.747 1.00 97.31 338 LYS A CA 1
ATOM 2576 C C . LYS A 1 338 ? -1.792 7.023 -17.784 1.00 97.31 338 LYS A C 1
ATOM 2578 O O . LYS A 1 338 ? -1.654 7.895 -18.635 1.00 97.31 338 LYS A O 1
ATOM 2583 N N . ARG A 1 339 ? -0.863 6.761 -16.865 1.00 97.94 339 ARG A N 1
ATOM 2584 C CA . ARG A 1 339 ? 0.410 7.479 -16.777 1.00 97.94 339 ARG A CA 1
ATOM 2585 C C . ARG A 1 339 ? 1.570 6.501 -16.702 1.00 97.94 339 ARG A C 1
ATOM 2587 O O . ARG A 1 339 ? 1.577 5.612 -15.854 1.00 97.94 339 ARG A O 1
ATOM 2594 N N . LEU A 1 340 ? 2.547 6.680 -17.577 1.00 97.56 340 LEU A N 1
ATOM 2595 C CA . LEU A 1 340 ? 3.788 5.919 -17.559 1.00 97.56 340 LEU A CA 1
ATOM 2596 C C . LEU A 1 340 ? 4.953 6.897 -17.452 1.00 97.56 340 LEU A C 1
ATOM 2598 O O . LEU A 1 340 ? 5.131 7.723 -18.337 1.00 97.56 340 LEU A O 1
ATOM 2602 N N . GLU A 1 341 ? 5.751 6.795 -16.396 1.00 97.44 341 GLU A N 1
ATOM 2603 C CA . GLU A 1 341 ? 7.043 7.465 -16.289 1.00 97.44 341 GLU A CA 1
ATOM 2604 C C . GLU A 1 341 ? 8.153 6.424 -16.401 1.00 97.44 341 GLU A C 1
ATOM 2606 O O . GLU A 1 341 ? 8.219 5.486 -15.604 1.00 97.44 341 GLU A O 1
ATOM 2611 N N . ILE A 1 342 ? 9.044 6.587 -17.374 1.00 95.56 342 ILE A N 1
ATOM 2612 C CA . ILE A 1 342 ? 10.234 5.747 -17.489 1.00 95.56 342 ILE A CA 1
ATOM 2613 C C . ILE A 1 342 ? 11.475 6.613 -17.648 1.00 95.56 342 ILE A C 1
ATOM 2615 O O . ILE A 1 342 ? 11.588 7.434 -18.558 1.00 95.56 342 ILE A O 1
ATOM 2619 N N . GLY A 1 343 ? 12.435 6.397 -16.755 1.00 94.50 343 GLY A N 1
ATOM 2620 C CA . GLY A 1 343 ? 13.788 6.908 -16.878 1.00 94.50 343 GLY A CA 1
ATOM 2621 C C . GLY A 1 343 ? 14.762 5.763 -17.105 1.00 94.50 343 GLY A C 1
ATOM 2622 O O . GLY A 1 343 ? 14.830 4.849 -16.290 1.00 94.50 343 GLY A O 1
ATOM 2623 N N . PHE A 1 344 ? 15.532 5.840 -18.182 1.00 93.75 344 PHE A N 1
ATOM 2624 C CA . PHE A 1 344 ? 16.717 5.016 -18.389 1.00 93.75 344 PHE A CA 1
ATOM 2625 C C . PHE A 1 344 ? 17.968 5.826 -18.063 1.00 93.75 344 PHE A C 1
ATOM 2627 O O . PHE A 1 344 ? 18.093 6.977 -18.495 1.00 93.75 344 PHE A O 1
ATOM 2634 N N . GLY A 1 345 ? 18.893 5.214 -17.327 1.00 88.88 345 GLY A N 1
ATOM 2635 C CA . GLY A 1 345 ? 20.237 5.734 -17.132 1.00 88.88 345 GLY A CA 1
ATOM 2636 C C . GLY A 1 345 ? 20.985 5.899 -18.464 1.00 88.88 345 GLY A C 1
ATOM 2637 O O . GLY A 1 345 ? 20.587 5.318 -19.481 1.00 88.88 345 GLY A O 1
ATOM 2638 N N . PRO A 1 346 ? 22.077 6.684 -18.496 1.00 84.88 346 PRO A N 1
ATOM 2639 C CA . PRO A 1 346 ? 22.755 7.065 -19.739 1.00 84.88 346 PRO A CA 1
ATOM 2640 C C . PRO A 1 346 ? 23.203 5.879 -20.607 1.00 84.88 346 PRO A C 1
ATOM 2642 O O . PRO A 1 346 ? 23.178 5.959 -21.832 1.00 84.88 346 PRO A O 1
ATOM 2645 N N . THR A 1 347 ? 23.582 4.769 -19.973 1.00 85.31 347 THR A N 1
ATOM 2646 C CA . THR A 1 347 ? 24.045 3.530 -20.618 1.00 85.31 347 THR A CA 1
ATOM 2647 C C . THR A 1 347 ? 22.914 2.701 -21.234 1.00 85.31 347 THR A C 1
ATOM 2649 O O . THR A 1 347 ? 23.182 1.820 -22.044 1.00 85.31 347 THR A O 1
ATOM 2652 N N . LEU A 1 348 ? 21.653 2.994 -20.902 1.00 88.94 348 LEU A N 1
ATOM 2653 C CA . LEU A 1 348 ? 20.461 2.299 -21.399 1.00 88.94 348 LEU A CA 1
ATOM 2654 C C . LEU A 1 348 ? 19.588 3.192 -22.289 1.00 88.94 348 LEU A C 1
ATOM 2656 O O . LEU A 1 348 ? 18.395 2.935 -22.442 1.00 88.94 348 LEU A O 1
ATOM 2660 N N . ALA A 1 349 ? 20.152 4.238 -22.901 1.00 86.06 349 ALA A N 1
ATOM 2661 C CA . ALA A 1 349 ? 19.389 5.182 -23.724 1.00 86.06 349 ALA A CA 1
ATOM 2662 C C . ALA A 1 349 ? 18.601 4.508 -24.871 1.00 86.06 349 ALA A C 1
ATOM 2664 O O . ALA A 1 349 ? 17.503 4.958 -25.200 1.00 86.06 349 ALA A O 1
ATOM 2665 N N . ALA A 1 350 ? 19.098 3.391 -25.417 1.00 88.44 350 ALA A N 1
ATOM 2666 C CA . ALA A 1 350 ? 18.397 2.584 -26.424 1.00 88.44 350 ALA A CA 1
ATOM 2667 C C . ALA A 1 350 ? 17.052 2.009 -25.927 1.00 88.44 350 ALA A C 1
ATOM 2669 O O . ALA A 1 350 ? 16.177 1.670 -26.724 1.00 88.44 350 ALA A O 1
ATOM 2670 N N . GLY A 1 351 ? 16.842 1.939 -24.608 1.00 89.62 351 GLY A N 1
ATOM 2671 C CA . GLY A 1 351 ? 15.574 1.536 -24.003 1.00 89.62 351 GLY A CA 1
ATOM 2672 C C . GLY A 1 351 ? 14.420 2.477 -24.352 1.00 89.62 351 GLY A C 1
ATOM 2673 O O . GLY A 1 351 ? 13.285 2.021 -24.488 1.00 89.62 351 GLY A O 1
ATOM 2674 N N . TYR A 1 352 ? 14.694 3.768 -24.580 1.00 92.19 352 TYR A N 1
ATOM 2675 C CA . TYR A 1 352 ? 13.656 4.722 -24.973 1.00 92.19 352 TYR A CA 1
ATOM 2676 C C . TYR A 1 352 ? 13.053 4.405 -26.344 1.00 92.19 352 TYR A C 1
ATOM 2678 O O . TYR A 1 352 ? 11.855 4.593 -26.533 1.00 92.19 352 TYR A O 1
ATOM 2686 N N . GLU A 1 353 ? 13.837 3.874 -27.283 1.00 90.81 353 GLU A N 1
ATOM 2687 C CA . GLU A 1 353 ? 13.338 3.478 -28.607 1.00 90.81 353 GLU A CA 1
ATOM 2688 C C . GLU A 1 353 ? 12.329 2.328 -28.510 1.00 90.81 353 GLU A C 1
ATOM 2690 O O . GLU A 1 353 ? 11.398 2.228 -29.308 1.00 90.81 353 GLU A O 1
ATOM 2695 N N . GLN A 1 354 ? 12.462 1.488 -27.482 1.00 93.12 354 GLN A N 1
ATOM 2696 C CA . GLN A 1 354 ? 11.566 0.358 -27.254 1.00 93.12 354 GLN A CA 1
ATOM 2697 C C . GLN A 1 354 ? 10.179 0.802 -26.780 1.00 93.12 354 GLN A C 1
ATOM 2699 O O . GLN A 1 354 ? 9.217 0.067 -26.985 1.00 93.12 354 GLN A O 1
ATOM 2704 N N . LEU A 1 355 ? 10.042 1.999 -26.191 1.00 92.62 355 LEU A N 1
ATOM 2705 C CA . LEU A 1 355 ? 8.745 2.522 -25.743 1.00 92.62 355 LEU A CA 1
ATOM 2706 C C . LEU A 1 355 ? 7.765 2.702 -26.908 1.00 92.62 355 LEU A C 1
ATOM 2708 O O . LEU A 1 355 ? 6.563 2.569 -26.711 1.00 92.62 355 LEU A O 1
ATOM 2712 N N . ALA A 1 356 ? 8.258 2.929 -28.129 1.00 90.38 356 ALA A N 1
ATOM 2713 C CA . ALA A 1 356 ? 7.422 3.010 -29.327 1.00 90.38 356 ALA A CA 1
ATOM 2714 C C . ALA A 1 356 ? 6.657 1.705 -29.634 1.00 90.38 356 ALA A C 1
ATOM 2716 O O . ALA A 1 356 ? 5.697 1.731 -30.397 1.00 90.38 356 ALA A O 1
ATOM 2717 N N . LYS A 1 357 ? 7.071 0.571 -29.048 1.00 90.06 357 LYS A N 1
ATOM 2718 C CA . LYS A 1 357 ? 6.452 -0.752 -29.235 1.00 90.06 357 LYS A CA 1
ATOM 2719 C C . LYS A 1 357 ? 5.304 -1.040 -28.254 1.00 90.06 357 LYS A C 1
ATOM 2721 O O . LYS A 1 357 ? 4.728 -2.123 -28.315 1.00 90.06 357 LYS A O 1
ATOM 2726 N N . LEU A 1 358 ? 5.009 -0.123 -27.331 1.00 90.88 358 LEU A N 1
ATOM 2727 C CA . LEU A 1 358 ? 3.975 -0.300 -26.311 1.00 90.88 358 LEU A CA 1
ATOM 2728 C C . LEU A 1 358 ? 2.563 -0.246 -26.911 1.00 90.88 358 LEU A C 1
ATOM 2730 O O . LEU A 1 358 ? 2.199 0.738 -27.552 1.00 90.88 358 LEU A O 1
ATOM 2734 N N . ASP A 1 359 ? 1.735 -1.245 -26.598 1.00 91.50 359 ASP A N 1
ATOM 2735 C CA . ASP A 1 359 ? 0.282 -1.167 -26.768 1.00 91.50 359 ASP A CA 1
ATOM 2736 C C . ASP A 1 359 ? -0.349 -0.632 -25.471 1.00 91.50 359 ASP A C 1
ATOM 2738 O O . ASP A 1 359 ? -0.502 -1.355 -24.483 1.00 91.50 359 ASP A O 1
ATOM 2742 N N . ALA A 1 360 ? -0.663 0.665 -25.437 1.00 92.44 360 ALA A N 1
ATOM 2743 C CA . ALA A 1 360 ? -1.187 1.348 -24.252 1.00 92.44 360 ALA A CA 1
ATOM 2744 C C . ALA A 1 360 ? -2.394 2.242 -24.611 1.00 92.44 360 ALA A C 1
ATOM 2746 O O . ALA A 1 360 ? -2.277 3.471 -24.648 1.00 92.44 360 ALA A O 1
ATOM 2747 N N . PRO A 1 361 ? -3.573 1.654 -24.896 1.00 92.06 361 PRO A N 1
ATOM 2748 C CA . PRO A 1 361 ? -4.723 2.393 -25.423 1.00 92.06 361 PRO A CA 1
ATOM 2749 C C . PRO A 1 361 ? -5.291 3.420 -24.432 1.00 92.06 361 PRO A C 1
ATOM 2751 O O . PRO A 1 361 ? -5.797 4.461 -24.848 1.00 92.06 361 PRO A O 1
ATOM 2754 N N . ALA A 1 362 ? -5.174 3.160 -23.125 1.00 94.56 362 ALA A N 1
ATOM 2755 C CA . ALA A 1 362 ? -5.648 4.046 -22.061 1.00 94.56 362 ALA A CA 1
ATOM 2756 C C . ALA A 1 362 ? -4.636 5.132 -21.652 1.00 94.56 362 ALA A C 1
ATOM 2758 O O . ALA A 1 362 ? -4.928 5.924 -20.756 1.00 94.56 362 ALA A O 1
ATOM 2759 N N . LEU A 1 363 ? -3.454 5.177 -22.281 1.00 96.50 363 LEU A N 1
ATOM 2760 C CA . LEU A 1 363 ? -2.389 6.091 -21.886 1.00 96.50 363 LEU A CA 1
ATOM 2761 C C . LEU A 1 363 ? -2.793 7.541 -22.169 1.00 96.50 363 LEU A C 1
ATOM 2763 O O . LEU A 1 363 ? -3.095 7.903 -23.308 1.00 96.50 363 LEU A O 1
ATOM 2767 N N . GLU A 1 364 ? -2.778 8.368 -21.133 1.00 97.00 364 GLU A N 1
ATOM 2768 C CA . GLU A 1 364 ? -3.038 9.808 -21.168 1.00 97.00 364 GLU A CA 1
ATOM 2769 C C . GLU A 1 364 ? -1.716 10.590 -21.171 1.00 97.00 364 GLU A C 1
ATOM 2771 O O . GLU A 1 364 ? -1.612 11.608 -21.852 1.00 97.00 364 GLU A O 1
ATOM 2776 N N . GLU A 1 365 ? -0.693 10.086 -20.471 1.00 97.44 365 GLU A N 1
ATOM 2777 C CA . GLU A 1 365 ? 0.626 10.717 -20.378 1.00 97.44 365 GLU A CA 1
ATOM 2778 C C . GLU A 1 365 ? 1.769 9.688 -20.376 1.00 97.44 365 GLU A C 1
ATOM 2780 O O . GLU A 1 365 ? 1.739 8.698 -19.641 1.00 97.44 365 GLU A O 1
ATOM 2785 N N . LEU A 1 366 ? 2.803 9.961 -21.175 1.00 96.81 366 LEU A N 1
ATOM 2786 C CA . LEU A 1 366 ? 4.103 9.297 -21.139 1.00 96.81 366 LEU A CA 1
ATOM 2787 C C . LEU A 1 366 ? 5.161 10.318 -20.718 1.00 96.81 366 LEU A C 1
ATOM 2789 O O . LEU A 1 366 ? 5.490 11.213 -21.492 1.00 96.81 366 LEU A O 1
ATOM 2793 N N . ALA A 1 367 ? 5.718 10.166 -19.523 1.00 96.50 367 ALA A N 1
ATOM 2794 C CA . ALA A 1 367 ? 6.823 10.971 -19.030 1.00 96.50 367 ALA A CA 1
ATOM 2795 C C . ALA A 1 367 ? 8.160 10.234 -19.215 1.00 96.50 367 ALA A C 1
ATOM 2797 O O . ALA A 1 367 ? 8.306 9.072 -18.833 1.00 96.50 367 ALA A O 1
ATOM 2798 N N . ILE A 1 368 ? 9.159 10.905 -19.788 1.00 95.12 368 ILE A N 1
ATOM 2799 C CA . ILE A 1 368 ? 10.512 10.356 -19.951 1.00 95.12 368 ILE A CA 1
ATOM 2800 C C . ILE A 1 368 ? 11.554 11.251 -19.290 1.00 95.12 368 ILE A C 1
ATOM 2802 O O . ILE A 1 368 ? 11.483 12.473 -19.393 1.00 95.12 368 ILE A O 1
ATOM 2806 N N . ARG A 1 369 ? 12.565 10.648 -18.656 1.00 89.50 369 ARG A N 1
ATOM 2807 C CA . ARG A 1 369 ? 13.709 11.376 -18.073 1.00 89.50 369 ARG A CA 1
ATOM 2808 C C . ARG A 1 369 ? 14.891 11.418 -19.042 1.00 89.50 369 ARG A C 1
ATOM 2810 O O . ARG A 1 369 ? 15.955 10.863 -18.770 1.00 89.50 369 ARG A O 1
ATOM 2817 N N . SER A 1 370 ? 14.699 12.034 -20.206 1.00 85.56 370 SER A N 1
ATOM 2818 C CA . SER A 1 370 ? 15.733 12.148 -21.241 1.00 85.56 370 SER A CA 1
ATOM 2819 C C . SER A 1 370 ? 15.697 13.505 -21.917 1.00 85.56 370 SER A C 1
ATOM 2821 O O . SER A 1 370 ? 14.652 13.942 -22.375 1.00 85.56 370 SER A O 1
ATOM 2823 N N . ARG A 1 371 ? 16.867 14.134 -22.064 1.00 83.25 371 ARG A N 1
ATOM 2824 C CA . ARG A 1 371 ? 17.033 15.390 -22.819 1.00 83.25 371 ARG A CA 1
ATOM 2825 C C . ARG A 1 371 ? 17.500 15.167 -24.264 1.00 83.25 371 ARG A C 1
ATOM 2827 O O . ARG A 1 371 ? 17.842 16.122 -24.958 1.00 83.25 371 ARG A O 1
ATOM 2834 N N . SER A 1 372 ? 17.559 13.914 -24.722 1.00 87.50 372 SER A N 1
ATOM 2835 C CA . SER A 1 372 ? 18.036 13.573 -26.066 1.00 87.50 372 SER A CA 1
ATOM 2836 C C . SER A 1 372 ? 17.020 14.003 -27.129 1.00 87.50 372 SER A C 1
ATOM 2838 O O . SER A 1 372 ? 15.944 13.416 -27.241 1.00 87.50 372 SER A O 1
ATOM 2840 N N . LYS A 1 373 ? 17.366 15.017 -27.938 1.00 88.50 373 LYS A N 1
ATOM 2841 C CA . LYS A 1 373 ? 16.489 15.537 -29.005 1.00 88.50 373 LYS A CA 1
ATOM 2842 C C . LYS A 1 373 ? 16.007 14.444 -29.978 1.00 88.50 373 LYS A C 1
ATOM 2844 O O . LYS A 1 373 ? 14.808 14.427 -30.250 1.00 88.50 373 LYS A O 1
ATOM 2849 N N . PRO A 1 374 ? 16.861 13.518 -30.471 1.00 88.88 374 PRO A N 1
ATOM 2850 C CA . PRO A 1 374 ? 16.406 12.428 -31.337 1.00 88.88 374 PRO A CA 1
ATOM 2851 C C . PRO A 1 374 ? 15.372 11.514 -30.671 1.00 88.88 374 PRO A C 1
ATOM 2853 O O . PRO A 1 374 ? 14.356 11.194 -31.284 1.00 88.88 374 PRO A O 1
ATOM 2856 N N . VAL A 1 375 ? 15.590 11.151 -29.402 1.00 89.19 375 VAL A N 1
ATOM 2857 C CA . VAL A 1 375 ? 14.671 10.299 -28.629 1.00 89.19 375 VAL A CA 1
ATOM 2858 C C . VAL A 1 375 ? 13.322 10.986 -28.439 1.00 89.19 375 VAL A C 1
ATOM 2860 O O . VAL A 1 375 ? 12.280 10.393 -28.717 1.00 89.19 375 VAL A O 1
ATOM 2863 N N . VAL A 1 376 ? 13.335 12.253 -28.014 1.00 90.56 376 VAL A N 1
ATOM 2864 C CA . VAL A 1 376 ? 12.114 13.049 -27.836 1.00 90.56 376 VAL A CA 1
ATOM 2865 C C . VAL A 1 376 ? 11.357 13.156 -29.159 1.00 90.56 376 VAL A C 1
ATOM 2867 O O . VAL A 1 376 ? 10.151 12.923 -29.190 1.00 90.56 376 VAL A O 1
ATOM 2870 N N . ALA A 1 377 ? 12.046 13.444 -30.266 1.00 90.88 377 ALA A N 1
ATOM 2871 C CA . ALA A 1 377 ? 11.418 13.555 -31.579 1.00 90.88 377 ALA A CA 1
ATOM 2872 C C . ALA A 1 377 ? 10.797 12.228 -32.049 1.00 90.88 377 ALA A C 1
ATOM 2874 O O . ALA A 1 377 ? 9.676 12.229 -32.557 1.00 90.88 377 ALA A O 1
ATOM 2875 N N . ALA A 1 378 ? 11.485 11.097 -31.857 1.00 91.25 378 ALA A N 1
ATOM 2876 C CA . ALA A 1 378 ? 10.973 9.774 -32.209 1.00 91.25 378 ALA A CA 1
ATOM 2877 C C . ALA A 1 378 ? 9.715 9.416 -31.404 1.00 91.25 378 ALA A C 1
ATOM 2879 O O . ALA A 1 378 ? 8.700 9.035 -31.984 1.00 91.25 378 ALA A O 1
ATOM 2880 N N . LEU A 1 379 ? 9.737 9.617 -30.085 1.00 92.88 379 LEU A N 1
ATOM 2881 C CA . LEU A 1 379 ? 8.581 9.332 -29.232 1.00 92.88 379 LEU A CA 1
ATOM 2882 C C . LEU A 1 379 ? 7.436 10.324 -29.445 1.00 92.88 379 LEU A C 1
ATOM 2884 O O . LEU A 1 379 ? 6.275 9.934 -29.352 1.00 92.88 379 LEU A O 1
ATOM 2888 N N . THR A 1 380 ? 7.725 11.575 -29.816 1.00 93.69 380 THR A N 1
ATOM 2889 C CA . THR A 1 380 ? 6.687 12.558 -30.168 1.00 93.69 380 THR A CA 1
ATOM 2890 C C . THR A 1 380 ? 5.901 12.108 -31.398 1.00 93.69 380 THR A C 1
ATOM 2892 O O . THR A 1 380 ? 4.692 12.310 -31.445 1.00 93.69 380 THR A O 1
ATOM 2895 N N . LYS A 1 381 ? 6.540 11.443 -32.373 1.00 93.69 381 LYS A N 1
ATOM 2896 C CA . LYS A 1 381 ? 5.832 10.892 -33.544 1.00 93.69 381 LYS A CA 1
ATOM 2897 C C . LYS A 1 381 ? 4.812 9.813 -33.164 1.00 93.69 381 LYS A C 1
ATOM 2899 O O . LYS A 1 381 ? 3.805 9.684 -33.847 1.00 93.69 381 LYS A O 1
ATOM 2904 N N . VAL A 1 382 ? 5.070 9.058 -32.094 1.00 92.81 382 VAL A N 1
ATOM 2905 C CA . VAL A 1 382 ? 4.216 7.944 -31.646 1.00 92.81 382 VAL A CA 1
ATOM 2906 C C . VAL A 1 382 ? 3.151 8.414 -30.654 1.00 92.81 382 VAL A C 1
ATOM 2908 O O . VAL A 1 382 ? 1.978 8.080 -30.790 1.00 92.81 382 VAL A O 1
ATOM 2911 N N . PHE A 1 383 ? 3.543 9.211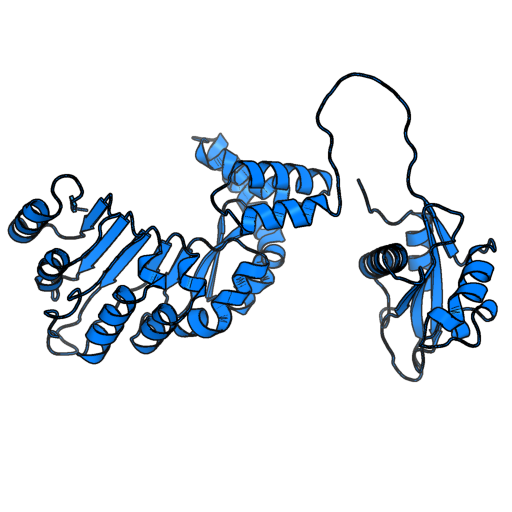 -29.659 1.00 92.81 383 PHE A N 1
ATOM 2912 C CA . PHE A 1 383 ? 2.689 9.586 -28.527 1.00 92.81 383 PHE A CA 1
ATOM 2913 C C . PHE A 1 383 ? 2.114 11.007 -28.631 1.00 92.81 383 PHE A C 1
ATOM 2915 O O . PHE A 1 383 ? 1.193 11.360 -27.888 1.00 92.81 383 PHE A O 1
ATOM 2922 N N . GLY A 1 384 ? 2.614 11.831 -29.555 1.00 93.12 384 GLY A N 1
ATOM 2923 C CA . GLY A 1 384 ? 2.126 13.186 -29.802 1.00 93.12 384 GLY A CA 1
ATOM 2924 C C . GLY A 1 384 ? 2.074 14.032 -28.530 1.00 93.12 384 GLY A C 1
ATOM 2925 O O . GLY A 1 384 ? 3.034 14.098 -27.765 1.00 93.12 384 GLY A O 1
ATOM 2926 N N . LYS A 1 385 ? 0.911 14.647 -28.277 1.00 92.88 385 LYS A N 1
ATOM 2927 C CA . LYS A 1 385 ? 0.663 15.514 -27.109 1.00 92.88 385 LYS A CA 1
ATOM 2928 C C . LYS A 1 385 ? 0.717 14.788 -25.757 1.00 92.88 385 LYS A C 1
ATOM 2930 O O . LYS A 1 385 ? 0.739 15.458 -24.732 1.00 92.88 385 LYS A O 1
ATOM 2935 N N . LYS A 1 386 ? 0.713 13.450 -25.746 1.00 94.44 386 LYS A N 1
ATOM 2936 C CA . LYS A 1 386 ? 0.799 12.653 -24.513 1.00 94.44 386 LYS A CA 1
ATOM 2937 C C . LYS A 1 386 ? 2.226 12.597 -23.962 1.00 94.44 386 LYS A C 1
ATOM 2939 O O . LYS A 1 386 ? 2.403 12.238 -22.804 1.00 94.44 386 LYS A O 1
ATOM 2944 N N . LEU A 1 387 ? 3.243 12.916 -24.767 1.00 95.12 387 LEU A N 1
ATOM 2945 C CA . LEU A 1 387 ? 4.637 12.872 -24.332 1.00 95.12 387 LEU A CA 1
ATOM 2946 C C . LEU A 1 387 ? 4.997 14.103 -23.485 1.00 95.12 387 LEU A C 1
ATOM 2948 O O . LEU A 1 387 ? 4.813 15.240 -23.918 1.00 95.12 387 LEU A O 1
ATOM 2952 N N . ARG A 1 388 ? 5.610 13.869 -22.323 1.00 92.44 388 ARG A N 1
ATOM 2953 C CA . ARG A 1 388 ? 6.308 14.875 -21.518 1.00 92.44 388 ARG A CA 1
ATOM 2954 C C . ARG A 1 388 ? 7.767 14.476 -21.317 1.00 92.44 388 ARG A C 1
ATOM 2956 O O . ARG A 1 388 ? 8.073 13.354 -20.928 1.00 92.44 388 ARG A O 1
ATOM 2963 N N . SER A 1 389 ? 8.674 15.414 -21.560 1.00 88.69 389 SER A N 1
ATOM 2964 C CA . SER A 1 389 ? 10.085 15.276 -21.195 1.00 88.69 389 SER A CA 1
ATOM 2965 C C . SER A 1 389 ? 10.301 15.963 -19.850 1.00 88.69 389 SER A C 1
ATOM 2967 O O . SER A 1 389 ? 10.019 17.157 -19.745 1.00 88.69 389 SER A O 1
ATOM 2969 N N . LEU A 1 390 ? 10.765 15.212 -18.848 1.00 83.00 390 LEU A N 1
ATOM 2970 C CA . LEU A 1 390 ? 11.067 15.697 -17.494 1.00 83.00 390 LEU A CA 1
ATOM 2971 C C . LEU A 1 390 ? 12.515 16.182 -17.349 1.00 83.00 390 LEU A C 1
ATOM 2973 O O . LEU A 1 390 ? 13.410 15.636 -18.041 1.00 83.00 390 LEU A O 1
#

pLDDT: mean 87.61, std 14.16, range [23.81, 98.56]

Secondary structure (DSSP, 8-state):
---PPPHHHHHHHHHHHTT--SSPPPHHHHHHHHHHHHHSTTSEEEEES---TT-EEEEEEEE--TTSSEEEEEEEEEETTS--HHHH-GGGPSPPSSGGGGHHHHHHHHHS-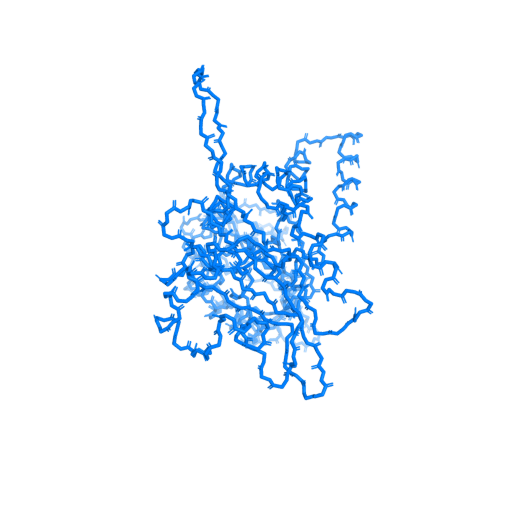-TTEEEEEPPPP------------SHHHHHHHHHHHH-TT-HHHHHHHHHHHHHTT-HHHHHHHHHHHHHH--HHHHHHHHHHHHHHHHHHHHHHTHHHHHH-SEEEEETTEEEEEEE-HHHHHHHHHHHTTT----EEEESS--HHHHHHHHH-GGGGG-SEEEESS-EE--SHHHHHHHHHHHH-TTGGG-SEEEEEEE--TTTSPPPP-TTTTTT-B-SS--EEEEEE-GGGTTHHHHGGG-B-TT--EEEE----HHHHHHHHHHHGGGEEE-